Protein AF-A0A942EKC2-F1 (afdb_monomer)

Sequence (382 aa):
MVQIIEGTSPFSSIAKGLGGGLASGFLQGQQKKHELALIDAKEAAKQKNRIALALATGLISEDVAARLTGVSTQESKGKSDLSKEIPETSRQDFSNQILNPRQKEEPTTEQSEQEETALELIYPGLGKQKTEQRKLRRKEFESDRAYNSARSDKYLDELGKSTSGIREREIGIDSSIAAVNSGQLSPLGGSFWADILNIPSLRDQSGATLQAAAKVNLIGALDKVGARPNQFIEKQISSAFAQVGETKESQMAKLNIAKTVLDLDKKELEIAQILSDQYRKDLGYVPANIDSLVRTQMKPYTEKRMEKLAYDLQESREMSQNPEFYNTLQKVYPGTPLTEGKYKVFYHKAKGNTEEERDAKALEMAKKAGYKIVDPSILGIE

Solvent-accessible surface area (backbone atoms only — not comparable to full-atom values): 22042 Å² total; per-residue (Å²): 140,82,86,83,82,84,81,79,68,91,70,70,77,72,66,83,80,54,66,74,72,58,55,50,54,50,52,53,51,51,52,53,51,52,52,49,53,54,50,53,52,52,50,52,51,52,52,51,52,51,47,52,50,35,43,77,69,65,76,42,54,72,69,57,46,29,62,75,69,69,53,82,82,87,80,84,88,82,90,84,86,82,89,78,80,85,76,87,83,79,71,75,81,71,65,80,82,71,79,76,71,89,81,76,70,78,80,67,66,70,72,53,53,58,53,42,57,55,42,36,74,75,38,84,62,62,32,59,55,52,52,51,51,48,52,50,53,48,51,50,48,52,51,52,44,52,56,16,35,61,46,27,50,51,52,52,50,53,49,50,64,71,48,76,49,50,67,62,36,48,54,53,50,55,53,47,52,51,34,42,71,72,66,48,62,72,58,84,40,37,47,56,50,11,64,63,69,70,38,75,74,27,51,85,43,56,53,71,55,47,30,52,50,53,50,51,49,52,49,49,60,28,54,66,37,72,46,76,81,54,69,42,49,57,50,49,50,54,50,35,30,67,45,67,67,76,46,65,46,33,53,48,42,50,49,50,51,52,50,51,52,51,53,49,55,52,49,51,52,53,47,44,50,55,51,41,54,50,29,36,72,76,62,71,42,36,55,53,59,48,67,61,53,37,25,63,67,39,35,67,57,49,54,47,52,51,51,38,47,39,38,58,43,47,49,38,54,53,74,70,42,58,69,75,65,62,67,51,92,65,76,52,56,66,68,30,49,56,42,73,72,59,47,51,51,35,37,77,68,32,84,50,95,47,68,69,53,14,50,54,45,15,54,50,52,39,44,73,28,21,34,29,86,66,65,57,76,61,73,70,65,128

Secondary structure (DSSP, 8-state):
---------TTSSGGGSS-HHHHHHHHHHHHHHHHHHHHHHHHHHHHHHHHHHHHHTTSS-HHHHHHHHT------------------TTSSTTSTTT--S-------HHHHHHHHHHHHHHSTTHHHHHHHHHHHHHHHHHHHHHHHHHHHHHHHHHHHHHHTTHHHHHHHHHHHHHHHHTT------HHHHHHHHT-GGGGG--HHHHHHHHHHHHHHHHHHTT----HHHHHHHHHHHHSTTS-HHHHHHHHHHHHHHHHHHHHHHHHHHHHHHHHHHHHSS--TTHHHHHHHHHHHHHHHHHHHHHHHHHHHHHHTS-HHHHTS-----TTEE--HHHHHHHHHH---SSHHHHHHHHHHHHHHHTEEPPPHHHHT--

Mean predicted aligned error: 16.15 Å

Foldseek 3Di:
DDDDDDDDDPPPPVPPPDPPVVVVVVVVVVVVVVVVVVVVVVVLVVQLVVLVVCVVVVVDDPVVSCVSNVPDDDDDDDDDDDDDDDDPPPPPPPPPPPPDDPAPAQDDDDVVVVVLVVVCVVDPPVSVVVVVVNVVSNVVLVVQQVVFQVQLVVVLVVLVVVCPCLVVLVVLLVVLLVCLVVVVLVFCALVNLCSLLVPVVSNPDDLVVSLVSLLCSLCVLQVLLPHDQDPLLNVLSNVLSVCGSPHSLSSQLSSLSSVLSSVSSVLLNVQLVSQQVVCCVRRVHRGSCSSVVSSVVSNVVNVLSSLLSLQSSLVSVLVPDDVVVSLDLAQDAAARADYPSSLVSLLVVADDPDSVNSSVRSVVSCVVSRHDYDDVVSVVPD

Structure (mmCIF, N/CA/C/O backbone):
data_AF-A0A942EKC2-F1
#
_entry.id   AF-A0A942EKC2-F1
#
loop_
_atom_site.group_PDB
_atom_site.id
_atom_site.type_symbol
_atom_site.label_atom_id
_atom_site.label_alt_id
_atom_site.label_comp_id
_atom_site.label_asym_id
_atom_site.label_entity_id
_atom_site.label_seq_id
_atom_site.pdbx_PDB_ins_code
_atom_site.Cartn_x
_atom_site.Cartn_y
_atom_site.Cartn_z
_atom_site.occupancy
_atom_site.B_iso_or_equiv
_atom_site.auth_seq_id
_atom_site.auth_comp_id
_atom_site.auth_asym_id
_atom_site.auth_atom_id
_atom_site.pdbx_PDB_model_num
ATOM 1 N N . MET A 1 1 ? -41.999 16.767 -61.526 1.00 35.34 1 MET A N 1
ATOM 2 C CA . MET A 1 1 ? -41.629 17.612 -60.371 1.00 35.34 1 MET A CA 1
ATOM 3 C C . MET A 1 1 ? -41.339 16.689 -59.202 1.00 35.34 1 MET A C 1
ATOM 5 O O . MET A 1 1 ? -42.262 16.047 -58.727 1.00 35.34 1 MET A O 1
ATOM 9 N N . VAL A 1 2 ? -40.073 16.554 -58.811 1.00 32.91 2 VAL A N 1
ATOM 10 C CA . VAL A 1 2 ? -39.642 15.768 -57.645 1.00 32.91 2 VAL A CA 1
ATOM 11 C C . VAL A 1 2 ? -38.983 16.757 -56.689 1.00 32.91 2 VAL A C 1
ATOM 13 O O . VAL A 1 2 ? -38.023 17.421 -57.073 1.00 32.91 2 VAL A O 1
ATOM 16 N N . GLN A 1 3 ? -39.554 16.920 -55.496 1.00 33.47 3 GLN A N 1
ATOM 17 C CA . GLN A 1 3 ? -38.991 17.757 -54.436 1.00 33.47 3 GLN A CA 1
ATOM 18 C C . GLN A 1 3 ? -37.871 16.990 -53.731 1.00 33.47 3 GLN A C 1
ATOM 20 O O . GLN A 1 3 ? -38.084 15.889 -53.227 1.00 33.47 3 GLN A O 1
ATOM 25 N N . ILE 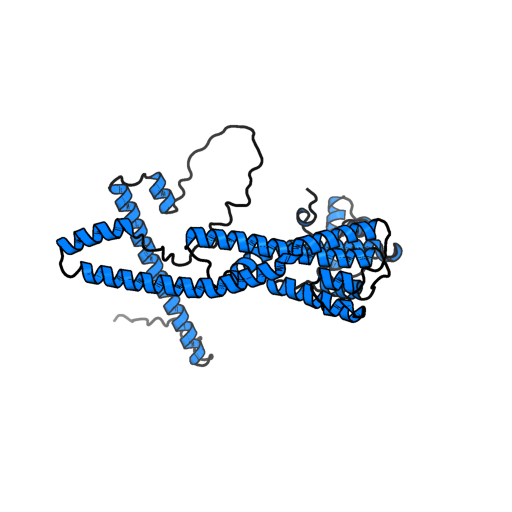A 1 4 ? -36.679 17.584 -53.711 1.00 35.25 4 ILE A N 1
ATOM 26 C CA . ILE A 1 4 ? -35.525 17.117 -52.944 1.00 35.25 4 ILE A CA 1
ATOM 27 C C . ILE A 1 4 ? -35.677 17.674 -51.526 1.00 35.25 4 ILE A C 1
ATOM 29 O O . ILE A 1 4 ? -35.743 18.887 -51.340 1.00 35.25 4 ILE A O 1
ATOM 33 N N . ILE A 1 5 ? -35.765 16.787 -50.535 1.00 40.59 5 ILE A N 1
ATOM 34 C CA . ILE A 1 5 ? -35.738 17.143 -49.114 1.00 40.59 5 ILE A CA 1
ATOM 35 C C . ILE A 1 5 ? -34.271 17.126 -48.678 1.00 40.59 5 ILE A C 1
ATOM 37 O O . ILE A 1 5 ? -33.661 16.062 -48.574 1.00 40.59 5 ILE A O 1
ATOM 41 N N . GLU A 1 6 ? -33.696 18.305 -48.445 1.00 37.12 6 GLU A N 1
ATOM 42 C CA . GLU A 1 6 ? -32.368 18.451 -47.850 1.00 37.12 6 GLU A CA 1
ATOM 43 C C . GLU A 1 6 ? -32.439 18.125 -46.350 1.00 37.12 6 GLU A C 1
ATOM 45 O O . GLU A 1 6 ? -32.974 18.885 -45.543 1.00 37.12 6 GLU A O 1
ATOM 50 N N . GLY A 1 7 ? -31.918 16.955 -45.974 1.00 38.34 7 GLY A N 1
ATOM 51 C CA . GLY A 1 7 ? -31.770 16.543 -44.581 1.00 38.34 7 GLY A CA 1
ATOM 52 C C . GLY A 1 7 ? -30.606 17.276 -43.918 1.00 38.34 7 GLY A C 1
ATOM 53 O O . GLY A 1 7 ? -29.440 17.020 -44.217 1.00 38.34 7 GLY A O 1
ATOM 54 N N . THR A 1 8 ? -30.913 18.179 -42.993 1.00 42.59 8 THR A N 1
ATOM 55 C CA . THR A 1 8 ? -29.926 18.851 -42.147 1.00 42.59 8 THR A CA 1
ATOM 56 C C . THR A 1 8 ? -29.364 17.883 -41.098 1.00 42.59 8 THR A C 1
ATOM 58 O O . THR A 1 8 ? -30.092 17.263 -40.327 1.00 42.59 8 THR A O 1
ATOM 61 N N . SER A 1 9 ? -28.034 17.746 -41.076 1.00 48.81 9 SER A N 1
ATOM 62 C CA . SER A 1 9 ? -27.291 16.948 -40.091 1.00 48.81 9 SER A CA 1
ATOM 63 C C . SER A 1 9 ? -27.548 17.449 -38.655 1.00 48.81 9 SER A C 1
ATOM 65 O O . SER A 1 9 ? -27.400 18.651 -38.406 1.00 48.81 9 SER A O 1
ATOM 67 N N . PRO A 1 10 ? -27.850 16.559 -37.685 1.00 49.25 10 PRO A N 1
ATOM 68 C CA . PRO A 1 10 ? -28.162 16.925 -36.297 1.00 49.25 10 PRO A CA 1
ATOM 69 C C . PRO A 1 10 ? -26.965 17.474 -35.495 1.00 49.25 10 PRO A C 1
ATOM 71 O O . PRO A 1 10 ? -27.105 17.775 -34.314 1.00 49.25 10 PRO A O 1
ATOM 74 N N . PHE A 1 11 ? -25.791 17.641 -36.112 1.00 50.22 11 PHE A N 1
ATOM 75 C CA . PHE A 1 11 ? -24.575 18.104 -35.435 1.00 50.22 11 PHE A CA 1
ATOM 76 C C . PHE A 1 11 ? -24.263 19.597 -35.629 1.00 50.22 11 PHE A C 1
ATOM 78 O O . PHE A 1 11 ? -23.316 20.102 -35.028 1.00 50.22 11 PHE A O 1
ATOM 85 N N . SER A 1 12 ? -25.046 20.335 -36.425 1.00 50.88 12 SER A N 1
ATOM 86 C CA . SER A 1 12 ? -24.750 21.748 -36.725 1.00 50.88 12 SER A CA 1
ATOM 87 C C . SER A 1 12 ? -25.130 22.735 -35.608 1.00 50.88 12 SER A C 1
ATOM 89 O O . SER A 1 12 ? -24.631 23.861 -35.595 1.00 50.88 12 SER A O 1
ATOM 91 N N . SER A 1 13 ? -25.964 22.339 -34.638 1.00 50.69 13 SER A N 1
ATOM 92 C CA . SER A 1 13 ? -26.482 23.254 -33.607 1.00 50.69 13 SER A CA 1
ATOM 93 C C . SER A 1 13 ? -25.617 23.364 -32.344 1.00 50.69 13 SER A C 1
ATOM 95 O O . SER A 1 13 ? -25.754 24.337 -31.606 1.00 50.69 13 SER A O 1
ATOM 97 N N . ILE A 1 14 ? -24.681 22.437 -32.104 1.00 51.53 14 ILE A N 1
ATOM 98 C CA . ILE A 1 14 ? -23.844 22.430 -30.884 1.00 51.53 14 ILE A CA 1
ATOM 99 C C . ILE A 1 14 ? -22.605 23.346 -31.025 1.00 51.53 14 ILE A C 1
ATOM 101 O O . ILE A 1 14 ? -22.010 23.768 -30.035 1.00 51.53 14 ILE A O 1
ATOM 105 N N . ALA A 1 15 ? -22.242 23.749 -32.246 1.00 49.19 15 ALA A N 1
ATOM 106 C CA . ALA A 1 15 ? -20.994 24.467 -32.525 1.00 49.19 15 ALA A CA 1
ATOM 107 C C . ALA A 1 15 ? -21.031 25.998 -32.304 1.00 49.19 15 ALA A C 1
ATOM 109 O O . ALA A 1 15 ? -20.007 26.653 -32.480 1.00 49.19 15 ALA A O 1
ATOM 110 N N . LYS A 1 16 ? -22.166 26.600 -31.914 1.00 51.22 16 LYS A N 1
ATOM 111 C CA . LYS A 1 16 ? -22.275 28.072 -31.773 1.00 51.22 16 LYS A CA 1
ATOM 112 C C . LYS A 1 16 ? -21.856 28.646 -30.409 1.00 51.22 16 LYS A C 1
ATOM 114 O O . LYS A 1 16 ? -21.805 29.864 -30.284 1.00 51.22 16 LYS A O 1
ATOM 119 N N . GLY A 1 17 ? -21.541 27.815 -29.409 1.00 50.84 17 GLY A N 1
ATOM 120 C CA . GLY A 1 17 ? -21.260 28.280 -28.036 1.00 50.84 17 GLY A CA 1
ATOM 121 C C . GLY A 1 17 ? -19.861 27.991 -27.477 1.00 50.84 17 GLY A C 1
ATOM 122 O O . GLY A 1 17 ? -19.524 28.496 -26.411 1.00 50.84 17 GLY A O 1
ATOM 123 N N . LEU A 1 18 ? -19.037 27.194 -28.160 1.00 49.38 18 LEU A N 1
ATOM 124 C CA . LEU A 1 18 ? -17.710 26.789 -27.681 1.00 49.38 18 LEU A CA 1
ATOM 125 C C . LEU A 1 18 ? -16.650 27.339 -28.634 1.00 49.38 18 LEU A C 1
ATOM 127 O O . LEU A 1 18 ? -16.663 27.022 -29.820 1.00 49.38 18 LEU A O 1
ATOM 131 N N . GLY A 1 19 ? -15.763 28.195 -28.116 1.00 48.62 19 GLY A N 1
ATOM 132 C CA . GLY A 1 19 ? -14.742 28.904 -28.892 1.00 48.62 19 GLY A CA 1
ATOM 133 C C . GLY A 1 19 ? -14.014 27.998 -29.891 1.00 48.62 19 GLY A C 1
ATOM 134 O O . GLY A 1 19 ? -13.622 26.877 -29.559 1.00 48.62 19 GLY A O 1
ATOM 135 N N . GLY A 1 20 ? -13.836 28.494 -31.121 1.00 55.72 20 GLY A N 1
ATOM 136 C CA . GLY A 1 20 ? -13.465 27.712 -32.310 1.00 55.72 20 GLY A CA 1
ATOM 137 C C . GLY A 1 20 ? -12.183 26.869 -32.228 1.00 55.72 20 GLY A C 1
ATOM 138 O O . GLY A 1 20 ? -11.977 26.016 -33.086 1.00 55.72 20 GLY A O 1
ATOM 139 N N . GLY A 1 21 ? -11.349 27.043 -31.198 1.00 59.00 21 GLY A N 1
ATOM 140 C CA . GLY A 1 21 ? -10.175 26.201 -30.942 1.00 59.00 21 GLY A CA 1
ATOM 141 C C . GLY A 1 21 ? -10.477 24.844 -30.286 1.00 59.00 21 GLY A C 1
ATOM 142 O O . GLY A 1 21 ? -9.754 23.884 -30.524 1.00 59.00 21 GLY A O 1
ATOM 143 N N . LEU A 1 22 ? -11.548 24.722 -29.489 1.00 54.94 22 LEU A N 1
ATOM 144 C CA . LEU A 1 22 ? -11.901 23.453 -28.825 1.00 54.94 22 LEU A CA 1
ATOM 145 C C . LEU A 1 22 ? -12.729 22.535 -29.733 1.00 54.94 22 LEU A C 1
ATOM 147 O O . LEU A 1 22 ? -12.551 21.317 -29.721 1.00 54.94 22 LEU A O 1
ATOM 151 N N . ALA A 1 23 ? -13.599 23.117 -30.562 1.00 59.97 23 ALA A N 1
ATOM 152 C CA . ALA A 1 23 ? -14.416 22.363 -31.510 1.00 59.97 23 ALA A CA 1
ATOM 153 C C . ALA A 1 23 ? -13.570 21.723 -32.628 1.00 59.97 23 ALA A C 1
ATOM 155 O O . ALA A 1 23 ? -13.831 20.585 -33.021 1.00 59.97 23 ALA A O 1
ATOM 156 N N . SER A 1 24 ? -12.522 22.411 -33.097 1.00 66.44 24 SER A N 1
ATOM 157 C CA . SER A 1 24 ? -11.606 21.880 -34.115 1.00 66.44 24 SER A CA 1
ATOM 158 C C . SER A 1 24 ? -10.766 20.714 -33.583 1.00 66.44 24 SER A C 1
ATOM 160 O O . SER A 1 24 ? -10.676 19.682 -34.247 1.00 66.44 24 SER A O 1
ATOM 162 N N . GLY A 1 25 ? -10.244 20.814 -32.354 1.00 71.94 25 GLY A N 1
ATOM 163 C CA . GLY A 1 25 ? -9.500 19.728 -31.708 1.00 71.94 25 GLY A CA 1
ATOM 164 C C . GLY A 1 25 ? -10.349 18.477 -31.451 1.00 71.94 25 GLY A C 1
ATOM 165 O O . GLY A 1 25 ? -9.883 17.355 -31.657 1.00 71.94 25 GLY A O 1
ATOM 166 N N . PHE A 1 26 ? -11.618 18.646 -31.065 1.00 70.88 26 PHE A N 1
ATOM 167 C CA . PHE A 1 26 ? -12.534 17.520 -30.861 1.00 70.88 26 PHE A CA 1
ATOM 168 C C . PHE A 1 26 ? -12.884 16.805 -32.175 1.00 70.88 26 PHE A C 1
ATOM 170 O O . PHE A 1 26 ? -12.830 15.575 -32.238 1.00 70.88 26 PHE A O 1
ATOM 177 N N . LEU A 1 27 ? -13.187 17.558 -33.240 1.00 72.06 27 LEU A N 1
ATOM 178 C CA . LEU A 1 27 ? -13.478 16.988 -34.561 1.00 72.06 27 LEU A CA 1
ATOM 179 C C . LEU A 1 27 ? -12.258 16.276 -35.158 1.00 72.06 27 LEU A C 1
ATOM 181 O O . LEU A 1 27 ? -12.395 15.164 -35.668 1.00 72.06 27 LEU A O 1
ATOM 185 N N . GLN A 1 28 ? -11.061 16.851 -35.018 1.00 78.25 28 GLN A N 1
ATOM 186 C CA . GLN A 1 28 ? -9.818 16.216 -35.463 1.00 78.25 28 GLN A CA 1
ATOM 187 C C . GLN A 1 28 ? -9.517 14.933 -34.667 1.00 78.25 28 GLN A C 1
ATOM 189 O O . GLN A 1 28 ? -9.069 13.933 -35.231 1.00 78.25 28 GLN A O 1
ATOM 194 N N . GLY A 1 29 ? -9.834 14.915 -33.367 1.00 80.44 29 GLY A N 1
ATOM 195 C CA . GLY A 1 29 ? -9.744 13.718 -32.530 1.00 80.44 29 GLY A CA 1
ATOM 196 C C . GLY A 1 29 ? -10.707 12.603 -32.954 1.00 80.44 29 GLY A C 1
ATOM 197 O O . GLY A 1 29 ? -10.316 11.436 -32.982 1.00 80.44 29 GLY A O 1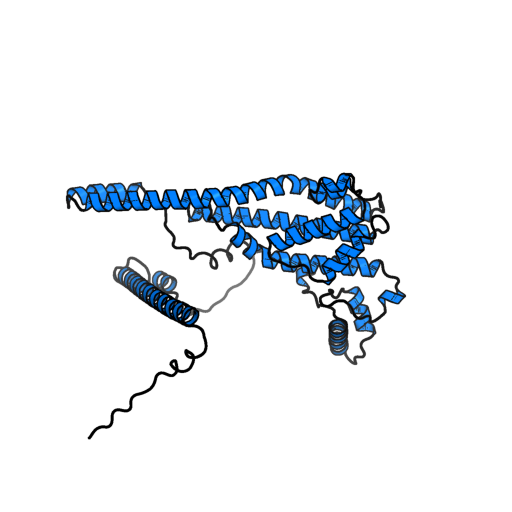
ATOM 198 N N . GLN A 1 30 ? -11.945 12.944 -33.324 1.00 81.75 30 GLN A N 1
ATOM 199 C CA . GLN A 1 30 ? -12.932 11.977 -33.825 1.00 81.75 30 GLN A CA 1
ATOM 200 C C . GLN A 1 30 ? -12.543 11.417 -35.200 1.00 81.75 30 GLN A C 1
ATOM 202 O O . GLN A 1 30 ? -12.619 10.207 -35.407 1.00 81.75 30 GLN A O 1
ATOM 207 N N . GLN A 1 31 ? -12.047 12.262 -36.109 1.00 80.25 31 GLN A N 1
ATOM 208 C CA . GLN A 1 31 ? -11.543 11.818 -37.414 1.00 80.25 31 GLN A CA 1
ATOM 209 C C . GLN A 1 31 ? -10.369 10.845 -37.265 1.00 80.25 31 GLN A C 1
ATOM 211 O O . GLN A 1 31 ? -10.388 9.768 -37.855 1.00 80.25 31 GLN A O 1
ATOM 216 N N . LYS A 1 32 ? -9.404 11.156 -36.391 1.00 83.50 32 LYS A N 1
ATOM 217 C CA . LYS A 1 32 ? -8.255 10.278 -36.134 1.00 83.50 32 LYS A CA 1
ATOM 218 C C . LYS A 1 32 ? -8.663 8.933 -35.523 1.00 83.50 32 LYS A C 1
ATOM 220 O O . LYS A 1 32 ? -8.096 7.903 -35.878 1.00 83.50 32 LYS A O 1
ATOM 225 N N . LYS A 1 33 ? -9.662 8.917 -34.629 1.00 80.88 33 LYS A N 1
ATOM 226 C CA . LYS A 1 33 ? -10.229 7.668 -34.086 1.00 80.88 33 LYS A CA 1
ATOM 227 C C . LYS A 1 33 ? -10.895 6.822 -35.171 1.00 80.88 33 LYS A C 1
ATOM 229 O O . LYS A 1 33 ? -10.713 5.610 -35.184 1.00 80.88 33 LYS A O 1
ATOM 234 N N . HIS A 1 34 ? -11.631 7.453 -36.083 1.00 81.31 34 HIS A N 1
ATOM 235 C CA . HIS A 1 34 ? -12.272 6.757 -37.195 1.00 81.31 34 HIS A CA 1
ATOM 236 C C . HIS A 1 34 ? -11.247 6.200 -38.198 1.00 81.31 34 HIS A C 1
ATOM 238 O O . HIS A 1 34 ? -11.391 5.073 -38.667 1.00 81.31 34 HIS A O 1
ATOM 244 N N . GLU A 1 35 ? -10.179 6.946 -38.494 1.00 83.06 35 GLU A N 1
ATOM 245 C CA . GLU A 1 35 ? -9.072 6.461 -39.329 1.00 83.06 35 GLU A CA 1
ATOM 246 C C . GLU A 1 35 ? -8.353 5.263 -38.703 1.00 83.06 35 GLU A C 1
ATOM 248 O O . GLU A 1 35 ? -8.103 4.280 -39.398 1.00 83.06 35 GLU A O 1
ATOM 253 N N . LEU A 1 36 ? -8.078 5.305 -37.394 1.00 81.12 36 LEU A N 1
ATOM 254 C CA . LEU A 1 36 ? -7.498 4.175 -36.661 1.00 81.12 36 LEU A CA 1
ATOM 255 C C . LEU A 1 36 ? -8.404 2.939 -36.725 1.00 81.12 36 LEU A C 1
ATOM 257 O O . LEU A 1 36 ? -7.941 1.871 -37.109 1.00 81.12 36 LEU A O 1
ATOM 261 N N . ALA A 1 37 ? -9.708 3.100 -36.483 1.00 82.06 37 ALA A N 1
ATOM 262 C CA . ALA A 1 37 ? -10.664 1.996 -36.573 1.00 82.06 37 ALA A CA 1
ATOM 263 C C . ALA A 1 37 ? -10.729 1.372 -37.984 1.00 82.06 37 ALA A C 1
ATOM 265 O O . ALA A 1 37 ? -10.859 0.156 -38.125 1.00 82.06 37 ALA A O 1
ATOM 266 N N . LEU A 1 38 ? -10.608 2.183 -39.043 1.00 83.94 38 LEU A N 1
ATOM 267 C CA . LEU A 1 38 ? -10.547 1.688 -40.423 1.00 83.94 38 LEU A CA 1
ATOM 268 C C . LEU A 1 38 ? -9.246 0.934 -40.730 1.00 83.94 38 LEU A C 1
ATOM 270 O O . LEU A 1 38 ? -9.266 -0.008 -41.526 1.00 83.94 38 LEU A O 1
ATOM 274 N N . ILE A 1 39 ? -8.122 1.348 -40.141 1.00 84.06 39 ILE A N 1
ATOM 275 C CA . ILE A 1 39 ? -6.836 0.651 -40.276 1.00 84.06 39 ILE A CA 1
ATOM 276 C C . ILE A 1 39 ? -6.912 -0.705 -39.570 1.00 84.06 39 ILE A C 1
ATOM 278 O O . ILE A 1 39 ? -6.638 -1.722 -40.210 1.00 84.06 39 ILE A O 1
ATOM 282 N N . ASP A 1 40 ? -7.394 -0.735 -38.328 1.00 80.56 40 ASP A N 1
ATOM 283 C CA . ASP A 1 40 ? -7.539 -1.961 -37.537 1.00 80.56 40 ASP A CA 1
ATOM 284 C C . ASP A 1 40 ? -8.480 -2.963 -38.228 1.00 80.56 40 ASP A C 1
ATOM 286 O O . ASP A 1 40 ? -8.175 -4.151 -38.343 1.00 80.56 40 ASP A O 1
ATOM 290 N N . ALA A 1 41 ? -9.594 -2.484 -38.797 1.00 81.00 41 ALA A N 1
ATOM 291 C CA . ALA A 1 41 ? -10.518 -3.323 -39.560 1.00 81.00 41 ALA A CA 1
ATOM 292 C C . ALA A 1 41 ? -9.875 -3.919 -40.829 1.00 81.00 41 ALA A C 1
ATOM 294 O O . ALA A 1 41 ? -10.106 -5.086 -41.161 1.00 81.00 41 ALA A O 1
ATOM 295 N N . LYS A 1 42 ? -9.043 -3.143 -41.541 1.00 86.75 42 LYS A N 1
ATOM 296 C CA . LYS A 1 42 ? -8.305 -3.626 -42.722 1.00 86.75 42 LYS A CA 1
ATOM 297 C C . LYS A 1 42 ? -7.233 -4.647 -42.347 1.00 86.75 42 LYS A C 1
ATOM 299 O O . LYS A 1 42 ? -7.025 -5.602 -43.098 1.00 86.75 42 LYS A O 1
ATOM 304 N N . GLU A 1 43 ? -6.551 -4.463 -41.222 1.00 82.12 43 GLU A N 1
ATOM 305 C CA . GLU A 1 43 ? -5.551 -5.414 -40.729 1.00 82.12 43 GLU A CA 1
ATOM 306 C C . GLU A 1 43 ? -6.196 -6.722 -40.265 1.00 82.12 43 GLU A C 1
ATOM 308 O O . GLU A 1 43 ? -5.763 -7.792 -40.699 1.00 82.12 43 GLU A O 1
ATOM 313 N N . ALA A 1 44 ? -7.307 -6.651 -39.527 1.00 80.69 44 ALA A N 1
ATOM 314 C CA . ALA A 1 44 ? -8.087 -7.825 -39.141 1.00 80.69 44 ALA A CA 1
ATOM 315 C C . ALA A 1 44 ? -8.586 -8.616 -40.366 1.00 80.69 44 ALA A C 1
ATOM 317 O O . ALA A 1 44 ? -8.515 -9.847 -40.393 1.00 80.69 44 ALA A O 1
ATOM 318 N N . ALA A 1 45 ? -9.036 -7.930 -41.423 1.00 84.06 45 ALA A N 1
ATOM 319 C CA . ALA A 1 45 ? -9.435 -8.578 -42.674 1.00 84.06 45 ALA A CA 1
ATOM 320 C C . ALA A 1 45 ? -8.254 -9.271 -43.381 1.00 84.06 45 ALA A C 1
ATOM 322 O O . ALA A 1 45 ? -8.385 -10.403 -43.851 1.00 84.06 45 ALA A O 1
ATOM 323 N N . LYS A 1 46 ? -7.073 -8.637 -43.416 1.00 87.56 46 LYS A N 1
ATOM 324 C CA . LYS A 1 46 ? -5.852 -9.258 -43.959 1.00 87.56 46 LYS A CA 1
ATOM 325 C C . LYS A 1 46 ? -5.434 -10.490 -43.159 1.00 87.56 46 LYS A C 1
ATOM 327 O O . LYS A 1 46 ? -5.034 -11.486 -43.758 1.00 87.56 46 LYS A O 1
ATOM 332 N N . GLN A 1 47 ? -5.532 -10.437 -41.834 1.00 85.00 47 GLN A 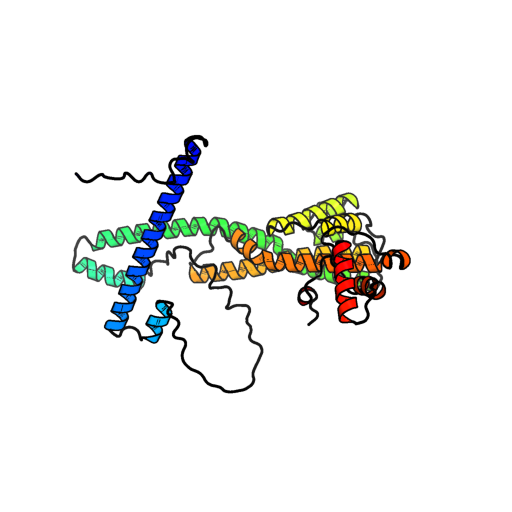N 1
ATOM 333 C CA . GLN A 1 47 ? -5.198 -11.561 -40.963 1.00 85.00 47 GLN A CA 1
ATOM 334 C C . GLN A 1 47 ? -6.145 -12.744 -41.191 1.00 85.00 47 GLN A C 1
ATOM 336 O O . GLN A 1 47 ? -5.675 -13.864 -41.376 1.00 85.00 47 GLN A O 1
ATOM 341 N N . LYS A 1 48 ? -7.457 -12.495 -41.302 1.00 88.25 48 LYS A N 1
ATOM 342 C CA . LYS A 1 48 ? -8.441 -13.531 -41.658 1.00 88.25 48 LYS A CA 1
ATOM 343 C C . LYS A 1 48 ? -8.138 -14.179 -43.010 1.00 88.25 48 LYS A C 1
ATOM 345 O O . LYS A 1 48 ? -8.155 -15.401 -43.107 1.00 88.25 48 LYS A O 1
ATOM 350 N N . ASN A 1 49 ? -7.775 -13.389 -44.023 1.00 87.75 49 ASN A N 1
ATOM 351 C CA . ASN A 1 49 ? -7.398 -13.924 -45.336 1.00 87.75 49 ASN A CA 1
ATOM 352 C C . ASN A 1 49 ? -6.118 -14.775 -45.285 1.00 87.75 49 ASN A C 1
ATOM 354 O O . ASN A 1 49 ? -6.036 -15.787 -45.975 1.00 87.75 49 ASN A O 1
ATOM 358 N N . ARG A 1 50 ? -5.130 -14.404 -44.458 1.00 86.50 50 ARG A N 1
ATOM 359 C CA . ARG A 1 50 ? -3.915 -15.213 -44.249 1.00 86.50 50 ARG A CA 1
ATOM 360 C C . ARG A 1 50 ? -4.225 -16.548 -43.577 1.00 86.50 50 ARG A C 1
ATOM 362 O O . ARG A 1 50 ? -3.713 -17.568 -44.021 1.00 86.50 50 ARG A O 1
ATOM 369 N N . ILE A 1 51 ? -5.076 -16.541 -42.551 1.00 86.50 51 ILE A N 1
ATOM 370 C CA . ILE A 1 51 ? -5.505 -17.762 -41.856 1.00 86.50 51 ILE A CA 1
ATOM 371 C C . ILE A 1 51 ? -6.292 -18.666 -42.814 1.00 86.50 51 ILE A C 1
ATOM 373 O O . ILE A 1 51 ? -6.012 -19.857 -42.891 1.00 86.50 51 ILE A O 1
ATOM 377 N N . ALA A 1 52 ? -7.209 -18.102 -43.607 1.00 86.19 52 ALA A N 1
ATOM 378 C CA . ALA A 1 52 ? -7.964 -18.854 -44.607 1.00 86.19 52 ALA A CA 1
ATOM 379 C C . ALA A 1 52 ? -7.057 -19.475 -45.685 1.00 86.19 52 ALA A C 1
ATOM 381 O O . ALA A 1 52 ? -7.246 -20.631 -46.057 1.00 86.19 52 ALA A O 1
ATOM 382 N N . LEU A 1 53 ? -6.040 -18.742 -46.155 1.00 86.38 53 LEU A N 1
ATOM 383 C CA . LEU A 1 53 ? -5.062 -19.259 -47.115 1.00 86.38 53 LEU A CA 1
ATOM 384 C C . LEU A 1 53 ? -4.198 -20.378 -46.509 1.00 86.38 53 LEU A C 1
ATOM 386 O O . LEU A 1 53 ? -3.963 -21.391 -47.163 1.00 86.38 53 LEU A O 1
ATOM 390 N N . ALA A 1 54 ? -3.744 -20.215 -45.264 1.00 77.19 54 ALA A N 1
ATOM 391 C CA . ALA A 1 54 ? -2.976 -21.234 -44.549 1.00 77.19 54 ALA A CA 1
ATOM 392 C C . ALA A 1 54 ? -3.800 -22.512 -44.311 1.00 77.19 54 ALA A C 1
ATOM 394 O O . ALA A 1 54 ? -3.279 -23.615 -44.450 1.00 77.19 54 ALA A O 1
ATOM 395 N N . LEU A 1 55 ? -5.097 -22.371 -44.020 1.00 86.69 55 LEU A N 1
ATOM 396 C CA . LEU A 1 55 ? -6.018 -23.499 -43.890 1.00 86.69 55 LEU A CA 1
ATOM 397 C C . LEU A 1 55 ? -6.232 -24.208 -45.237 1.00 86.69 55 LEU A C 1
ATOM 399 O O . LEU A 1 55 ? -6.096 -25.423 -45.324 1.00 86.69 55 LEU A O 1
ATOM 403 N N . ALA A 1 56 ? -6.489 -23.453 -46.311 1.00 82.25 56 ALA A N 1
ATOM 404 C CA . ALA A 1 56 ? -6.712 -24.005 -47.652 1.00 82.25 56 ALA A CA 1
ATOM 405 C C . ALA A 1 56 ? -5.476 -24.711 -48.238 1.00 82.25 56 ALA A C 1
ATOM 407 O O . ALA A 1 56 ? -5.604 -25.604 -49.070 1.00 82.25 56 ALA A O 1
ATOM 408 N N . THR A 1 57 ? -4.278 -24.315 -47.804 1.00 85.19 57 THR A N 1
ATOM 409 C CA . THR A 1 57 ? -3.006 -24.945 -48.192 1.00 85.19 57 THR A CA 1
ATOM 410 C C . THR A 1 57 ? -2.601 -26.101 -47.273 1.00 85.19 57 THR A C 1
ATOM 412 O O . THR A 1 57 ? -1.575 -26.731 -47.515 1.00 85.19 57 THR A O 1
ATOM 415 N N . GLY A 1 58 ? -3.392 -26.400 -46.234 1.00 81.56 58 GLY A N 1
ATOM 416 C CA . GLY A 1 58 ? -3.114 -27.466 -45.268 1.00 81.56 58 GLY A CA 1
ATOM 417 C C . GLY A 1 58 ? -1.958 -27.167 -44.307 1.00 81.56 58 GLY A C 1
ATOM 418 O O . GLY A 1 58 ? -1.486 -28.076 -43.630 1.00 81.56 58 GLY A O 1
ATOM 419 N N . LEU A 1 59 ? -1.490 -25.914 -44.236 1.00 78.38 59 LEU A N 1
ATOM 420 C CA . LEU A 1 59 ? -0.397 -25.498 -43.347 1.00 78.38 59 LEU A CA 1
ATOM 421 C C . LEU A 1 59 ? -0.819 -25.440 -41.874 1.00 78.38 59 LEU A C 1
ATOM 423 O O . LEU A 1 59 ? 0.026 -25.539 -40.988 1.00 78.38 59 LEU A O 1
ATOM 427 N N . ILE A 1 60 ? -2.112 -25.260 -41.608 1.00 82.19 60 ILE A N 1
ATOM 428 C CA . ILE A 1 60 ? -2.690 -25.261 -40.262 1.00 82.19 60 ILE A CA 1
ATOM 429 C C . ILE A 1 60 ? -3.962 -26.111 -40.243 1.00 82.19 60 ILE A C 1
ATOM 431 O O . ILE A 1 60 ? -4.666 -26.193 -41.249 1.00 82.19 60 ILE A O 1
ATOM 435 N N . SER A 1 61 ? -4.268 -26.728 -39.100 1.00 90.81 61 SER A N 1
ATOM 436 C CA . SER A 1 61 ? -5.525 -27.455 -38.900 1.00 90.81 61 SER A CA 1
ATOM 437 C C . SER A 1 61 ? -6.702 -26.505 -38.646 1.00 90.81 61 SER A C 1
ATOM 439 O O . SER A 1 61 ? -6.514 -25.354 -38.236 1.00 90.81 61 SER A O 1
ATOM 441 N N . GLU A 1 62 ? -7.928 -26.998 -38.847 1.00 84.94 62 GLU A N 1
ATOM 442 C CA . GLU A 1 62 ? -9.166 -26.250 -38.574 1.00 84.94 62 GLU A CA 1
ATOM 443 C C . GLU A 1 62 ? -9.240 -25.757 -37.118 1.00 84.94 62 GLU A C 1
ATOM 445 O O . GLU A 1 62 ? -9.582 -24.599 -36.882 1.00 84.94 62 GLU A O 1
ATOM 450 N N . ASP A 1 63 ? -8.806 -26.573 -36.151 1.00 84.25 63 ASP A N 1
ATOM 451 C CA . ASP A 1 63 ? -8.755 -26.194 -34.731 1.00 84.25 63 ASP A CA 1
ATOM 452 C C . ASP A 1 63 ? -7.808 -25.015 -34.462 1.00 84.25 63 ASP A C 1
ATOM 454 O O . ASP A 1 63 ? -8.108 -24.120 -33.666 1.00 84.25 63 ASP A O 1
ATOM 458 N N . VAL A 1 64 ? -6.654 -24.985 -35.137 1.00 80.69 64 VAL A N 1
ATOM 459 C CA . VAL A 1 64 ? -5.688 -23.884 -35.015 1.00 80.69 64 VAL A CA 1
ATOM 460 C C . VAL A 1 64 ? -6.245 -22.620 -35.675 1.00 80.69 64 VAL A C 1
ATOM 462 O O . VAL A 1 64 ? -6.133 -21.533 -35.105 1.00 80.69 64 VAL A O 1
ATOM 465 N N . ALA A 1 65 ? -6.918 -22.745 -36.822 1.00 83.44 65 ALA A N 1
ATOM 466 C CA . ALA A 1 65 ? -7.589 -21.625 -37.481 1.00 83.44 65 ALA A CA 1
ATOM 467 C C . ALA A 1 65 ? -8.738 -21.037 -36.632 1.00 83.44 65 ALA A C 1
ATOM 469 O O . ALA A 1 65 ? -8.878 -19.812 -36.552 1.00 83.44 65 ALA A O 1
ATOM 470 N N . ALA A 1 66 ? -9.522 -21.876 -35.945 1.00 81.81 66 ALA A N 1
ATOM 471 C CA . ALA A 1 66 ? -10.598 -21.448 -35.045 1.00 81.81 66 ALA A CA 1
ATOM 472 C C . ALA A 1 66 ? -10.062 -20.655 -33.838 1.00 81.81 66 ALA A C 1
ATOM 474 O O . ALA A 1 66 ? -10.561 -19.569 -33.529 1.00 81.81 66 ALA A O 1
ATOM 475 N N . ARG A 1 67 ? -8.969 -21.128 -33.218 1.00 82.06 67 ARG A N 1
ATOM 476 C CA . ARG A 1 67 ? -8.287 -20.412 -32.122 1.00 82.06 67 ARG A CA 1
ATOM 477 C C . ARG A 1 67 ? -7.715 -19.068 -32.574 1.00 82.06 67 ARG A C 1
ATOM 479 O O . ARG A 1 67 ? -7.894 -18.070 -31.883 1.00 82.06 67 ARG A O 1
ATOM 486 N N . LEU A 1 68 ? -7.081 -19.020 -33.748 1.00 80.31 68 LEU A N 1
ATOM 487 C CA . LEU A 1 68 ? -6.486 -17.792 -34.295 1.00 80.31 68 LEU A CA 1
ATOM 488 C C . LEU A 1 68 ? -7.524 -16.750 -34.738 1.00 80.31 68 LEU A C 1
ATOM 490 O O . LEU A 1 68 ? -7.215 -15.562 -34.789 1.00 80.31 68 LEU A O 1
ATOM 494 N N . THR A 1 69 ? -8.747 -17.172 -35.064 1.00 83.81 69 THR A N 1
ATOM 495 C CA . THR A 1 69 ? -9.846 -16.266 -35.442 1.00 83.81 69 THR A CA 1
ATOM 496 C C . THR A 1 69 ? -10.736 -15.866 -34.264 1.00 83.81 69 THR A C 1
ATOM 498 O O . THR A 1 69 ? -11.632 -15.040 -34.445 1.00 83.81 69 THR A O 1
ATOM 501 N N . GLY A 1 70 ? -10.486 -16.413 -33.067 1.00 76.25 70 GLY A N 1
ATOM 502 C CA . GLY A 1 70 ? -11.294 -16.166 -31.870 1.00 76.25 70 GLY A CA 1
ATOM 503 C C . GLY A 1 70 ? -12.700 -16.770 -31.941 1.00 76.25 70 GLY A C 1
ATOM 504 O O . GLY A 1 70 ? -13.570 -16.392 -31.158 1.00 76.25 70 GLY A O 1
ATOM 505 N N . VAL A 1 71 ? -12.944 -17.691 -32.879 1.00 59.00 71 VAL A N 1
ATOM 506 C CA . VAL A 1 71 ? -14.229 -18.381 -33.017 1.00 59.00 71 VAL A CA 1
ATOM 507 C C . VAL A 1 71 ? -14.198 -19.600 -32.101 1.00 59.00 71 VAL A C 1
ATOM 509 O O . VAL A 1 71 ? -13.663 -20.650 -32.439 1.00 59.00 71 VAL A O 1
ATOM 512 N N . SER A 1 72 ? -14.740 -19.435 -30.898 1.00 43.19 72 SER A N 1
ATOM 513 C CA . SER A 1 72 ? -14.917 -20.516 -29.926 1.00 43.19 72 SER A CA 1
ATOM 514 C C . SER A 1 72 ? -15.973 -21.511 -30.435 1.00 43.19 72 SER A C 1
ATOM 516 O O . SER A 1 72 ? -17.171 -21.234 -30.353 1.00 43.19 72 SER A O 1
ATOM 518 N N . THR A 1 73 ? -15.552 -22.681 -30.917 1.00 43.97 73 THR A N 1
ATOM 519 C CA . THR A 1 73 ? -16.427 -23.845 -31.123 1.00 43.97 73 THR A CA 1
ATOM 520 C C . THR A 1 73 ? -16.699 -24.525 -29.777 1.00 43.97 73 THR A C 1
ATOM 522 O O . THR A 1 73 ? -15.915 -25.339 -29.294 1.00 43.97 73 THR A O 1
ATOM 525 N N . GLN A 1 74 ? -17.813 -24.180 -29.125 1.00 39.78 74 GLN A N 1
ATOM 526 C CA . GLN A 1 74 ? -18.328 -24.972 -28.005 1.00 39.78 74 GLN A CA 1
ATOM 527 C C . GLN A 1 74 ? -19.179 -26.124 -28.541 1.00 39.78 74 GLN A C 1
ATOM 529 O O . GLN A 1 74 ? -20.362 -25.937 -28.790 1.00 39.78 74 GLN A O 1
ATOM 534 N N . GLU A 1 75 ? -18.592 -27.315 -28.658 1.00 38.53 75 GLU A N 1
ATOM 535 C CA . GLU A 1 75 ? -19.329 -28.580 -28.548 1.00 38.53 75 GLU A CA 1
ATOM 536 C C . GLU A 1 75 ? -18.372 -29.748 -28.240 1.00 38.53 75 GLU A C 1
ATOM 538 O O . GLU A 1 75 ? -17.676 -30.257 -29.108 1.00 38.53 75 GLU A O 1
ATOM 543 N N . SER A 1 76 ? -18.323 -30.185 -26.978 1.00 34.19 76 SER A N 1
ATOM 544 C CA . SER A 1 76 ? -18.525 -31.597 -26.610 1.00 34.19 76 SER A CA 1
ATOM 545 C C . SER A 1 76 ? -18.549 -31.768 -25.084 1.00 34.19 76 SER A C 1
ATOM 547 O O . SER A 1 76 ? -17.761 -31.196 -24.334 1.00 34.19 76 SER A O 1
ATOM 549 N N . LYS A 1 77 ? -19.543 -32.534 -24.627 1.00 34.59 77 LYS A N 1
ATOM 550 C CA . LYS A 1 77 ? -19.782 -32.955 -23.243 1.00 34.59 77 LYS A CA 1
ATOM 551 C C . LYS A 1 77 ? -18.947 -34.198 -22.914 1.00 34.59 77 LYS A C 1
ATOM 553 O O . LYS A 1 77 ? -18.926 -35.118 -23.722 1.00 34.59 77 LYS A O 1
ATOM 558 N N . GLY A 1 78 ? -18.505 -34.317 -21.655 1.00 30.39 78 GLY A N 1
ATOM 559 C CA . GLY A 1 78 ? -18.588 -35.597 -20.930 1.00 30.39 78 GLY A CA 1
ATOM 560 C C . GLY A 1 78 ? -17.384 -36.042 -20.086 1.00 30.39 78 GLY A C 1
ATOM 561 O O . GLY A 1 78 ? -16.491 -36.683 -20.610 1.00 30.39 78 GLY A O 1
ATOM 562 N N . LYS A 1 79 ? -17.484 -35.789 -18.767 1.00 32.81 79 LYS A N 1
ATOM 563 C CA . LYS A 1 79 ? -17.118 -36.629 -17.592 1.00 32.81 79 LYS A CA 1
ATOM 564 C C . LYS A 1 79 ? -15.804 -37.446 -17.578 1.00 32.81 79 LYS A C 1
ATOM 566 O O . LYS A 1 79 ? -15.716 -38.436 -18.288 1.00 32.81 79 LYS A O 1
ATOM 571 N N . SER A 1 80 ? -14.959 -37.214 -16.559 1.00 31.34 80 SER A N 1
ATOM 572 C CA . SER A 1 80 ? -14.831 -38.095 -15.366 1.00 31.34 80 SER A CA 1
ATOM 573 C C . SER A 1 80 ? -13.723 -37.647 -14.387 1.00 31.34 80 SER A C 1
ATOM 575 O O . SER A 1 80 ? -12.576 -37.493 -14.784 1.00 31.34 80 SER A O 1
ATOM 577 N N . ASP A 1 81 ? -14.120 -37.481 -13.124 1.00 31.95 81 ASP A N 1
ATOM 578 C CA . ASP A 1 81 ? -13.495 -37.866 -11.846 1.00 31.95 81 ASP A CA 1
ATOM 579 C C . ASP A 1 81 ? -11.996 -37.686 -11.499 1.00 31.95 81 ASP A C 1
ATOM 581 O O . ASP A 1 81 ? -11.090 -38.266 -12.084 1.00 31.95 81 ASP A O 1
ATOM 585 N N . LEU A 1 82 ? -11.861 -37.034 -10.334 1.00 31.55 82 LEU A N 1
ATOM 586 C CA . LEU A 1 82 ? -10.978 -37.273 -9.185 1.00 31.55 82 LEU A CA 1
ATOM 587 C C . LEU A 1 82 ? -9.473 -36.939 -9.220 1.00 31.55 82 LEU A C 1
ATOM 589 O O . LEU A 1 82 ? -8.641 -37.612 -9.817 1.00 31.55 82 LEU A O 1
ATOM 593 N N . SER A 1 83 ? -9.157 -36.039 -8.277 1.00 36.16 83 SER A N 1
ATOM 594 C CA . SER A 1 83 ? -7.954 -35.966 -7.436 1.00 36.16 83 SER A CA 1
ATOM 595 C C . SER A 1 83 ? -6.612 -35.730 -8.125 1.00 36.16 83 SER A C 1
ATOM 597 O O . SER A 1 83 ? -5.993 -36.659 -8.635 1.00 36.16 83 SER A O 1
ATOM 599 N N . LYS A 1 84 ? -6.101 -34.502 -7.974 1.00 34.47 84 LYS A N 1
ATOM 600 C CA . LYS A 1 84 ? -4.792 -34.196 -7.371 1.00 34.47 84 LYS A CA 1
ATOM 601 C C . LYS A 1 84 ? -4.544 -32.689 -7.385 1.00 34.47 84 LYS A C 1
ATOM 603 O O . LYS A 1 84 ? -4.762 -32.048 -8.399 1.00 34.47 84 LYS A O 1
ATOM 608 N N . GLU A 1 85 ? -4.063 -32.224 -6.236 1.00 31.09 85 GLU A N 1
ATOM 609 C CA . GLU A 1 85 ? -3.147 -31.098 -6.035 1.00 31.09 85 GLU A CA 1
ATOM 610 C C . GLU A 1 85 ? -3.577 -29.687 -6.482 1.00 31.09 85 GLU A C 1
ATOM 612 O O . GLU A 1 85 ? -4.086 -29.423 -7.565 1.00 31.09 85 GLU A O 1
ATOM 617 N N . ILE A 1 86 ? -3.344 -28.768 -5.548 1.00 32.41 86 ILE A N 1
ATOM 618 C CA . ILE A 1 86 ? -3.475 -27.316 -5.636 1.00 32.41 86 ILE A CA 1
ATOM 619 C C . ILE A 1 86 ? -2.847 -26.814 -6.945 1.00 32.41 86 ILE A C 1
ATOM 621 O O . ILE A 1 86 ? -1.674 -27.111 -7.182 1.00 32.41 86 ILE A O 1
ATOM 625 N N . PRO A 1 87 ? -3.539 -26.018 -7.778 1.00 35.75 87 PRO A N 1
ATOM 626 C CA . PRO A 1 87 ? -2.858 -25.350 -8.864 1.00 35.75 87 PRO A CA 1
ATOM 627 C C . PRO A 1 87 ? -2.163 -24.095 -8.322 1.00 35.75 87 PRO A C 1
ATOM 629 O O . PRO A 1 87 ? -2.764 -23.263 -7.643 1.00 35.75 87 PRO A O 1
ATOM 632 N N . GLU A 1 88 ? -0.888 -23.934 -8.672 1.00 39.03 88 GLU A N 1
ATOM 633 C CA . GLU A 1 88 ? -0.167 -22.658 -8.652 1.00 39.03 88 GLU A CA 1
ATOM 634 C C . GLU A 1 88 ? -0.796 -21.673 -9.666 1.00 39.03 88 GLU A C 1
ATOM 636 O O . GLU A 1 88 ? -0.186 -21.259 -10.651 1.00 39.03 88 GLU A O 1
ATOM 641 N N . THR A 1 89 ? -2.049 -21.274 -9.463 1.00 37.75 89 THR A N 1
ATOM 642 C CA . THR A 1 89 ? -2.729 -20.253 -10.272 1.00 37.75 89 THR A CA 1
ATOM 643 C C . THR A 1 89 ? -2.436 -18.876 -9.696 1.00 37.75 89 THR A C 1
ATOM 645 O O . THR A 1 89 ? -3.239 -18.277 -8.991 1.00 37.75 89 THR A O 1
ATOM 648 N N . SER A 1 90 ? -1.229 -18.387 -9.965 1.00 44.91 90 SER A N 1
ATOM 649 C CA . SER A 1 90 ? -0.853 -16.981 -9.742 1.00 44.91 90 SER A CA 1
ATOM 650 C C . SER A 1 90 ? 0.019 -16.417 -10.874 1.00 44.91 90 SER A C 1
ATOM 652 O O . SER A 1 90 ? 0.164 -15.208 -11.008 1.00 44.91 90 SER A O 1
ATOM 654 N N . ARG A 1 91 ? 0.560 -17.263 -11.767 1.00 44.34 91 ARG A N 1
ATOM 655 C CA . ARG A 1 91 ? 1.441 -16.815 -12.864 1.00 44.34 91 ARG A CA 1
ATOM 656 C C . ARG A 1 91 ? 0.796 -16.735 -14.249 1.00 44.34 91 ARG A C 1
ATOM 658 O O . ARG A 1 91 ? 1.331 -16.023 -15.089 1.00 44.34 91 ARG A O 1
ATOM 665 N N . GLN A 1 92 ? -0.310 -17.433 -14.517 1.00 40.47 92 GLN A N 1
ATOM 666 C CA . GLN A 1 92 ? -0.802 -17.587 -15.899 1.00 40.47 92 GLN A CA 1
ATOM 667 C C . GLN A 1 92 ? -1.870 -16.572 -16.337 1.00 40.47 92 GLN A C 1
ATOM 669 O O . GLN A 1 92 ? -1.938 -16.262 -17.524 1.00 40.47 92 GLN A O 1
ATOM 674 N N . ASP A 1 93 ? -2.631 -15.973 -15.419 1.00 40.62 93 ASP A N 1
ATOM 675 C CA . ASP A 1 93 ? -3.738 -15.078 -15.804 1.00 40.62 93 ASP A CA 1
ATOM 676 C C . ASP A 1 93 ? -3.322 -13.615 -16.049 1.00 40.62 93 ASP A C 1
ATOM 678 O O . ASP A 1 93 ? -4.093 -12.826 -16.597 1.00 40.62 93 ASP A O 1
ATOM 682 N N . PHE A 1 94 ? -2.085 -13.235 -15.715 1.00 45.38 94 PHE A N 1
ATOM 683 C CA . PHE A 1 94 ? -1.610 -11.850 -15.852 1.00 45.38 94 PHE A CA 1
ATOM 684 C C . PHE A 1 94 ? -1.089 -11.493 -17.251 1.00 45.38 94 PHE A C 1
ATOM 686 O O . PHE A 1 94 ? -0.983 -10.310 -17.581 1.00 45.38 94 PHE A O 1
ATOM 693 N N . SER A 1 95 ? -0.791 -12.479 -18.101 1.00 46.03 95 SER A N 1
ATOM 694 C CA . SER A 1 95 ? -0.145 -12.227 -19.397 1.00 46.03 95 SER A CA 1
ATOM 695 C C . SER A 1 95 ? -1.092 -11.662 -20.465 1.00 46.03 95 SER A C 1
ATOM 697 O O . SER A 1 95 ? -0.638 -10.953 -21.357 1.00 46.03 95 SER A O 1
ATOM 699 N N . ASN A 1 96 ? -2.407 -11.889 -20.374 1.00 44.09 96 ASN A N 1
ATOM 700 C CA . ASN A 1 96 ? -3.310 -11.627 -21.506 1.00 44.09 96 ASN A CA 1
ATOM 701 C C . ASN A 1 96 ? -3.992 -10.245 -21.524 1.00 44.09 96 ASN A C 1
ATOM 703 O O . ASN A 1 96 ? -4.617 -9.910 -22.526 1.00 44.09 96 ASN A O 1
ATOM 707 N N . GLN A 1 97 ? -3.889 -9.421 -20.472 1.00 42.75 97 GLN A N 1
ATOM 708 C CA . GLN A 1 97 ? -4.600 -8.125 -20.419 1.00 42.75 97 GLN A CA 1
ATOM 709 C C . GLN A 1 97 ? -3.738 -6.878 -20.680 1.00 42.75 97 GLN A C 1
ATOM 711 O O . GLN A 1 97 ? -4.293 -5.792 -20.827 1.00 42.75 97 GLN A O 1
ATOM 716 N N . ILE A 1 98 ? -2.407 -6.992 -20.770 1.00 49.75 98 ILE A N 1
ATOM 717 C CA . ILE A 1 98 ? -1.511 -5.814 -20.853 1.00 49.75 98 ILE A CA 1
ATOM 718 C C . ILE A 1 98 ? -0.700 -5.762 -22.165 1.00 49.75 98 ILE A C 1
ATOM 720 O O . ILE A 1 98 ? -0.209 -4.702 -22.556 1.00 49.75 98 ILE A O 1
ATOM 724 N N . LEU A 1 99 ? -0.604 -6.864 -22.909 1.00 45.53 99 LEU A N 1
ATOM 725 C CA . LEU A 1 99 ? 0.225 -6.944 -24.112 1.00 45.53 99 LEU A CA 1
ATOM 726 C C . LEU A 1 99 ? -0.548 -6.528 -25.369 1.00 45.53 99 LEU A C 1
ATOM 728 O O . LEU A 1 99 ? -1.059 -7.357 -26.112 1.00 45.53 99 LEU A O 1
ATOM 732 N N . ASN A 1 100 ? -0.601 -5.221 -25.628 1.00 45.44 100 ASN A N 1
ATOM 733 C CA . ASN A 1 100 ? -0.730 -4.737 -27.004 1.00 45.44 100 ASN A CA 1
ATOM 734 C C . ASN A 1 100 ? 0.110 -3.473 -27.312 1.00 45.44 100 ASN A C 1
ATOM 736 O O . ASN A 1 100 ? -0.404 -2.518 -27.900 1.00 45.44 100 ASN A O 1
ATOM 740 N N . PRO A 1 101 ? 1.404 -3.389 -26.937 1.00 47.19 101 PRO A N 1
ATOM 741 C CA . PRO A 1 101 ? 2.308 -2.486 -27.634 1.00 47.19 101 PRO A CA 1
ATOM 742 C C . PRO A 1 101 ? 2.655 -3.104 -28.996 1.00 47.19 101 PRO A C 1
ATOM 744 O O . PRO A 1 101 ? 2.863 -4.309 -29.093 1.00 47.19 101 PRO A O 1
ATOM 747 N N . ARG A 1 102 ? 2.736 -2.289 -30.058 1.00 47.03 102 ARG A N 1
ATOM 748 C CA . ARG A 1 102 ? 3.319 -2.694 -31.351 1.00 47.03 102 ARG A CA 1
ATOM 749 C C . ARG A 1 102 ? 4.655 -3.405 -31.096 1.00 47.03 102 ARG A C 1
ATOM 751 O O . ARG A 1 102 ? 5.646 -2.738 -30.806 1.00 47.03 102 ARG A O 1
ATOM 758 N N . GLN A 1 103 ? 4.677 -4.731 -31.194 1.00 49.75 103 GLN A N 1
ATOM 759 C CA . GLN A 1 103 ? 5.887 -5.528 -31.032 1.00 49.75 103 GLN A CA 1
ATOM 760 C C . GLN A 1 103 ? 6.791 -5.267 -32.242 1.00 49.75 103 GLN A C 1
ATOM 762 O O . GLN A 1 103 ? 6.524 -5.726 -33.352 1.00 49.75 103 GLN A O 1
ATOM 767 N N . LYS A 1 104 ? 7.839 -4.460 -32.052 1.00 57.31 104 LYS A N 1
ATOM 768 C CA . LYS A 1 104 ? 9.007 -4.474 -32.935 1.00 57.31 104 LYS A CA 1
ATOM 769 C C . LYS A 1 104 ? 9.938 -5.547 -32.373 1.00 57.31 104 LYS A C 1
ATOM 771 O O . LYS A 1 104 ? 10.749 -5.249 -31.504 1.00 57.31 104 LYS A O 1
ATOM 776 N N . GLU A 1 105 ? 9.755 -6.790 -32.807 1.00 57.78 105 GLU A N 1
ATOM 777 C CA . GLU A 1 105 ? 10.702 -7.864 -32.498 1.00 57.78 105 GLU A CA 1
ATOM 778 C C . GLU A 1 105 ? 12.084 -7.527 -33.073 1.00 57.78 105 GLU A C 1
ATOM 780 O O . GLU A 1 105 ? 12.204 -6.846 -34.102 1.00 57.78 105 GLU A O 1
ATOM 785 N N . GLU A 1 106 ? 13.133 -7.988 -32.394 1.00 57.53 106 GLU A N 1
ATOM 786 C CA . GLU A 1 106 ? 14.503 -7.850 -32.873 1.00 57.53 106 GLU A CA 1
ATOM 787 C C . GLU A 1 106 ? 14.624 -8.568 -34.233 1.00 57.53 106 GLU A C 1
ATOM 789 O O . GLU A 1 106 ? 14.213 -9.724 -34.357 1.00 57.53 106 GLU A O 1
ATOM 794 N N . PRO A 1 107 ? 15.128 -7.910 -35.293 1.00 56.50 107 PRO A N 1
ATOM 795 C CA . PRO A 1 107 ? 15.207 -8.532 -36.609 1.00 56.50 107 PRO A CA 1
ATOM 796 C C . PRO A 1 107 ? 16.199 -9.704 -36.577 1.00 56.50 107 PRO A C 1
ATOM 798 O O . PRO A 1 107 ? 17.410 -9.488 -36.605 1.00 56.50 107 PRO A O 1
ATOM 801 N N . THR A 1 108 ? 15.687 -10.939 -36.547 1.00 55.53 108 THR A N 1
ATOM 802 C CA . THR A 1 108 ? 16.473 -12.181 -36.459 1.00 55.53 108 THR A CA 1
ATOM 803 C C . THR A 1 108 ? 17.547 -12.261 -37.540 1.00 55.53 108 THR A C 1
ATOM 805 O O . THR A 1 108 ? 17.256 -12.161 -38.737 1.00 55.53 108 THR A O 1
ATOM 808 N N . THR A 1 109 ? 18.799 -12.425 -37.106 1.00 57.25 109 THR A N 1
ATOM 809 C CA . THR A 1 109 ? 19.986 -12.102 -37.904 1.00 57.25 109 THR A CA 1
ATOM 810 C C . THR A 1 109 ? 20.347 -13.156 -38.952 1.00 57.25 109 THR A C 1
ATOM 812 O O . THR A 1 109 ? 20.697 -12.786 -40.064 1.00 57.25 109 THR A O 1
ATOM 815 N N . GLU A 1 110 ? 20.189 -14.446 -38.649 1.00 55.56 110 GLU A N 1
ATOM 816 C CA . GLU A 1 110 ? 20.822 -15.521 -39.436 1.00 55.56 110 GLU A CA 1
ATOM 817 C C . GLU A 1 110 ? 19.997 -16.020 -40.636 1.00 55.56 110 GLU A C 1
ATOM 819 O O . GLU A 1 110 ? 20.534 -16.174 -41.731 1.00 55.56 110 GLU A O 1
ATOM 824 N N . GLN A 1 111 ? 18.684 -16.232 -40.488 1.00 55.16 111 GLN A N 1
ATOM 825 C CA . GLN A 1 111 ? 17.839 -16.691 -41.608 1.00 55.16 111 GLN A CA 1
ATOM 826 C C . GLN A 1 111 ? 17.611 -15.599 -42.665 1.00 55.16 111 GLN A C 1
ATOM 828 O O . GLN A 1 111 ? 17.470 -15.886 -43.852 1.00 55.16 111 GLN A O 1
ATOM 833 N N . SER A 1 112 ? 17.627 -14.334 -42.246 1.00 57.66 112 SER A N 1
ATOM 834 C CA . SER A 1 112 ? 17.420 -13.191 -43.137 1.00 57.66 112 SER A CA 1
ATOM 835 C C . SER A 1 112 ? 18.657 -12.854 -43.976 1.00 57.66 112 SER A C 1
ATOM 837 O O . SER A 1 112 ? 18.510 -12.367 -45.092 1.00 57.66 112 SER A O 1
ATOM 839 N N . GLU A 1 113 ? 19.872 -13.154 -43.503 1.00 60.72 113 GLU A N 1
ATOM 840 C CA . GLU A 1 113 ? 21.113 -12.954 -44.272 1.00 60.72 113 GLU A CA 1
ATOM 841 C C . GLU A 1 113 ? 21.248 -13.939 -45.450 1.00 60.72 113 GLU A C 1
ATOM 843 O O . GLU A 1 113 ? 21.744 -13.573 -46.522 1.00 60.72 113 GLU A O 1
ATOM 848 N N . GLN A 1 114 ? 20.748 -15.171 -45.295 1.00 62.12 114 GLN A N 1
ATOM 849 C CA . GLN A 1 114 ? 20.734 -16.183 -46.362 1.00 62.12 114 GLN A CA 1
ATOM 850 C C . GLN A 1 114 ? 19.678 -15.887 -47.443 1.00 62.12 114 GLN A C 1
ATOM 852 O O . GLN A 1 114 ? 19.948 -16.038 -48.635 1.00 62.12 114 GLN A O 1
ATOM 857 N N . GLU A 1 115 ? 18.492 -15.402 -47.062 1.00 61.59 115 GLU A N 1
ATOM 858 C CA . GLU A 1 115 ? 17.491 -14.926 -48.031 1.00 61.59 115 GLU A CA 1
ATOM 859 C C . GLU A 1 115 ? 17.940 -13.651 -48.765 1.00 61.59 115 GLU A C 1
ATOM 861 O O . GLU A 1 115 ? 17.638 -13.471 -49.946 1.00 61.59 115 GLU A O 1
ATOM 866 N N . GLU A 1 116 ? 18.673 -12.757 -48.093 1.00 58.56 116 GLU A N 1
ATOM 867 C CA . GLU A 1 116 ? 19.177 -11.508 -48.677 1.00 58.56 116 GLU A CA 1
ATOM 868 C C . GLU A 1 116 ? 20.254 -11.751 -49.739 1.00 58.56 116 GLU A C 1
ATOM 870 O O . GLU A 1 116 ? 20.190 -11.152 -50.817 1.00 58.56 116 GLU A O 1
ATOM 875 N N . THR A 1 117 ? 21.188 -12.672 -49.486 1.00 62.41 117 THR A N 1
ATOM 876 C CA . THR A 1 117 ? 22.195 -13.075 -50.483 1.00 62.41 117 THR A CA 1
ATOM 877 C C . THR A 1 117 ? 21.546 -13.727 -51.704 1.00 62.41 117 THR A C 1
ATOM 879 O O . THR A 1 117 ? 21.922 -13.416 -52.836 1.00 62.41 117 THR A O 1
ATOM 882 N N . ALA A 1 118 ? 20.510 -14.549 -51.506 1.00 62.97 118 ALA A N 1
ATOM 883 C CA . ALA A 1 118 ? 19.736 -15.131 -52.602 1.00 62.97 118 ALA A CA 1
ATOM 884 C C . ALA A 1 118 ? 18.956 -14.074 -53.414 1.00 62.97 118 ALA A C 1
ATOM 886 O O . ALA A 1 118 ? 18.914 -14.142 -54.641 1.00 62.97 118 ALA A O 1
ATOM 8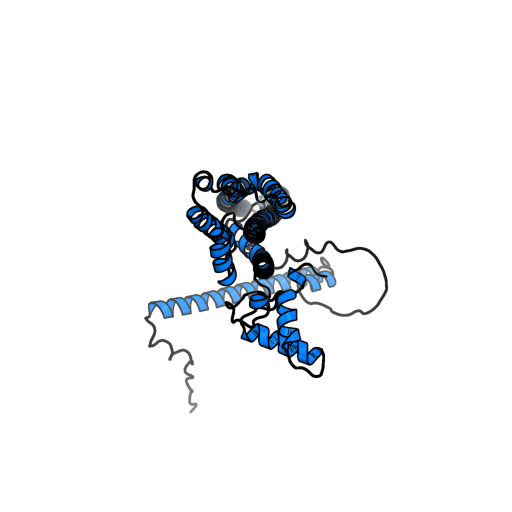87 N N . LEU A 1 119 ? 18.366 -13.066 -52.763 1.00 60.06 119 LEU A N 1
ATOM 888 C CA . LEU A 1 119 ? 17.614 -11.992 -53.426 1.00 60.06 119 LEU A CA 1
ATOM 889 C C . LEU A 1 119 ? 18.505 -11.006 -54.194 1.00 60.06 119 LEU A C 1
ATOM 891 O O . LEU A 1 119 ? 18.085 -10.505 -55.239 1.00 60.06 119 LEU A O 1
ATOM 895 N N . GLU A 1 120 ? 19.715 -10.724 -53.707 1.00 63.72 120 GLU A N 1
ATOM 896 C CA . GLU A 1 120 ? 20.672 -9.848 -54.395 1.00 63.72 120 GLU A CA 1
ATOM 897 C C . GLU A 1 120 ? 21.266 -10.505 -55.653 1.00 63.72 120 GLU A C 1
ATOM 899 O O . GLU A 1 120 ? 21.500 -9.814 -56.645 1.00 63.72 120 GLU A O 1
ATOM 904 N N . LEU A 1 121 ? 21.398 -11.837 -55.659 1.00 63.50 121 LEU A N 1
ATOM 905 C CA . LEU A 1 121 ? 21.762 -12.632 -56.840 1.00 63.50 121 LEU A CA 1
ATOM 906 C C . LEU A 1 121 ? 20.689 -12.608 -57.945 1.00 63.50 121 LEU A C 1
ATOM 908 O O . LEU A 1 121 ? 21.031 -12.712 -59.121 1.00 63.50 121 LEU A O 1
ATOM 912 N N . ILE A 1 122 ? 19.406 -12.467 -57.587 1.00 65.12 122 ILE A N 1
ATOM 913 C CA . ILE A 1 122 ? 18.276 -12.519 -58.535 1.00 65.12 122 ILE A CA 1
ATOM 914 C C . ILE A 1 122 ? 17.850 -11.110 -58.997 1.00 65.12 122 ILE A C 1
ATOM 916 O O . ILE A 1 122 ? 17.490 -10.931 -60.160 1.00 65.12 122 ILE A O 1
ATOM 920 N N . TYR A 1 123 ? 17.910 -10.095 -58.123 1.00 62.97 123 TYR A N 1
ATOM 921 C CA . TYR A 1 123 ? 17.494 -8.716 -58.425 1.00 62.97 123 TYR A CA 1
ATOM 922 C C . TYR A 1 123 ? 18.510 -7.676 -57.910 1.00 62.97 123 TYR A C 1
ATOM 924 O O . TYR A 1 123 ? 18.356 -7.148 -56.798 1.00 62.97 123 TYR A O 1
ATOM 932 N N . PRO A 1 124 ? 19.524 -7.306 -58.715 1.00 56.69 124 PRO A N 1
ATOM 933 C CA . PRO A 1 124 ? 20.514 -6.306 -58.325 1.00 56.69 124 PRO A CA 1
ATOM 934 C C . PRO A 1 124 ? 19.846 -4.932 -58.129 1.00 56.69 124 PRO A C 1
ATOM 936 O O . PRO A 1 124 ? 19.369 -4.308 -59.073 1.00 56.69 124 PRO A O 1
ATOM 939 N N . GLY A 1 125 ? 19.786 -4.464 -56.877 1.00 60.47 125 GLY A N 1
ATOM 940 C CA . GLY A 1 125 ? 19.182 -3.181 -56.476 1.00 60.47 125 GLY A CA 1
ATOM 941 C C . GLY A 1 125 ? 18.050 -3.303 -55.449 1.00 60.47 125 GLY A C 1
ATOM 942 O O . GLY A 1 125 ? 17.956 -2.463 -54.552 1.00 60.47 125 GLY A O 1
ATOM 943 N N . LEU A 1 126 ? 17.252 -4.377 -55.506 1.00 61.09 126 LEU A N 1
ATOM 944 C CA . LEU A 1 126 ? 16.196 -4.648 -54.517 1.00 61.09 126 LEU A CA 1
ATOM 945 C C . LEU A 1 126 ? 16.789 -5.108 -53.173 1.00 61.09 126 LEU A C 1
ATOM 947 O O . LEU A 1 126 ? 16.268 -4.757 -52.114 1.00 61.09 126 LEU A O 1
ATOM 951 N N . GLY A 1 127 ? 17.913 -5.838 -53.230 1.00 63.94 127 GLY A N 1
ATOM 952 C CA . GLY A 1 127 ? 18.719 -6.220 -52.066 1.00 63.94 127 GLY A CA 1
ATOM 953 C C . GLY A 1 127 ? 19.145 -4.994 -51.258 1.00 63.94 127 GLY A C 1
ATOM 954 O O . GLY A 1 127 ? 18.719 -4.846 -50.119 1.00 63.94 127 GLY A O 1
ATOM 955 N N . LYS A 1 128 ? 19.834 -4.034 -51.894 1.00 72.00 128 LYS A N 1
ATOM 956 C CA . LYS A 1 128 ? 20.318 -2.793 -51.254 1.00 72.00 128 LYS A CA 1
ATOM 957 C C . LYS A 1 128 ? 19.223 -1.997 -50.536 1.00 72.00 128 LYS A C 1
ATOM 959 O O . LYS A 1 128 ? 19.457 -1.492 -49.441 1.00 72.00 128 LYS A O 1
ATOM 964 N N . GLN A 1 129 ? 18.024 -1.888 -51.119 1.00 74.88 129 GLN A N 1
ATOM 965 C CA . GLN A 1 129 ? 16.900 -1.201 -50.467 1.00 74.88 129 GLN A CA 1
ATOM 966 C C . GLN A 1 129 ? 16.405 -1.943 -49.219 1.00 74.88 129 GLN A C 1
ATOM 968 O O . GLN A 1 129 ? 16.135 -1.300 -48.203 1.00 74.88 129 GLN A O 1
ATOM 973 N N . LYS A 1 130 ? 16.309 -3.279 -49.262 1.00 75.81 130 LYS A N 1
ATOM 974 C CA . LYS A 1 130 ? 15.951 -4.089 -48.086 1.00 75.81 130 LYS A CA 1
ATOM 975 C C . LYS A 1 130 ? 17.021 -4.005 -46.997 1.00 75.81 130 LYS A C 1
ATOM 977 O O . LYS A 1 130 ? 16.666 -3.824 -45.833 1.00 75.81 130 LYS A O 1
ATOM 982 N N . THR A 1 131 ? 18.305 -4.042 -47.359 1.00 76.19 131 THR A N 1
ATOM 983 C CA . THR A 1 131 ? 19.413 -3.924 -46.400 1.00 76.19 131 THR A CA 1
ATOM 984 C C . THR A 1 131 ? 19.411 -2.561 -45.707 1.00 76.19 131 THR A C 1
ATOM 986 O O . THR A 1 131 ? 19.540 -2.490 -44.488 1.00 76.19 131 THR A O 1
ATOM 989 N N . GLU A 1 132 ? 19.213 -1.465 -46.449 1.00 78.94 132 GLU A N 1
ATOM 990 C CA . GLU A 1 132 ? 19.110 -0.122 -45.862 1.00 78.94 132 GLU A CA 1
ATOM 991 C C . GLU A 1 132 ? 17.861 0.026 -44.980 1.00 78.94 132 GLU A C 1
ATOM 993 O O . GLU A 1 132 ? 17.955 0.553 -43.872 1.00 78.9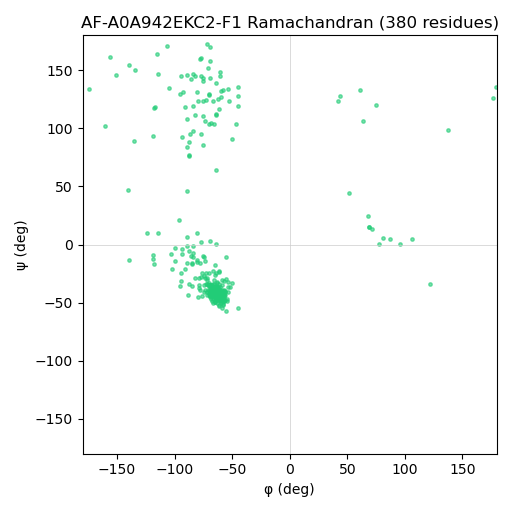4 132 GLU A O 1
ATOM 998 N N . GLN A 1 133 ? 16.708 -0.519 -45.388 1.00 79.62 133 GLN A N 1
ATOM 999 C CA . GLN A 1 133 ? 15.520 -0.559 -44.524 1.00 79.62 133 GLN A CA 1
ATOM 1000 C C . GLN A 1 133 ? 15.765 -1.355 -43.238 1.00 79.62 133 GLN A C 1
ATOM 1002 O O . GLN A 1 133 ? 15.320 -0.940 -42.170 1.00 79.62 133 GLN A O 1
ATOM 1007 N N . ARG A 1 134 ? 16.491 -2.473 -43.307 1.00 77.12 134 ARG A N 1
ATOM 1008 C CA . ARG A 1 134 ? 16.848 -3.279 -42.135 1.00 77.12 134 ARG A CA 1
ATOM 1009 C C . ARG A 1 134 ? 17.825 -2.547 -41.218 1.00 77.12 134 ARG A C 1
ATOM 1011 O O . ARG A 1 134 ? 17.606 -2.537 -40.010 1.00 77.12 134 ARG A O 1
ATOM 1018 N N . LYS A 1 135 ? 18.840 -1.868 -41.766 1.00 83.44 135 LYS A N 1
ATOM 1019 C CA . LYS A 1 135 ? 19.743 -0.995 -40.994 1.00 83.44 135 LYS A CA 1
ATOM 1020 C C . LYS A 1 135 ? 18.981 0.131 -40.302 1.00 83.44 135 LYS A C 1
ATOM 1022 O O . LYS A 1 135 ? 19.244 0.399 -39.135 1.00 83.44 135 LYS A O 1
ATOM 1027 N N . LEU A 1 136 ? 18.038 0.775 -40.992 1.00 83.94 136 LEU A N 1
ATOM 1028 C CA . LEU A 1 136 ? 17.192 1.817 -40.407 1.00 83.94 136 LEU A CA 1
ATOM 1029 C C . LEU A 1 136 ? 16.312 1.256 -39.288 1.00 83.94 136 LEU A C 1
ATOM 1031 O O . LEU A 1 136 ? 16.324 1.802 -38.192 1.00 83.94 136 LEU A O 1
ATOM 1035 N N . ARG A 1 137 ? 15.638 0.121 -39.512 1.00 81.00 137 ARG A N 1
ATOM 1036 C CA . ARG A 1 137 ? 14.838 -0.556 -38.476 1.00 81.00 137 ARG A CA 1
ATOM 1037 C C . ARG A 1 137 ? 15.672 -0.960 -37.267 1.00 81.00 137 ARG A C 1
ATOM 1039 O O . ARG A 1 137 ? 15.217 -0.790 -36.143 1.00 81.00 137 ARG A O 1
ATOM 1046 N N . ARG A 1 138 ? 16.888 -1.463 -37.487 1.00 84.00 138 ARG A N 1
ATOM 1047 C CA . ARG A 1 138 ? 17.819 -1.812 -36.411 1.00 84.00 138 ARG A CA 1
ATOM 1048 C C . ARG A 1 138 ? 18.256 -0.576 -35.629 1.00 84.00 138 ARG A C 1
ATOM 1050 O O . ARG A 1 138 ? 18.201 -0.604 -34.410 1.00 84.00 138 ARG A O 1
ATOM 1057 N N . LYS A 1 139 ? 18.609 0.521 -36.308 1.00 86.88 139 LYS A N 1
ATOM 1058 C CA . LYS A 1 139 ? 18.936 1.800 -35.653 1.00 86.88 139 LYS A CA 1
ATOM 1059 C C . LYS A 1 139 ? 17.761 2.356 -34.850 1.00 86.88 139 LYS A C 1
ATOM 1061 O O . LYS A 1 139 ? 17.964 2.832 -33.740 1.00 86.88 139 LYS A O 1
ATOM 1066 N N . GLU A 1 140 ? 16.547 2.294 -35.395 1.00 84.19 140 GLU A N 1
ATOM 1067 C CA . GLU A 1 140 ? 15.332 2.680 -34.672 1.00 84.19 140 GLU A CA 1
ATOM 1068 C C . GLU A 1 140 ? 15.126 1.808 -33.434 1.00 84.19 140 GLU A C 1
ATOM 1070 O O . GLU A 1 140 ? 14.910 2.342 -32.355 1.00 84.19 140 GLU A O 1
ATOM 1075 N N . PHE A 1 141 ? 15.246 0.485 -33.569 1.00 86.44 141 PHE A N 1
ATOM 1076 C CA . PHE A 1 141 ? 15.123 -0.446 -32.450 1.00 86.44 141 PHE A CA 1
ATOM 1077 C C . PHE A 1 141 ? 16.184 -0.197 -31.373 1.00 86.44 141 PHE A C 1
ATOM 1079 O O . PHE A 1 141 ? 15.848 -0.124 -30.199 1.00 86.44 141 PHE A O 1
ATOM 1086 N N . GLU A 1 142 ? 17.451 -0.017 -31.749 1.00 88.50 142 GLU A N 1
ATOM 1087 C CA . GLU A 1 142 ? 18.544 0.276 -30.813 1.00 88.50 142 GLU A CA 1
ATOM 10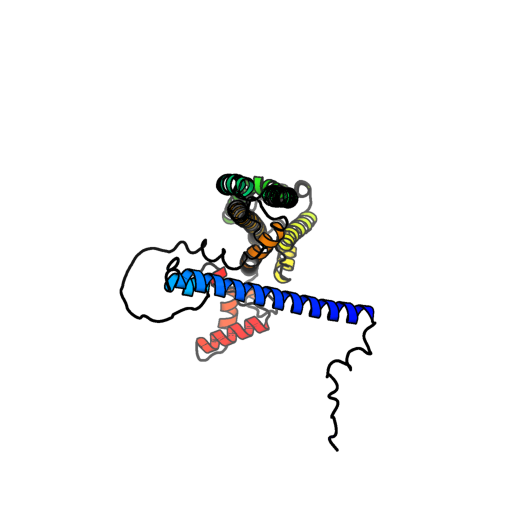88 C C . GLU A 1 142 ? 18.334 1.622 -30.103 1.00 88.50 142 GLU A C 1
ATOM 1090 O O . GLU A 1 142 ? 18.550 1.719 -28.896 1.00 88.50 142 GLU A O 1
ATOM 1095 N N . SER A 1 143 ? 17.854 2.642 -30.823 1.00 89.38 143 SER A N 1
ATOM 1096 C CA . SER A 1 143 ? 17.495 3.944 -30.251 1.00 89.38 143 SER A CA 1
ATOM 1097 C C . SER A 1 143 ? 16.315 3.837 -29.280 1.00 89.38 143 SER A C 1
ATOM 1099 O O . SER A 1 143 ? 16.382 4.365 -28.168 1.00 89.38 143 SER A O 1
ATOM 1101 N N . ASP A 1 144 ? 15.245 3.144 -29.677 1.00 85.38 144 ASP A N 1
ATOM 1102 C CA . ASP A 1 144 ? 14.059 2.914 -28.849 1.00 85.38 144 ASP A CA 1
ATOM 1103 C C . ASP A 1 144 ? 14.441 2.115 -27.594 1.00 85.38 144 ASP A C 1
ATOM 1105 O O . ASP A 1 144 ? 14.089 2.498 -26.477 1.00 85.38 144 ASP A O 1
ATOM 1109 N N . ARG A 1 145 ? 15.224 1.045 -27.750 1.00 90.62 145 ARG A N 1
ATOM 1110 C CA . ARG A 1 145 ? 15.757 0.233 -26.653 1.00 90.62 145 ARG A CA 1
ATOM 1111 C C . ARG A 1 145 ? 16.586 1.074 -25.692 1.00 90.62 145 ARG A C 1
ATOM 1113 O O . ARG A 1 145 ? 16.311 1.052 -24.500 1.00 90.62 145 ARG A O 1
ATOM 1120 N N . ALA A 1 146 ? 17.553 1.843 -26.192 1.00 92.12 146 ALA A N 1
ATOM 1121 C CA . ALA A 1 146 ? 18.409 2.683 -25.356 1.00 92.12 146 ALA A CA 1
ATOM 1122 C C . ALA A 1 146 ? 17.598 3.718 -24.561 1.00 92.12 146 ALA A C 1
ATOM 1124 O O . ALA A 1 146 ? 17.831 3.901 -23.366 1.00 92.12 146 ALA A O 1
ATOM 1125 N N . TYR A 1 147 ? 16.610 4.356 -25.199 1.00 92.06 147 TYR A N 1
ATOM 1126 C CA . TYR A 1 147 ? 15.710 5.295 -24.530 1.00 92.06 147 TYR A CA 1
ATOM 1127 C C . TYR A 1 147 ? 14.894 4.624 -23.419 1.00 92.06 147 TYR A C 1
ATOM 1129 O O . TYR A 1 147 ? 14.790 5.161 -22.312 1.00 92.06 147 TYR A O 1
ATOM 1137 N N . ASN A 1 148 ? 14.313 3.457 -23.713 1.00 91.69 148 ASN A N 1
ATOM 1138 C CA . ASN A 1 148 ? 13.484 2.726 -22.762 1.00 91.69 148 ASN A CA 1
ATOM 1139 C C . ASN A 1 148 ? 14.309 2.208 -21.581 1.00 91.69 148 ASN A C 1
ATOM 1141 O O . ASN A 1 148 ? 13.970 2.522 -20.440 1.00 91.69 148 ASN A O 1
ATOM 1145 N N . SER A 1 149 ? 15.431 1.540 -21.865 1.00 91.00 149 SER A N 1
ATOM 1146 C CA . SER A 1 149 ? 16.366 1.029 -20.863 1.00 91.00 149 SER A CA 1
ATOM 1147 C C . SER A 1 149 ? 16.874 2.130 -19.937 1.00 91.00 149 SER A C 1
ATOM 1149 O O . SER A 1 149 ? 16.774 1.993 -18.727 1.00 91.00 149 SER A O 1
ATOM 1151 N N . ALA A 1 150 ? 17.308 3.280 -20.462 1.00 92.81 150 ALA A N 1
ATOM 1152 C CA . ALA A 1 150 ? 17.828 4.359 -19.617 1.00 92.81 150 ALA A CA 1
ATOM 1153 C C . ALA A 1 150 ? 16.810 4.863 -18.574 1.00 92.81 150 ALA A C 1
ATOM 1155 O O . ALA A 1 150 ? 17.185 5.234 -17.460 1.00 92.81 150 ALA A O 1
ATOM 1156 N N . ARG A 1 151 ? 15.515 4.889 -18.919 1.00 92.38 151 ARG A N 1
ATOM 1157 C CA . ARG A 1 151 ? 14.453 5.281 -17.981 1.00 92.38 151 ARG A CA 1
ATOM 1158 C C . ARG A 1 151 ? 14.072 4.154 -17.031 1.00 92.38 151 ARG A C 1
ATOM 1160 O O . ARG A 1 151 ? 13.934 4.413 -15.836 1.00 92.38 151 ARG A O 1
ATOM 1167 N N . SER A 1 152 ? 13.899 2.938 -17.545 1.00 94.00 152 SER A N 1
ATOM 1168 C CA . SER A 1 152 ? 13.533 1.788 -16.720 1.00 94.00 152 SER A CA 1
ATOM 1169 C C . SER A 1 152 ? 14.627 1.443 -15.718 1.00 94.00 152 SER A C 1
ATOM 1171 O O . SER A 1 152 ? 14.320 1.194 -14.560 1.00 94.00 152 SER A O 1
ATOM 1173 N N . ASP A 1 153 ? 15.894 1.489 -16.130 1.00 93.38 153 ASP A N 1
ATOM 1174 C CA . ASP A 1 153 ? 17.038 1.140 -15.288 1.00 93.38 153 ASP A CA 1
ATOM 1175 C C . ASP A 1 153 ? 17.165 2.126 -14.130 1.00 93.38 153 ASP A C 1
ATOM 1177 O O . ASP A 1 153 ? 17.348 1.709 -12.994 1.00 93.38 153 ASP A O 1
ATOM 1181 N N . LYS A 1 154 ? 16.927 3.423 -14.371 1.00 94.44 154 LYS A N 1
ATOM 1182 C CA . LYS A 1 154 ? 16.872 4.413 -13.289 1.00 94.44 154 LYS A CA 1
ATOM 1183 C C . LYS A 1 154 ? 15.807 4.062 -12.242 1.00 94.44 154 LYS A C 1
ATOM 1185 O O . LYS A 1 154 ? 16.092 4.127 -11.050 1.00 94.44 154 LYS A O 1
ATOM 1190 N N . TYR A 1 155 ? 14.597 3.700 -12.673 1.00 93.44 155 TYR A N 1
ATOM 1191 C CA . TYR A 1 155 ? 13.527 3.291 -11.756 1.00 93.44 155 TYR A CA 1
ATOM 1192 C C . TYR A 1 155 ? 13.892 2.009 -10.992 1.00 93.44 155 TYR A C 1
ATOM 1194 O O . TYR A 1 155 ? 13.749 1.957 -9.772 1.00 93.44 155 TYR A O 1
ATOM 1202 N N . LEU A 1 156 ? 14.405 0.994 -11.692 1.00 93.56 156 LEU A N 1
ATOM 1203 C CA . LEU A 1 156 ? 14.804 -0.280 -11.093 1.00 93.56 156 LEU A CA 1
ATOM 1204 C C . LEU A 1 156 ? 15.974 -0.114 -10.111 1.00 93.56 156 LEU A C 1
ATOM 1206 O O . LEU A 1 156 ? 15.975 -0.749 -9.060 1.00 93.56 156 LEU A O 1
ATOM 1210 N N . ASP A 1 157 ? 16.922 0.776 -10.401 1.00 93.56 157 ASP A N 1
ATOM 1211 C CA . ASP A 1 157 ? 18.032 1.118 -9.509 1.00 93.56 157 ASP A CA 1
ATOM 1212 C C . ASP A 1 157 ? 17.548 1.853 -8.254 1.00 93.56 157 ASP A C 1
ATOM 1214 O O . ASP A 1 157 ? 18.006 1.568 -7.145 1.00 93.56 157 ASP A O 1
ATOM 1218 N N . GLU A 1 158 ? 16.626 2.809 -8.402 1.00 89.69 158 GLU A N 1
ATOM 1219 C CA . GLU A 1 158 ? 16.002 3.506 -7.271 1.00 89.69 158 GLU A CA 1
ATOM 1220 C C . GLU A 1 158 ? 15.228 2.526 -6.377 1.00 89.69 158 GLU A C 1
ATOM 1222 O O . GLU A 1 158 ? 15.362 2.565 -5.150 1.00 89.69 158 GLU A O 1
ATOM 1227 N N . LEU A 1 159 ? 14.491 1.592 -6.983 1.00 88.88 159 LEU A N 1
ATOM 1228 C CA . LEU A 1 159 ? 13.780 0.529 -6.278 1.00 88.88 159 LEU A CA 1
ATOM 1229 C C . LEU A 1 159 ? 14.759 -0.439 -5.589 1.00 88.88 159 LEU A C 1
ATOM 1231 O O . LEU A 1 159 ? 14.583 -0.766 -4.416 1.00 88.88 159 LEU A O 1
ATOM 1235 N N . GLY A 1 160 ? 15.847 -0.825 -6.259 1.00 87.81 160 GLY A N 1
ATOM 1236 C CA . GLY A 1 160 ? 16.932 -1.635 -5.694 1.00 87.81 160 GLY A CA 1
ATOM 1237 C C . GLY A 1 160 ? 17.570 -0.995 -4.456 1.00 87.81 160 GLY A C 1
ATOM 1238 O O . GLY A 1 160 ? 17.761 -1.650 -3.433 1.00 87.81 160 GLY A O 1
ATOM 1239 N N . LYS A 1 161 ? 17.820 0.319 -4.493 1.00 86.94 161 LYS A N 1
ATOM 1240 C CA . LYS A 1 161 ? 18.324 1.078 -3.333 1.00 86.94 161 LYS A CA 1
ATOM 1241 C C . LYS A 1 161 ? 17.296 1.184 -2.208 1.00 86.94 161 LYS A C 1
ATOM 1243 O O . LYS A 1 161 ? 17.655 1.081 -1.042 1.00 86.94 161 LYS A O 1
ATOM 1248 N N . SER A 1 162 ? 16.019 1.380 -2.537 1.00 76.50 162 SER A N 1
ATOM 1249 C CA . SER A 1 162 ? 14.943 1.429 -1.535 1.00 76.50 162 SER A CA 1
ATOM 1250 C C . SER A 1 162 ? 14.718 0.074 -0.852 1.00 76.50 162 SER A C 1
ATOM 1252 O O . SER A 1 162 ? 14.167 0.014 0.249 1.00 76.50 162 SER A O 1
ATOM 1254 N N . THR A 1 163 ? 15.122 -1.019 -1.500 1.00 74.12 163 THR A N 1
ATOM 1255 C CA . THR A 1 163 ? 14.837 -2.388 -1.058 1.00 74.12 163 THR A CA 1
ATOM 1256 C C . THR A 1 163 ? 16.000 -3.055 -0.329 1.00 74.12 163 THR A C 1
ATOM 1258 O O . THR A 1 163 ? 15.768 -4.020 0.400 1.00 74.12 163 THR A O 1
ATOM 1261 N N . SER A 1 164 ? 17.216 -2.499 -0.403 1.00 77.50 164 SER A N 1
ATOM 1262 C CA . SER A 1 164 ? 18.424 -3.034 0.250 1.00 77.50 164 SER A CA 1
ATOM 1263 C C . SER A 1 164 ? 18.389 -3.048 1.787 1.00 77.50 164 SER A C 1
ATOM 1265 O O . SER A 1 164 ? 19.362 -3.460 2.402 1.00 77.50 164 SER A O 1
ATOM 1267 N N . GLY A 1 165 ? 17.292 -2.596 2.404 1.00 81.50 165 GLY A N 1
ATOM 1268 C CA . GLY A 1 165 ? 17.037 -2.669 3.846 1.00 81.50 165 GLY A CA 1
ATOM 1269 C C . GLY A 1 165 ? 15.731 -3.381 4.219 1.00 81.50 165 GLY A C 1
ATOM 1270 O O . GLY A 1 165 ? 15.266 -3.256 5.348 1.00 81.50 165 GLY A O 1
ATOM 1271 N N . ILE A 1 166 ? 15.046 -4.049 3.278 1.00 88.00 166 ILE A N 1
ATOM 1272 C CA . ILE A 1 166 ? 13.746 -4.695 3.552 1.00 88.00 166 ILE A CA 1
ATOM 1273 C C . ILE A 1 166 ? 13.868 -5.752 4.650 1.00 88.00 166 ILE A C 1
ATOM 1275 O O . ILE A 1 166 ? 13.016 -5.808 5.534 1.00 88.00 166 ILE A O 1
ATOM 1279 N N . ARG A 1 167 ? 14.922 -6.571 4.608 1.00 87.00 167 ARG A N 1
ATOM 1280 C CA . ARG A 1 167 ? 15.117 -7.669 5.560 1.00 87.00 167 ARG A CA 1
ATOM 1281 C C . ARG A 1 167 ? 15.393 -7.146 6.967 1.00 87.00 167 ARG A C 1
ATOM 1283 O O . ARG A 1 167 ? 14.844 -7.655 7.936 1.00 87.00 167 ARG A O 1
ATOM 1290 N N . GLU A 1 168 ? 16.218 -6.116 7.084 1.00 82.88 168 GLU A N 1
ATOM 1291 C CA . GLU A 1 168 ? 16.551 -5.463 8.346 1.00 82.88 168 GLU A CA 1
ATOM 1292 C C . GLU A 1 168 ? 15.310 -4.805 8.956 1.00 82.88 168 GLU A C 1
ATOM 1294 O O . GLU A 1 168 ? 15.048 -4.968 10.148 1.00 82.88 168 GLU A O 1
ATOM 1299 N N . ARG A 1 169 ? 14.504 -4.124 8.129 1.00 85.06 169 ARG A N 1
ATOM 1300 C CA . ARG A 1 169 ? 13.220 -3.546 8.550 1.00 85.06 169 ARG A CA 1
ATOM 1301 C C . ARG A 1 169 ? 12.236 -4.614 9.012 1.00 85.06 169 ARG A C 1
ATOM 1303 O O . ARG A 1 169 ? 11.585 -4.418 10.032 1.00 85.06 169 ARG A O 1
ATOM 1310 N N . GLU A 1 170 ? 12.145 -5.735 8.301 1.00 88.62 170 GLU A N 1
ATOM 1311 C CA . GLU A 1 170 ? 11.301 -6.871 8.688 1.00 88.62 170 GLU A CA 1
ATOM 1312 C C . GLU A 1 170 ? 11.688 -7.416 10.060 1.00 88.62 170 GLU A C 1
ATOM 1314 O O . GLU A 1 170 ? 10.859 -7.438 10.966 1.00 88.62 170 GLU A O 1
ATOM 1319 N N . ILE A 1 171 ? 12.966 -7.759 10.242 1.00 83.38 171 ILE A N 1
ATOM 1320 C CA . ILE A 1 171 ? 13.487 -8.271 11.514 1.00 83.38 171 ILE A CA 1
ATOM 1321 C C . ILE A 1 171 ? 13.246 -7.257 12.641 1.00 83.38 171 ILE A C 1
ATOM 1323 O O . ILE A 1 171 ? 12.842 -7.637 13.740 1.00 83.38 171 ILE A O 1
ATOM 1327 N N . GLY A 1 172 ? 13.465 -5.965 12.377 1.00 80.88 172 GLY A N 1
ATOM 1328 C CA . GLY A 1 172 ? 13.226 -4.894 13.343 1.00 80.88 172 GLY A CA 1
ATOM 1329 C C . GLY A 1 172 ? 11.757 -4.772 13.757 1.00 80.88 172 GLY A C 1
ATOM 1330 O O . GLY A 1 172 ? 11.463 -4.650 14.950 1.00 80.88 172 GLY A O 1
ATOM 1331 N N . ILE A 1 173 ? 10.833 -4.842 12.794 1.00 87.00 173 ILE A N 1
ATOM 1332 C CA . ILE A 1 173 ? 9.386 -4.808 13.043 1.00 87.00 173 ILE A CA 1
ATOM 1333 C C . ILE A 1 173 ? 8.951 -6.047 13.827 1.00 87.00 173 ILE A C 1
ATOM 1335 O O . ILE A 1 173 ? 8.295 -5.899 14.856 1.00 87.00 173 ILE A O 1
ATOM 1339 N N . ASP A 1 174 ? 9.344 -7.247 13.400 1.00 87.69 174 ASP A N 1
ATOM 1340 C CA . ASP A 1 174 ? 8.929 -8.500 14.040 1.00 87.69 174 ASP A CA 1
ATOM 1341 C C . ASP A 1 174 ? 9.473 -8.623 15.469 1.00 87.69 174 ASP A C 1
ATOM 1343 O O . ASP A 1 174 ? 8.731 -8.962 16.395 1.00 87.69 174 ASP A O 1
ATOM 1347 N N . SER A 1 175 ? 10.742 -8.256 15.679 1.00 82.62 175 SER A N 1
ATOM 1348 C CA . SER A 1 175 ? 11.347 -8.173 17.014 1.00 82.62 175 SER A CA 1
ATOM 1349 C C . SER A 1 175 ? 10.583 -7.202 17.920 1.00 82.62 175 SER A C 1
ATOM 1351 O O . SER A 1 175 ? 10.316 -7.491 19.087 1.00 82.62 175 SER A O 1
ATOM 1353 N N . SER A 1 176 ? 10.139 -6.073 17.369 1.00 83.75 176 SER A N 1
ATOM 1354 C CA . SER A 1 176 ? 9.395 -5.065 18.129 1.00 83.75 176 SER A CA 1
ATOM 1355 C C . SER A 1 176 ? 7.965 -5.479 18.433 1.00 83.75 176 SER A C 1
ATOM 1357 O O . SER A 1 176 ? 7.471 -5.193 19.521 1.00 83.75 176 SER A O 1
ATOM 1359 N N . ILE A 1 177 ? 7.308 -6.201 17.523 1.00 86.38 177 ILE A N 1
ATOM 1360 C CA . ILE A 1 177 ? 6.011 -6.829 17.796 1.00 86.38 177 ILE A CA 1
ATOM 1361 C C . ILE A 1 177 ? 6.157 -7.819 18.959 1.00 86.38 177 ILE A C 1
ATOM 1363 O O . ILE A 1 177 ? 5.344 -7.803 19.884 1.00 86.38 177 ILE A O 1
ATOM 1367 N N . ALA A 1 178 ? 7.209 -8.643 18.965 1.00 84.75 178 ALA A N 1
ATOM 1368 C CA . ALA A 1 178 ? 7.480 -9.570 20.064 1.00 84.75 178 ALA A CA 1
ATOM 1369 C C . ALA A 1 178 ? 7.759 -8.840 21.395 1.00 84.75 178 ALA A C 1
ATOM 1371 O O . ALA A 1 178 ? 7.200 -9.208 22.433 1.00 84.75 178 ALA A O 1
ATOM 1372 N N . ALA A 1 179 ? 8.556 -7.767 21.372 1.00 83.44 179 ALA A N 1
ATOM 1373 C CA . ALA A 1 179 ? 8.832 -6.932 22.542 1.00 83.44 179 ALA A CA 1
ATOM 1374 C C . ALA A 1 179 ? 7.545 -6.315 23.123 1.00 83.44 179 ALA A C 1
ATOM 1376 O O . ALA A 1 179 ? 7.236 -6.501 24.300 1.00 83.44 179 ALA A O 1
ATOM 1377 N N . VAL A 1 180 ? 6.724 -5.680 22.284 1.00 84.12 180 VAL A N 1
ATOM 1378 C CA . VAL A 1 180 ? 5.447 -5.083 22.706 1.00 84.12 180 VAL A CA 1
ATOM 1379 C C . VAL A 1 180 ? 4.485 -6.147 23.252 1.00 84.12 180 VAL A C 1
ATOM 1381 O O . VAL A 1 180 ? 3.813 -5.923 24.261 1.00 84.12 180 VAL A O 1
ATOM 1384 N N . ASN A 1 181 ? 4.444 -7.336 22.647 1.00 85.00 181 ASN A N 1
ATOM 1385 C CA . ASN A 1 181 ? 3.599 -8.436 23.116 1.00 85.00 181 ASN A CA 1
ATOM 1386 C C . ASN A 1 181 ? 4.051 -9.032 24.452 1.00 85.00 181 ASN A C 1
ATOM 1388 O O . ASN A 1 181 ? 3.195 -9.384 25.263 1.00 85.00 181 ASN A O 1
ATOM 1392 N N . SER A 1 182 ? 5.359 -9.086 24.705 1.00 84.94 182 SER A N 1
ATOM 1393 C CA . SER A 1 182 ? 5.944 -9.527 25.980 1.00 84.94 182 SER A CA 1
ATOM 1394 C C . SER A 1 182 ? 5.873 -8.478 27.100 1.00 84.94 182 SER A C 1
ATOM 1396 O O . SER A 1 182 ? 6.351 -8.725 28.205 1.00 84.94 182 SER A O 1
ATOM 1398 N N . GLY A 1 183 ? 5.269 -7.312 26.844 1.00 80.19 183 GLY A N 1
ATOM 1399 C CA . GLY A 1 183 ? 5.167 -6.224 27.820 1.00 80.19 183 GLY A CA 1
ATOM 1400 C C . GLY A 1 183 ? 6.433 -5.371 27.931 1.00 80.19 183 GLY A C 1
ATOM 1401 O O . GLY A 1 183 ? 6.484 -4.463 28.761 1.00 80.19 183 GLY A O 1
ATOM 1402 N N . GLN A 1 184 ? 7.440 -5.602 27.081 1.00 76.44 184 GLN A N 1
ATOM 1403 C CA . GLN A 1 184 ? 8.569 -4.692 26.930 1.00 76.44 184 GLN A CA 1
ATOM 1404 C C . GLN A 1 184 ? 8.116 -3.475 26.122 1.00 76.44 184 GLN A C 1
ATOM 1406 O O . GLN A 1 184 ? 8.260 -3.398 24.907 1.00 76.44 184 GLN A O 1
ATOM 1411 N N . LEU A 1 185 ? 7.558 -2.499 26.835 1.00 63.91 185 LEU A N 1
ATOM 1412 C CA . LEU A 1 185 ? 7.118 -1.220 26.277 1.00 63.91 185 LEU A CA 1
ATOM 1413 C C . LEU A 1 185 ? 8.266 -0.224 26.090 1.00 63.91 185 LEU A C 1
ATOM 1415 O O . LEU A 1 185 ? 7.991 0.949 25.829 1.00 63.91 185 LEU A O 1
ATOM 1419 N N . SER A 1 186 ? 9.525 -0.674 26.247 1.00 57.94 186 SER A N 1
ATOM 1420 C CA . SER A 1 186 ? 10.713 0.168 26.083 1.00 57.94 186 SER A CA 1
ATOM 1421 C C . SER A 1 186 ? 10.525 0.989 24.815 1.00 57.94 186 SER A C 1
ATOM 1423 O O . SER A 1 186 ? 10.244 0.402 23.763 1.00 57.94 186 SER A O 1
ATOM 1425 N N . PRO A 1 187 ? 10.514 2.327 24.924 1.00 52.53 187 PRO A N 1
ATOM 1426 C CA . PRO A 1 187 ? 9.936 3.155 23.894 1.00 52.53 187 PRO A CA 1
ATOM 1427 C C . PRO A 1 187 ? 10.739 2.900 22.634 1.00 52.53 187 PRO A C 1
ATOM 1429 O O . PRO A 1 187 ? 11.940 3.153 22.607 1.00 52.53 187 PRO A O 1
ATOM 1432 N N . LEU A 1 188 ? 10.067 2.362 21.616 1.00 64.81 188 LEU A N 1
ATOM 1433 C CA . LEU A 1 188 ? 10.531 2.356 20.239 1.00 64.81 188 LEU A CA 1
ATOM 1434 C C . LEU A 1 188 ? 10.920 3.802 19.910 1.00 64.81 188 LEU A C 1
ATOM 1436 O O . LEU A 1 188 ? 10.058 4.628 19.599 1.00 64.81 188 LEU A O 1
ATOM 1440 N N . GLY A 1 189 ? 12.188 4.130 20.156 1.00 62.94 189 GLY A N 1
ATOM 1441 C CA . GLY A 1 189 ? 12.677 5.498 20.208 1.00 62.94 189 GLY A CA 1
ATOM 1442 C C . GLY A 1 189 ? 12.716 6.107 18.818 1.00 62.94 189 GLY A C 1
ATOM 1443 O O . GLY A 1 189 ? 12.523 5.414 17.817 1.00 62.94 189 GLY A O 1
ATOM 1444 N N . GLY A 1 190 ? 13.005 7.405 18.738 1.00 63.66 190 GLY A N 1
ATOM 1445 C CA . GLY A 1 190 ? 13.157 8.088 17.451 1.00 63.66 190 GLY A CA 1
ATOM 1446 C C . GLY A 1 190 ? 14.132 7.368 16.510 1.00 63.66 190 GLY A C 1
ATOM 1447 O O . GLY A 1 190 ? 13.850 7.236 15.323 1.00 63.66 190 GLY A O 1
ATOM 1448 N N . SER A 1 191 ? 15.209 6.786 17.050 1.00 62.03 191 SER A N 1
ATOM 1449 C CA . SER A 1 191 ? 16.190 5.994 16.298 1.00 62.03 191 SER A CA 1
ATOM 1450 C C . SER A 1 191 ? 15.614 4.743 15.634 1.00 62.03 191 SER A C 1
ATOM 1452 O O . SER A 1 191 ? 15.849 4.524 14.451 1.00 62.03 191 SER A O 1
ATOM 1454 N N . PHE A 1 192 ? 14.803 3.967 16.352 1.00 71.56 192 PHE A N 1
ATOM 1455 C CA . PHE A 1 192 ? 14.139 2.787 15.799 1.00 71.56 192 PHE A CA 1
ATOM 1456 C C . PHE A 1 192 ? 13.231 3.155 14.620 1.00 71.56 192 PHE A C 1
ATOM 1458 O O . PHE A 1 192 ? 13.267 2.531 13.559 1.00 71.56 192 PHE A O 1
ATOM 1465 N N . TRP A 1 193 ? 12.442 4.218 14.789 1.00 69.75 193 TRP A N 1
ATOM 1466 C CA . TRP A 1 193 ? 11.572 4.707 13.726 1.00 69.75 193 TRP A CA 1
ATOM 1467 C C . TRP A 1 193 ? 12.361 5.297 12.566 1.00 69.75 193 TRP A C 1
ATOM 1469 O O . TRP A 1 193 ? 11.959 5.093 11.428 1.00 69.75 193 TRP A O 1
ATOM 1479 N N . ALA A 1 194 ? 13.484 5.970 12.821 1.00 68.62 194 ALA A N 1
ATOM 1480 C CA . ALA A 1 194 ? 14.374 6.466 11.778 1.00 68.62 194 ALA A CA 1
ATOM 1481 C C . ALA A 1 194 ? 14.847 5.347 10.856 1.00 68.62 194 ALA A C 1
ATOM 1483 O O . ALA A 1 194 ? 14.824 5.510 9.638 1.00 68.62 194 ALA A O 1
ATOM 1484 N N . ASP A 1 195 ? 15.221 4.213 11.439 1.00 67.81 195 ASP A N 1
ATOM 1485 C CA . ASP A 1 195 ? 15.761 3.081 10.698 1.00 67.81 195 ASP A CA 1
ATOM 1486 C C . ASP A 1 195 ? 14.654 2.335 9.932 1.00 67.81 195 ASP A C 1
ATOM 1488 O O . ASP A 1 195 ? 14.820 2.011 8.757 1.00 67.81 195 ASP A O 1
ATOM 1492 N N . ILE A 1 196 ? 13.475 2.145 10.535 1.00 70.38 196 ILE A N 1
ATOM 1493 C CA . ILE A 1 196 ? 12.339 1.475 9.872 1.00 70.38 196 ILE A CA 1
ATOM 1494 C C . ILE A 1 196 ? 11.724 2.307 8.760 1.00 70.38 196 ILE A C 1
ATOM 1496 O O . ILE A 1 196 ? 11.357 1.796 7.702 1.00 70.38 196 ILE A O 1
ATOM 1500 N N . LEU A 1 197 ? 11.571 3.598 9.010 1.00 67.44 197 LEU A N 1
ATOM 1501 C CA . LEU A 1 197 ? 10.985 4.520 8.055 1.00 67.44 197 LEU A CA 1
ATOM 1502 C C . LEU A 1 197 ? 12.033 5.020 7.053 1.00 67.44 197 LEU A C 1
ATOM 1504 O O . LEU A 1 197 ? 11.672 5.670 6.079 1.00 67.44 197 LEU A O 1
ATOM 1508 N N . ASN A 1 198 ? 13.313 4.697 7.253 1.00 68.50 198 ASN A N 1
ATOM 1509 C CA . ASN A 1 198 ? 14.424 5.242 6.481 1.00 68.50 198 ASN A CA 1
ATOM 1510 C C . ASN A 1 198 ? 14.386 6.785 6.431 1.00 68.50 198 ASN A C 1
ATOM 1512 O O . ASN A 1 198 ? 14.552 7.407 5.383 1.00 68.50 198 ASN A O 1
ATOM 1516 N N . ILE A 1 199 ? 14.118 7.410 7.584 1.00 67.69 199 ILE A N 1
ATOM 1517 C CA . ILE A 1 199 ? 14.108 8.866 7.763 1.00 67.69 199 ILE A CA 1
ATOM 1518 C C . ILE A 1 199 ? 15.172 9.217 8.806 1.00 67.69 199 ILE A C 1
ATOM 1520 O O . ILE A 1 199 ? 14.873 9.234 10.002 1.00 67.69 199 ILE A O 1
ATOM 1524 N N . PRO A 1 200 ? 16.407 9.547 8.384 1.00 64.06 200 PRO A N 1
ATOM 1525 C CA . PRO A 1 200 ? 17.508 9.845 9.300 1.00 64.06 200 PRO A CA 1
ATOM 1526 C C . PRO A 1 200 ? 17.195 10.951 10.315 1.00 64.06 200 PRO A C 1
ATOM 1528 O O . PRO A 1 200 ? 17.692 10.909 11.437 1.00 64.06 200 PRO A O 1
ATOM 1531 N N . SER A 1 201 ? 16.335 11.913 9.958 1.00 63.91 201 SER A N 1
ATOM 1532 C CA . SER A 1 201 ? 15.963 13.019 10.847 1.00 63.91 201 SER A CA 1
ATOM 1533 C C . SER A 1 201 ? 15.201 12.575 12.096 1.00 63.91 201 SER A C 1
ATOM 1535 O O . SER A 1 201 ? 15.147 13.335 13.054 1.00 63.91 201 SER A O 1
ATOM 1537 N N . LEU A 1 202 ? 14.642 11.360 12.121 1.00 66.19 202 LEU A N 1
ATOM 1538 C CA . LEU A 1 202 ? 13.911 10.841 13.278 1.00 66.19 202 LEU A CA 1
ATOM 1539 C C . LEU A 1 202 ? 14.805 10.437 14.452 1.00 66.19 202 LEU A C 1
ATOM 1541 O O . LEU A 1 202 ? 14.289 10.286 15.557 1.00 66.19 202 LEU A O 1
ATOM 1545 N N . ARG A 1 203 ? 16.125 10.303 14.255 1.00 62.78 203 ARG A N 1
ATOM 1546 C CA . ARG A 1 203 ? 17.054 9.886 15.320 1.00 62.78 203 ARG A CA 1
ATOM 1547 C C . ARG A 1 203 ? 17.126 10.883 16.483 1.00 62.78 203 ARG A C 1
ATOM 1549 O O . ARG A 1 203 ? 17.217 10.446 17.625 1.00 62.78 203 ARG A O 1
ATOM 1556 N N . ASP A 1 204 ? 16.981 12.177 16.197 1.00 61.22 204 ASP A N 1
ATOM 1557 C CA . ASP A 1 204 ? 17.183 13.271 17.165 1.00 61.22 204 ASP A CA 1
ATOM 1558 C C . ASP A 1 204 ? 15.893 14.056 17.485 1.00 61.22 204 ASP A C 1
ATOM 1560 O O . ASP A 1 204 ? 15.930 15.128 18.090 1.00 61.22 204 ASP A O 1
ATOM 1564 N N . GLN A 1 205 ? 14.733 13.569 17.035 1.00 55.12 205 GLN A N 1
ATOM 1565 C CA . GLN A 1 205 ? 13.518 14.375 16.890 1.00 55.12 205 GLN A CA 1
ATOM 1566 C C . GLN A 1 205 ? 12.371 13.967 17.834 1.00 55.12 205 GLN A C 1
ATOM 1568 O O . GLN A 1 205 ? 12.186 12.800 18.171 1.00 55.12 205 GLN A O 1
ATOM 1573 N N . SER A 1 206 ? 11.576 14.958 18.260 1.00 59.69 206 SER A N 1
ATOM 1574 C CA . SER A 1 206 ? 10.443 14.807 19.188 1.00 59.69 206 SER A CA 1
ATOM 1575 C C . SER A 1 206 ? 9.249 14.047 18.572 1.00 59.69 206 SER A C 1
ATOM 1577 O O . SER A 1 206 ? 9.182 13.813 17.361 1.00 59.69 206 SER A O 1
ATOM 1579 N N . GLY A 1 207 ? 8.256 13.674 19.390 1.00 57.88 207 GLY A N 1
ATOM 1580 C CA . GLY A 1 207 ? 7.073 12.919 18.938 1.00 57.88 207 GLY A CA 1
ATOM 1581 C C . GLY A 1 207 ? 6.260 13.592 17.817 1.00 57.88 207 GLY A C 1
ATOM 1582 O O . GLY A 1 207 ? 5.737 12.905 16.944 1.00 57.88 207 GLY A O 1
ATOM 1583 N N . ALA A 1 208 ? 6.218 14.929 17.758 1.00 58.16 208 ALA A N 1
ATOM 1584 C CA . ALA A 1 208 ? 5.504 15.663 16.703 1.00 58.16 208 ALA A CA 1
ATOM 1585 C C . ALA A 1 208 ? 6.178 15.530 15.322 1.00 58.16 208 ALA A C 1
ATOM 1587 O O . ALA A 1 208 ? 5.513 15.382 14.295 1.00 58.16 208 ALA A O 1
ATOM 1588 N N . THR A 1 209 ? 7.509 15.529 15.287 1.00 64.50 209 THR A N 1
ATOM 1589 C CA . THR A 1 209 ? 8.294 15.255 14.075 1.00 64.50 209 THR A CA 1
ATOM 1590 C C . THR A 1 209 ? 8.172 13.796 13.634 1.00 64.50 209 THR A C 1
ATOM 1592 O O . THR A 1 209 ? 8.036 13.537 12.440 1.00 64.50 209 THR A O 1
ATOM 1595 N N . LEU A 1 210 ? 8.096 12.857 14.586 1.00 65.12 210 LEU A N 1
ATOM 1596 C CA . LEU A 1 210 ? 7.792 11.444 14.330 1.00 65.12 210 LEU A CA 1
ATOM 1597 C C . LEU A 1 210 ? 6.431 11.270 13.637 1.00 65.12 210 LEU A C 1
ATOM 1599 O O . LEU A 1 210 ? 6.322 10.552 12.645 1.00 65.12 210 LEU A O 1
ATOM 1603 N N . GLN A 1 211 ? 5.405 11.974 14.124 1.00 66.19 211 GLN A N 1
ATOM 1604 C CA . GLN A 1 211 ? 4.069 11.994 13.527 1.00 66.19 211 GLN A CA 1
ATOM 1605 C C . GLN A 1 211 ? 4.083 12.515 12.089 1.00 66.19 211 GLN A C 1
ATOM 1607 O O . GLN A 1 211 ? 3.496 11.895 11.198 1.00 66.19 211 GLN A O 1
ATOM 1612 N N . ALA A 1 212 ? 4.741 13.654 11.855 1.00 70.06 212 ALA A N 1
ATOM 1613 C CA . ALA A 1 212 ? 4.834 14.249 10.527 1.00 70.06 212 ALA A CA 1
ATOM 1614 C C . ALA A 1 212 ? 5.558 13.311 9.552 1.00 70.06 212 ALA A C 1
ATOM 1616 O O . ALA A 1 212 ? 5.060 13.059 8.460 1.00 70.06 212 ALA A O 1
ATOM 1617 N N . ALA A 1 213 ? 6.680 12.739 9.976 1.00 66.56 213 ALA A N 1
ATOM 1618 C CA . ALA A 1 213 ? 7.487 11.815 9.194 1.00 66.56 213 ALA A CA 1
ATOM 1619 C C . ALA A 1 213 ? 6.747 10.515 8.851 1.00 66.56 213 ALA A C 1
ATOM 1621 O O . ALA A 1 213 ? 6.735 10.105 7.695 1.00 66.56 213 ALA A O 1
ATOM 1622 N N . ALA A 1 214 ? 6.073 9.890 9.818 1.00 67.31 214 ALA A N 1
ATOM 1623 C CA . ALA A 1 214 ? 5.295 8.681 9.571 1.00 67.31 214 ALA A CA 1
ATOM 1624 C C . ALA A 1 214 ? 4.122 8.932 8.622 1.00 67.31 214 ALA A C 1
ATOM 1626 O O . ALA A 1 214 ? 3.857 8.123 7.734 1.00 67.31 214 ALA A O 1
ATOM 1627 N N . LYS A 1 215 ? 3.455 10.084 8.763 1.00 72.50 215 LYS A N 1
ATOM 1628 C CA . LYS A 1 215 ? 2.429 10.515 7.816 1.00 72.50 215 LYS A CA 1
ATOM 1629 C C . LYS A 1 215 ? 3.023 10.739 6.425 1.00 72.50 215 LYS A C 1
ATOM 1631 O O . LYS A 1 215 ? 2.453 10.242 5.464 1.00 72.50 215 LYS A O 1
ATOM 1636 N N . VAL A 1 216 ? 4.149 11.444 6.309 1.00 78.38 216 VAL A N 1
ATOM 1637 C CA . VAL A 1 216 ? 4.837 11.684 5.027 1.00 78.38 216 VAL A CA 1
ATOM 1638 C C . VAL A 1 216 ? 5.255 10.374 4.377 1.00 78.38 216 VAL A C 1
ATOM 1640 O O . VAL A 1 216 ? 5.068 10.222 3.179 1.00 78.38 216 VAL A O 1
ATOM 1643 N N . ASN A 1 217 ? 5.745 9.408 5.146 1.00 74.12 217 ASN A N 1
ATOM 1644 C CA . ASN A 1 217 ? 6.137 8.117 4.603 1.00 74.12 217 ASN A CA 1
ATOM 1645 C C . ASN A 1 217 ? 4.967 7.250 4.189 1.00 74.12 217 ASN A C 1
ATOM 1647 O O . ASN A 1 217 ? 5.028 6.654 3.120 1.00 74.12 217 ASN A O 1
ATOM 1651 N N . LEU A 1 218 ? 3.902 7.177 4.990 1.00 74.25 218 LEU A N 1
ATOM 1652 C CA . LEU A 1 218 ? 2.725 6.435 4.564 1.00 74.25 218 LEU A CA 1
ATOM 1653 C C . LEU A 1 218 ? 2.089 7.106 3.346 1.00 74.25 218 LEU A C 1
ATOM 1655 O O . LEU A 1 218 ? 1.780 6.424 2.380 1.00 74.25 218 LEU A O 1
ATOM 1659 N N . ILE A 1 219 ? 1.931 8.433 3.357 1.00 79.44 219 ILE A N 1
ATOM 1660 C CA . ILE A 1 219 ? 1.424 9.170 2.195 1.00 79.44 219 ILE A CA 1
ATOM 1661 C C . ILE A 1 219 ? 2.346 8.962 0.999 1.00 79.44 219 ILE A C 1
ATOM 1663 O O . ILE A 1 219 ? 1.846 8.674 -0.072 1.00 79.44 219 ILE A O 1
ATOM 1667 N N . GLY A 1 220 ? 3.665 9.011 1.169 1.00 80.19 220 GLY A N 1
ATOM 1668 C CA . GLY A 1 220 ? 4.628 8.761 0.100 1.00 80.19 220 GLY A CA 1
ATOM 1669 C C . GLY A 1 220 ? 4.526 7.342 -0.458 1.00 80.19 220 GLY A C 1
ATOM 1670 O O . GLY A 1 220 ? 4.490 7.166 -1.672 1.00 80.19 220 GLY A O 1
ATOM 1671 N N . ALA A 1 221 ? 4.414 6.330 0.405 1.00 76.81 221 ALA A N 1
ATOM 1672 C CA . ALA A 1 221 ? 4.201 4.942 0.001 1.00 76.81 221 ALA A CA 1
ATOM 1673 C C . ALA A 1 221 ? 2.870 4.761 -0.747 1.00 76.81 221 ALA A C 1
ATOM 1675 O O . ALA A 1 221 ? 2.803 4.006 -1.712 1.00 76.81 221 ALA A O 1
ATOM 1676 N N . LEU A 1 222 ? 1.824 5.487 -0.348 1.00 76.75 222 LEU A N 1
ATOM 1677 C CA . LEU A 1 222 ? 0.506 5.439 -0.982 1.00 76.75 222 LEU A CA 1
ATOM 1678 C C . LEU A 1 222 ? 0.433 6.238 -2.289 1.00 76.75 222 LEU A C 1
ATOM 1680 O O . LEU A 1 222 ? -0.129 5.757 -3.272 1.00 76.75 222 LEU A O 1
ATOM 1684 N N . ASP A 1 223 ? 1.068 7.405 -2.338 1.00 80.62 223 ASP A N 1
ATOM 1685 C CA . ASP A 1 223 ? 1.193 8.247 -3.526 1.00 80.62 223 ASP A CA 1
ATOM 1686 C C . ASP A 1 223 ? 1.974 7.518 -4.623 1.00 80.62 223 ASP A C 1
ATOM 1688 O O . ASP A 1 223 ? 1.619 7.622 -5.802 1.00 80.62 223 ASP A O 1
ATOM 1692 N N . LYS A 1 224 ? 2.993 6.724 -4.251 1.00 76.81 224 LYS A N 1
ATOM 1693 C CA . LYS A 1 224 ? 3.692 5.837 -5.191 1.00 76.81 224 LYS A CA 1
ATOM 1694 C C . LYS A 1 224 ? 2.704 4.923 -5.901 1.00 76.81 224 LYS A C 1
ATOM 1696 O O . LYS A 1 224 ? 2.706 4.890 -7.121 1.00 76.81 224 LYS A O 1
ATOM 1701 N N . VAL A 1 225 ? 1.804 4.268 -5.177 1.00 72.62 225 VAL A N 1
ATOM 1702 C CA . VAL A 1 225 ? 0.825 3.314 -5.733 1.00 72.62 225 VAL A CA 1
ATOM 1703 C C . VAL A 1 225 ? -0.496 3.964 -6.177 1.00 72.62 225 VAL A C 1
ATOM 1705 O O . VAL A 1 225 ? -1.432 3.271 -6.569 1.00 72.62 225 VAL A O 1
ATOM 1708 N N . GLY A 1 226 ? -0.586 5.299 -6.152 1.00 72.50 226 GLY A N 1
ATOM 1709 C CA . GLY A 1 226 ? -1.768 6.055 -6.577 1.00 72.50 226 GLY A CA 1
ATOM 1710 C C . GLY A 1 226 ? -2.992 5.892 -5.669 1.00 72.50 226 GLY A C 1
ATOM 1711 O O . GLY A 1 226 ? -4.105 6.235 -6.075 1.00 72.50 226 GLY A O 1
ATOM 1712 N N . ALA A 1 227 ? -2.810 5.372 -4.456 1.00 81.44 227 ALA A N 1
ATOM 1713 C CA . ALA A 1 227 ? -3.867 5.251 -3.464 1.00 81.44 227 ALA A CA 1
ATOM 1714 C C . ALA A 1 227 ? -3.841 6.462 -2.528 1.00 81.44 227 ALA A C 1
ATOM 1716 O O . ALA A 1 227 ? -2.783 6.971 -2.181 1.00 81.44 227 ALA A O 1
ATOM 1717 N N . ARG A 1 228 ? -5.010 6.921 -2.075 1.00 82.00 228 ARG A N 1
ATOM 1718 C CA . ARG A 1 228 ? -5.096 7.881 -0.967 1.00 82.00 228 ARG A CA 1
ATOM 1719 C C . ARG A 1 228 ? -5.565 7.150 0.286 1.00 82.00 228 ARG A C 1
ATOM 1721 O O . ARG A 1 228 ? -6.521 6.376 0.184 1.00 82.00 228 ARG A O 1
ATOM 1728 N N . PRO A 1 229 ? -4.941 7.376 1.455 1.00 81.25 229 PRO A N 1
ATOM 1729 C CA . PRO A 1 229 ? -5.452 6.813 2.695 1.00 81.25 229 PRO A CA 1
ATOM 1730 C C . PRO A 1 229 ? -6.869 7.337 2.947 1.00 81.25 229 PRO A C 1
ATOM 1732 O O . PRO A 1 229 ? -7.197 8.481 2.625 1.00 81.25 229 PRO A O 1
ATOM 1735 N N . ASN A 1 230 ? -7.735 6.498 3.518 1.00 84.12 230 ASN A N 1
ATOM 1736 C CA . ASN A 1 230 ? -9.041 6.980 3.952 1.00 84.12 230 ASN A CA 1
ATOM 1737 C C . ASN A 1 230 ? -8.871 7.920 5.165 1.00 84.12 230 ASN A C 1
ATOM 1739 O O . ASN A 1 230 ? -7.878 7.865 5.897 1.00 84.12 230 ASN A O 1
ATOM 1743 N N . GLN A 1 231 ? -9.859 8.786 5.401 1.00 84.19 231 GLN A N 1
ATOM 1744 C CA . GLN A 1 231 ? -9.796 9.762 6.498 1.00 84.19 231 GLN A CA 1
ATOM 1745 C C . GLN A 1 231 ? -9.632 9.095 7.872 1.00 84.19 231 GLN A C 1
ATOM 1747 O O . GLN A 1 231 ? -9.015 9.670 8.767 1.00 84.19 231 GLN A O 1
ATOM 1752 N N . PHE A 1 232 ? -10.172 7.885 8.045 1.00 86.88 232 PHE A N 1
ATOM 1753 C CA . PHE A 1 232 ? -10.026 7.119 9.277 1.00 86.88 232 PHE A CA 1
ATOM 1754 C C . PHE A 1 232 ? -8.553 6.797 9.566 1.00 86.88 232 PHE A C 1
ATOM 1756 O O . PHE A 1 232 ? -8.065 7.132 10.642 1.00 86.88 232 PHE A O 1
ATOM 1763 N N . ILE A 1 233 ? -7.832 6.230 8.598 1.00 85.06 233 ILE A N 1
ATOM 1764 C CA . ILE A 1 233 ? -6.411 5.884 8.706 1.00 85.06 233 ILE A CA 1
ATOM 1765 C C . ILE A 1 233 ? -5.578 7.139 8.982 1.00 85.06 233 ILE A C 1
ATOM 1767 O O . ILE A 1 233 ? -4.763 7.134 9.899 1.00 85.06 233 ILE A O 1
ATOM 1771 N N . GLU A 1 234 ? -5.830 8.249 8.279 1.00 84.94 234 GLU A N 1
ATOM 1772 C CA . GLU A 1 234 ? -5.136 9.521 8.541 1.00 84.94 234 GLU A CA 1
ATOM 1773 C C . GLU A 1 234 ? -5.308 10.009 9.987 1.00 84.94 234 GLU A C 1
ATOM 1775 O O . GLU A 1 234 ? -4.352 10.478 10.620 1.00 84.94 234 GLU A O 1
ATOM 1780 N N . LYS A 1 235 ? -6.528 9.897 10.527 1.00 85.19 235 LYS A N 1
ATOM 1781 C CA . LYS A 1 235 ? -6.816 10.238 11.922 1.00 85.19 235 LYS A CA 1
ATOM 1782 C C . LYS A 1 235 ? -6.137 9.271 12.886 1.00 85.19 235 LYS A C 1
ATOM 1784 O O . LYS A 1 235 ? -5.561 9.750 13.858 1.00 85.19 235 LYS A O 1
ATOM 1789 N N . GLN A 1 236 ? -6.145 7.968 12.598 1.00 83.00 236 GLN A N 1
ATOM 1790 C CA . GLN A 1 236 ? -5.491 6.963 13.442 1.00 83.00 236 GLN A CA 1
ATOM 1791 C C . GLN A 1 236 ? -3.972 7.130 13.485 1.00 83.00 236 GLN A C 1
ATOM 1793 O O . GLN A 1 236 ? -3.385 7.050 14.557 1.00 83.00 236 GLN A O 1
ATOM 1798 N N . ILE A 1 237 ? -3.326 7.442 12.359 1.00 81.19 237 ILE A N 1
ATOM 1799 C CA . ILE A 1 237 ? -1.894 7.781 12.337 1.00 81.19 237 ILE A CA 1
ATOM 1800 C C . ILE A 1 237 ? -1.650 9.010 13.204 1.00 81.19 237 ILE A C 1
ATOM 1802 O O . ILE A 1 237 ? -0.740 9.032 14.025 1.00 81.19 237 ILE A O 1
ATOM 1806 N N . SER A 1 238 ? -2.495 10.030 13.064 1.00 80.94 238 SER A N 1
ATOM 1807 C CA . SER A 1 238 ? -2.338 11.257 13.840 1.00 80.94 238 SER A CA 1
ATOM 1808 C C . SER A 1 238 ? -2.476 11.006 15.345 1.00 80.94 238 SER A C 1
ATOM 1810 O O . SER A 1 238 ? -1.715 11.580 16.115 1.00 80.94 238 SER A O 1
ATOM 1812 N N . SER A 1 239 ? -3.396 10.134 15.774 1.00 79.00 239 SER A N 1
ATOM 1813 C CA . SER A 1 239 ? -3.566 9.789 17.190 1.00 79.00 239 SER A CA 1
ATOM 1814 C C . SER A 1 239 ? -2.482 8.846 17.715 1.00 79.00 239 SER A C 1
ATOM 1816 O O . SER A 1 239 ? -1.926 9.110 18.777 1.00 79.00 239 SER A O 1
ATOM 1818 N N . ALA A 1 240 ? -2.129 7.793 16.970 1.00 72.56 240 ALA A N 1
ATOM 1819 C CA . ALA A 1 240 ? -1.117 6.817 17.384 1.00 72.56 240 ALA A CA 1
ATOM 1820 C C . ALA A 1 240 ? 0.259 7.473 17.566 1.00 72.56 240 ALA A C 1
ATOM 1822 O O . ALA A 1 240 ? 0.995 7.174 18.505 1.00 72.56 240 ALA A O 1
ATOM 1823 N N . PHE A 1 241 ? 0.604 8.418 16.692 1.00 70.00 241 PHE A N 1
ATOM 1824 C CA . PHE A 1 241 ? 1.856 9.159 16.790 1.00 70.00 241 PHE A CA 1
ATOM 1825 C C . PHE A 1 241 ? 1.799 10.363 17.740 1.00 70.00 241 PHE A C 1
ATOM 1827 O O . PHE A 1 241 ? 2.855 10.883 18.072 1.00 70.00 241 PHE A O 1
ATOM 1834 N N . ALA A 1 242 ? 0.627 10.789 18.219 1.00 70.00 242 ALA A N 1
ATOM 1835 C CA . ALA A 1 242 ? 0.540 11.760 19.313 1.00 70.00 242 ALA A CA 1
ATOM 1836 C C . ALA A 1 242 ? 0.790 11.095 20.680 1.00 70.00 242 ALA A C 1
ATOM 1838 O O . ALA A 1 242 ? 1.418 11.688 21.550 1.00 70.00 242 ALA A O 1
ATOM 1839 N N . GLN A 1 243 ? 0.360 9.842 20.849 1.00 64.69 243 GLN A N 1
ATOM 1840 C CA . GLN A 1 243 ? 0.489 9.058 22.087 1.00 64.69 243 GLN A CA 1
ATOM 1841 C C . GLN A 1 243 ? 1.809 8.267 22.146 1.00 64.69 243 GLN A C 1
ATOM 1843 O O . GLN A 1 243 ? 1.824 7.058 22.403 1.00 64.69 243 GLN A O 1
ATOM 1848 N N . VAL A 1 244 ? 2.940 8.900 21.812 1.00 53.09 244 VAL A N 1
ATOM 1849 C CA . VAL A 1 244 ? 4.231 8.197 21.723 1.00 53.09 244 VAL A CA 1
ATOM 1850 C C . VAL A 1 244 ? 4.675 7.657 23.078 1.00 53.09 244 VAL A C 1
ATOM 1852 O O . VAL A 1 244 ? 5.074 8.420 23.943 1.00 53.09 244 VAL A O 1
ATOM 1855 N N . GLY A 1 245 ? 4.695 6.325 23.204 1.00 53.91 245 GLY A N 1
ATOM 1856 C CA . GLY A 1 245 ? 5.319 5.627 24.330 1.00 53.91 245 GLY A CA 1
ATOM 1857 C C . GLY A 1 245 ? 4.378 5.236 25.468 1.00 53.91 245 GLY A C 1
ATOM 1858 O O . GLY A 1 245 ? 4.848 4.632 26.423 1.00 53.91 245 GLY A O 1
ATOM 1859 N N . GLU A 1 246 ? 3.080 5.536 25.379 1.00 68.44 246 GLU A N 1
ATOM 1860 C CA . GLU A 1 246 ? 2.201 5.440 26.555 1.00 68.44 246 GLU A CA 1
ATOM 1861 C C . GLU A 1 246 ? 1.448 4.108 26.687 1.00 68.44 246 GLU A C 1
ATOM 1863 O O . GLU A 1 246 ? 1.205 3.668 27.808 1.00 68.44 246 GLU A O 1
ATOM 1868 N N . THR A 1 247 ? 1.097 3.431 25.584 1.00 79.81 247 THR A N 1
ATOM 1869 C CA . THR A 1 247 ? 0.305 2.186 25.649 1.00 79.81 247 THR A CA 1
ATOM 1870 C C . THR A 1 247 ? 0.773 1.113 24.666 1.00 79.81 247 THR A C 1
ATOM 1872 O O . THR A 1 247 ? 1.352 1.412 23.615 1.00 79.81 247 THR A O 1
ATOM 1875 N N . LYS A 1 248 ? 0.495 -0.157 24.996 1.00 83.38 248 LYS A N 1
ATOM 1876 C CA . LYS A 1 248 ? 0.765 -1.316 24.129 1.00 83.38 248 LYS A CA 1
ATOM 1877 C C . LYS A 1 248 ? 0.080 -1.151 22.772 1.00 83.38 248 LYS A C 1
ATOM 1879 O O . LYS A 1 248 ? 0.672 -1.425 21.732 1.00 83.38 248 LYS A O 1
ATOM 1884 N N . GLU A 1 249 ? -1.148 -0.650 22.782 1.00 82.38 249 GLU A N 1
ATOM 1885 C CA . GLU A 1 249 ? -2.004 -0.497 21.609 1.00 82.38 249 GLU A CA 1
ATOM 1886 C C . GLU A 1 249 ? -1.486 0.610 20.688 1.00 82.38 249 GLU A C 1
ATOM 1888 O O . GLU A 1 249 ? -1.462 0.432 19.472 1.00 82.38 249 GLU A O 1
ATOM 1893 N N . SER A 1 250 ? -0.987 1.716 21.252 1.00 79.62 250 SER A N 1
ATOM 1894 C CA . SER A 1 250 ? -0.323 2.775 20.482 1.00 79.62 250 SER A CA 1
ATOM 1895 C C . SER A 1 250 ? 0.933 2.246 19.782 1.00 79.62 250 SER A C 1
ATOM 1897 O O . SER A 1 250 ? 1.138 2.502 18.594 1.00 79.62 250 SER A O 1
ATOM 1899 N N . GLN A 1 251 ? 1.754 1.446 20.474 1.00 81.75 251 GLN A N 1
ATOM 1900 C CA . GLN A 1 251 ? 2.939 0.839 19.859 1.00 81.75 251 GLN A CA 1
ATOM 1901 C C . GLN A 1 251 ? 2.563 -0.167 18.763 1.00 81.75 251 GLN A C 1
ATOM 1903 O O . GLN A 1 251 ? 3.130 -0.109 17.671 1.00 81.75 251 GLN A O 1
ATOM 1908 N N . MET A 1 252 ? 1.565 -1.025 19.002 1.00 85.69 252 MET A N 1
ATOM 1909 C CA . MET A 1 252 ? 1.058 -1.959 17.990 1.00 85.69 252 MET A CA 1
ATOM 1910 C C . MET A 1 252 ? 0.497 -1.238 16.765 1.00 85.69 252 MET A C 1
ATOM 1912 O O . MET A 1 252 ? 0.806 -1.622 15.640 1.00 85.69 252 MET A O 1
ATOM 1916 N N . ALA A 1 253 ? -0.252 -0.149 16.952 1.00 85.06 253 ALA A N 1
ATOM 1917 C CA . ALA A 1 253 ? -0.777 0.648 15.850 1.00 85.06 253 ALA A CA 1
ATOM 1918 C C . ALA A 1 253 ? 0.345 1.171 14.941 1.00 85.06 253 ALA A C 1
ATOM 1920 O O . ALA A 1 253 ? 0.263 1.066 13.715 1.00 85.06 253 ALA A O 1
ATOM 1921 N N . LYS A 1 254 ? 1.434 1.684 15.523 1.00 82.62 254 LYS A N 1
ATOM 1922 C CA . LYS A 1 254 ? 2.583 2.147 14.738 1.00 82.62 254 LYS A CA 1
ATOM 1923 C C . LYS A 1 254 ? 3.307 1.000 14.039 1.00 82.62 254 LYS A C 1
ATOM 1925 O O . LYS A 1 254 ? 3.694 1.150 12.882 1.00 82.62 254 LYS A O 1
ATOM 1930 N N . LEU A 1 255 ? 3.487 -0.134 14.718 1.00 86.50 255 LEU A N 1
ATOM 1931 C CA . LEU A 1 255 ? 4.115 -1.319 14.129 1.00 86.50 255 LEU A CA 1
ATOM 1932 C C . LEU A 1 255 ? 3.286 -1.866 12.962 1.00 86.50 255 LEU A C 1
ATOM 1934 O O . LEU A 1 255 ? 3.856 -2.208 11.932 1.00 86.50 255 LEU A O 1
ATOM 1938 N N . ASN A 1 256 ? 1.956 -1.847 13.059 1.00 89.62 256 ASN A N 1
ATOM 1939 C CA . ASN A 1 256 ? 1.059 -2.224 11.965 1.00 89.62 256 ASN A CA 1
ATOM 1940 C C . ASN A 1 256 ? 1.182 -1.274 10.763 1.00 89.62 256 ASN A C 1
ATOM 1942 O O . ASN A 1 256 ? 1.187 -1.729 9.615 1.00 89.62 256 ASN A O 1
ATOM 1946 N N . ILE A 1 257 ? 1.343 0.033 11.008 1.00 87.44 257 ILE A N 1
ATOM 1947 C CA . ILE A 1 257 ? 1.616 1.021 9.951 1.00 87.44 257 ILE A CA 1
ATOM 1948 C C . ILE A 1 257 ? 2.959 0.721 9.275 1.00 87.44 257 ILE A C 1
ATOM 1950 O O . ILE A 1 257 ? 3.009 0.614 8.051 1.00 87.44 257 ILE A O 1
ATOM 1954 N N . ALA A 1 258 ? 4.033 0.531 10.048 1.00 86.06 258 ALA A N 1
ATOM 1955 C CA . ALA A 1 258 ? 5.347 0.190 9.501 1.00 86.06 258 ALA A CA 1
ATOM 1956 C C . ALA A 1 258 ? 5.334 -1.121 8.713 1.00 86.06 258 ALA A C 1
ATOM 1958 O O . ALA A 1 258 ? 5.868 -1.174 7.607 1.00 86.06 258 ALA A O 1
ATOM 1959 N N . LYS A 1 259 ? 4.677 -2.155 9.246 1.00 91.06 259 LYS A N 1
ATOM 1960 C CA . LYS A 1 259 ? 4.517 -3.444 8.572 1.00 91.06 259 LYS A CA 1
ATOM 1961 C C . LYS A 1 259 ? 3.785 -3.288 7.246 1.00 91.06 259 LYS A C 1
ATOM 1963 O O . LYS A 1 259 ? 4.207 -3.845 6.244 1.00 91.06 259 LYS A O 1
ATOM 1968 N N . THR A 1 260 ? 2.731 -2.477 7.218 1.00 90.56 260 THR A N 1
ATOM 1969 C CA . THR A 1 260 ? 1.989 -2.198 5.985 1.00 90.56 260 THR A CA 1
ATOM 1970 C C . THR A 1 260 ? 2.861 -1.505 4.941 1.00 90.56 260 THR A C 1
ATOM 1972 O O . THR A 1 260 ? 2.849 -1.917 3.787 1.00 90.56 260 THR A O 1
ATOM 1975 N N . VAL A 1 261 ? 3.652 -0.498 5.328 1.00 88.62 261 VAL A N 1
ATOM 1976 C CA . VAL A 1 261 ? 4.596 0.166 4.408 1.00 88.62 261 VAL A CA 1
ATOM 1977 C C . VAL A 1 261 ? 5.627 -0.829 3.872 1.00 88.62 261 VAL A C 1
ATOM 1979 O O . VAL A 1 261 ? 5.854 -0.881 2.667 1.00 88.62 261 VAL A O 1
ATOM 1982 N N . LEU A 1 262 ? 6.198 -1.662 4.744 1.00 89.81 262 LEU A N 1
ATOM 1983 C CA . LEU A 1 262 ? 7.153 -2.692 4.346 1.00 89.81 262 LEU A CA 1
ATOM 1984 C C . LEU A 1 262 ? 6.542 -3.703 3.363 1.00 89.81 262 LEU A C 1
ATOM 1986 O O . LEU A 1 262 ? 7.178 -4.062 2.376 1.00 89.81 262 LEU A O 1
ATOM 1990 N N . ASP A 1 263 ? 5.310 -4.146 3.611 1.00 92.50 263 ASP A N 1
ATOM 1991 C CA . ASP A 1 263 ? 4.606 -5.088 2.741 1.00 92.50 263 ASP A CA 1
ATOM 1992 C C . ASP A 1 263 ? 4.297 -4.488 1.363 1.00 92.50 263 ASP A C 1
ATOM 1994 O O . ASP A 1 263 ? 4.304 -5.210 0.365 1.00 92.50 263 ASP A O 1
ATOM 1998 N N . LEU A 1 264 ? 4.025 -3.179 1.297 1.00 91.81 264 LEU A N 1
ATOM 1999 C CA . LEU A 1 264 ? 3.861 -2.458 0.034 1.00 91.81 264 LEU A CA 1
ATOM 2000 C C . LEU A 1 264 ? 5.190 -2.370 -0.725 1.00 91.81 264 LEU A C 1
ATOM 2002 O O . LEU A 1 264 ? 5.217 -2.716 -1.903 1.00 91.81 264 LEU A O 1
ATOM 2006 N N . ASP A 1 265 ? 6.284 -1.995 -0.055 1.00 90.38 265 ASP A N 1
ATOM 2007 C CA . ASP A 1 265 ? 7.622 -1.931 -0.663 1.00 90.38 265 ASP A CA 1
ATOM 2008 C C . ASP A 1 265 ? 8.062 -3.305 -1.210 1.00 90.38 265 ASP A C 1
ATOM 2010 O O . ASP A 1 265 ? 8.589 -3.410 -2.319 1.00 90.38 265 ASP A O 1
ATOM 2014 N N . LYS A 1 266 ? 7.821 -4.380 -0.445 1.00 92.88 266 LYS A N 1
ATOM 2015 C CA . LYS A 1 266 ? 8.102 -5.763 -0.863 1.00 92.88 266 LYS A CA 1
ATOM 2016 C C . LYS A 1 266 ? 7.332 -6.142 -2.119 1.00 92.88 266 LYS A C 1
ATOM 2018 O O . LYS A 1 266 ? 7.914 -6.700 -3.049 1.00 92.88 266 LYS A O 1
ATOM 2023 N N . LYS A 1 267 ? 6.030 -5.846 -2.143 1.00 94.00 267 LYS A N 1
ATOM 2024 C CA . LYS A 1 267 ? 5.184 -6.208 -3.279 1.00 94.00 267 LYS A CA 1
ATOM 2025 C C . LYS A 1 267 ? 5.508 -5.379 -4.520 1.00 94.00 267 LYS A C 1
ATOM 2027 O O . LYS A 1 267 ? 5.471 -5.920 -5.622 1.00 94.00 267 LYS A O 1
ATOM 2032 N N . GLU A 1 268 ? 5.882 -4.110 -4.347 1.00 93.00 268 GLU A N 1
ATOM 2033 C CA . GLU A 1 268 ? 6.353 -3.257 -5.442 1.00 93.00 268 GLU A CA 1
ATOM 2034 C C . GLU A 1 268 ? 7.602 -3.859 -6.102 1.00 93.00 268 GLU A C 1
ATOM 2036 O O . GLU A 1 268 ? 7.636 -4.000 -7.325 1.00 93.00 268 GLU A O 1
ATOM 2041 N N . LEU A 1 269 ? 8.589 -4.287 -5.302 1.00 93.62 269 LEU A N 1
ATOM 2042 C CA . LEU A 1 269 ? 9.790 -4.959 -5.807 1.00 93.62 269 LEU A CA 1
ATOM 2043 C C . LEU A 1 269 ? 9.461 -6.254 -6.555 1.00 93.62 269 LEU A C 1
ATOM 2045 O O . LEU A 1 269 ? 9.970 -6.465 -7.654 1.00 93.62 269 LEU A O 1
ATOM 2049 N N . GLU A 1 270 ? 8.615 -7.105 -5.973 1.00 94.75 270 GLU A N 1
ATOM 2050 C CA . GLU A 1 270 ? 8.207 -8.375 -6.582 1.00 94.75 270 GLU A CA 1
ATOM 2051 C C . GLU A 1 270 ? 7.566 -8.149 -7.962 1.00 94.75 270 GLU A C 1
ATOM 2053 O O . GLU A 1 270 ? 7.965 -8.765 -8.949 1.00 94.75 270 GLU A O 1
ATOM 2058 N N . ILE A 1 271 ? 6.611 -7.218 -8.053 1.00 95.62 271 ILE A N 1
ATOM 2059 C CA . ILE A 1 271 ? 5.922 -6.885 -9.306 1.00 95.62 271 ILE A CA 1
ATOM 2060 C C . ILE A 1 271 ? 6.896 -6.295 -10.331 1.00 95.62 271 ILE A C 1
ATOM 2062 O O . ILE A 1 271 ? 6.861 -6.676 -11.503 1.00 95.62 271 ILE A O 1
ATOM 2066 N N . ALA A 1 272 ? 7.782 -5.388 -9.911 1.00 95.75 272 ALA A N 1
ATOM 2067 C CA . ALA A 1 272 ? 8.776 -4.791 -10.798 1.00 95.75 272 ALA A CA 1
ATOM 2068 C C . ALA A 1 272 ? 9.740 -5.837 -11.373 1.00 95.75 272 ALA A C 1
ATOM 2070 O O . ALA A 1 272 ? 10.057 -5.776 -12.561 1.00 95.75 272 ALA A O 1
ATOM 2071 N N . GLN A 1 273 ? 10.168 -6.814 -10.567 1.00 95.69 273 GLN A N 1
ATOM 2072 C CA . GLN A 1 273 ? 11.010 -7.924 -11.021 1.00 95.69 273 GLN A CA 1
ATOM 2073 C C . GLN A 1 273 ? 10.275 -8.808 -12.031 1.00 95.69 273 GLN A C 1
ATOM 2075 O O . GLN A 1 273 ? 10.791 -9.023 -13.125 1.00 95.69 273 GLN A O 1
ATOM 2080 N N . ILE A 1 274 ? 9.046 -9.235 -11.717 1.00 96.56 274 ILE A N 1
ATOM 2081 C CA . ILE A 1 274 ? 8.226 -10.062 -12.616 1.00 96.56 274 ILE A CA 1
ATOM 2082 C C . ILE A 1 274 ? 8.030 -9.368 -13.969 1.00 96.56 274 ILE A C 1
ATOM 2084 O O . ILE A 1 274 ? 8.263 -9.973 -15.015 1.00 96.56 274 ILE A O 1
ATOM 2088 N N . LEU A 1 275 ? 7.638 -8.090 -13.960 1.00 96.31 275 LEU A N 1
ATOM 2089 C CA . LEU A 1 275 ? 7.424 -7.323 -15.186 1.00 96.31 275 LEU A CA 1
ATOM 2090 C C . LEU A 1 275 ? 8.727 -7.102 -15.960 1.00 96.31 275 LEU A C 1
ATOM 2092 O O . LEU A 1 275 ? 8.744 -7.254 -17.178 1.00 96.31 275 LEU A O 1
ATOM 2096 N N . SER A 1 276 ? 9.816 -6.752 -15.274 1.00 96.00 276 SER A N 1
ATOM 2097 C CA . SER A 1 276 ? 11.133 -6.562 -15.891 1.00 96.00 276 SER A CA 1
ATOM 2098 C C . SER A 1 276 ? 11.604 -7.832 -16.602 1.00 96.00 276 SER A C 1
ATOM 2100 O O . SER A 1 276 ? 12.003 -7.773 -17.766 1.00 96.00 276 SER A O 1
ATOM 2102 N N . ASP A 1 277 ? 11.502 -8.985 -15.940 1.00 96.38 277 ASP A N 1
ATOM 2103 C CA . ASP A 1 277 ? 11.906 -10.275 -16.500 1.00 96.38 277 ASP A CA 1
ATOM 2104 C C . ASP A 1 277 ? 11.021 -10.675 -17.684 1.00 96.38 277 ASP A C 1
ATOM 2106 O O . ASP A 1 277 ? 11.535 -11.107 -18.720 1.00 96.38 277 ASP A O 1
ATOM 2110 N N . GLN A 1 278 ? 9.706 -10.461 -17.574 1.00 95.38 278 GLN A N 1
ATOM 2111 C CA . GLN A 1 278 ? 8.767 -10.704 -18.666 1.00 95.38 278 GLN A CA 1
ATOM 2112 C C . GLN A 1 278 ? 9.098 -9.838 -19.891 1.00 95.38 278 GLN A C 1
ATOM 2114 O O . GLN A 1 278 ? 9.242 -10.360 -20.992 1.00 95.38 278 GLN A O 1
ATOM 2119 N N . TYR A 1 279 ? 9.307 -8.530 -19.719 1.00 95.50 279 TYR A N 1
ATOM 2120 C CA . TYR A 1 279 ? 9.625 -7.641 -20.839 1.00 95.50 279 TYR A CA 1
ATOM 2121 C C . TYR A 1 279 ? 11.010 -7.888 -21.438 1.00 95.50 279 TYR A C 1
ATOM 2123 O O . TYR A 1 279 ? 11.172 -7.815 -22.654 1.00 95.50 279 TYR A O 1
ATOM 2131 N N . ARG A 1 280 ? 12.012 -8.235 -20.625 1.00 92.94 280 ARG A N 1
ATOM 2132 C CA . ARG A 1 280 ? 13.325 -8.644 -21.146 1.00 92.94 280 ARG A CA 1
ATOM 2133 C C . ARG A 1 280 ? 13.218 -9.904 -21.997 1.00 92.94 280 ARG A C 1
ATOM 2135 O O . ARG A 1 280 ? 13.879 -9.973 -23.027 1.00 92.94 280 ARG A O 1
ATOM 2142 N N . LYS A 1 281 ? 12.383 -10.862 -21.592 1.00 93.12 281 LYS A N 1
ATOM 2143 C CA . LYS A 1 281 ? 12.132 -12.090 -22.350 1.00 93.12 281 LYS A CA 1
ATOM 2144 C C . LYS A 1 281 ? 11.354 -11.829 -23.644 1.00 93.12 281 LYS A C 1
ATOM 2146 O O . LYS A 1 281 ? 11.725 -12.376 -24.676 1.00 93.12 281 LYS A O 1
ATOM 2151 N N . ASP A 1 282 ? 10.316 -10.998 -23.586 1.00 91.12 282 ASP A N 1
ATOM 2152 C CA . ASP A 1 282 ? 9.375 -10.809 -24.698 1.00 91.12 282 ASP A CA 1
ATOM 2153 C C . ASP A 1 282 ? 9.833 -9.731 -25.701 1.00 91.12 282 ASP A C 1
ATOM 2155 O O . ASP A 1 282 ? 9.564 -9.843 -26.894 1.00 91.12 282 ASP A O 1
ATOM 2159 N N . LEU A 1 283 ? 10.512 -8.675 -25.236 1.00 88.94 283 LEU A N 1
ATOM 2160 C CA . LEU A 1 283 ? 10.905 -7.506 -26.043 1.00 88.94 283 LEU A CA 1
ATOM 2161 C C . LEU A 1 283 ? 12.425 -7.289 -26.127 1.00 88.94 283 LEU A C 1
ATOM 2163 O O . LEU A 1 283 ? 12.881 -6.455 -26.908 1.00 88.94 283 LEU A O 1
ATOM 2167 N N . GLY A 1 284 ? 13.223 -7.968 -25.297 1.00 89.12 284 GLY A N 1
ATOM 2168 C CA . GLY A 1 284 ? 14.670 -7.729 -25.185 1.00 89.12 284 GLY A CA 1
ATOM 2169 C C . GLY A 1 284 ? 15.054 -6.478 -24.378 1.00 89.12 284 GLY A C 1
ATOM 2170 O O . GLY A 1 284 ? 16.243 -6.176 -24.221 1.00 89.12 284 GLY A O 1
ATOM 2171 N N . TYR A 1 285 ? 14.074 -5.735 -23.853 1.00 92.12 285 TYR A N 1
ATOM 2172 C CA . TYR A 1 285 ? 14.274 -4.543 -23.025 1.00 92.12 285 TYR A CA 1
ATOM 2173 C C . TYR A 1 285 ? 13.064 -4.260 -22.129 1.00 92.12 285 TYR A C 1
ATOM 2175 O O . TYR A 1 285 ? 11.964 -4.737 -22.386 1.00 92.12 285 TYR A O 1
ATOM 2183 N N . VAL A 1 286 ? 13.264 -3.460 -21.079 1.00 95.19 286 VAL A N 1
ATOM 2184 C CA . VAL A 1 286 ? 12.192 -3.027 -20.171 1.00 95.19 286 VAL A CA 1
ATOM 2185 C C . VAL A 1 286 ? 11.643 -1.683 -20.660 1.00 95.19 286 VAL A C 1
ATOM 2187 O O . VAL A 1 286 ? 12.434 -0.787 -20.959 1.00 95.19 286 VAL A O 1
ATOM 2190 N N . PRO A 1 287 ? 10.318 -1.509 -20.786 1.00 94.38 287 PRO A N 1
ATOM 2191 C CA . PRO A 1 287 ? 9.749 -0.273 -21.307 1.00 94.38 287 PRO A CA 1
ATOM 2192 C C . PRO A 1 287 ? 9.901 0.896 -20.319 1.00 94.38 287 PRO A C 1
ATOM 2194 O O . PRO A 1 287 ? 9.887 0.720 -19.101 1.00 94.38 287 PRO A O 1
ATOM 2197 N N . ALA A 1 288 ? 9.978 2.121 -20.846 1.00 94.44 288 ALA A N 1
ATOM 2198 C CA . ALA A 1 288 ? 10.177 3.341 -20.057 1.00 94.44 288 ALA A CA 1
ATOM 2199 C C . ALA A 1 288 ? 9.064 3.626 -19.033 1.00 94.44 288 ALA A C 1
ATOM 2201 O O . ALA A 1 288 ? 9.294 4.375 -18.089 1.00 94.44 288 ALA A O 1
ATOM 2202 N N . ASN A 1 289 ? 7.860 3.087 -19.246 1.00 95.38 289 ASN A N 1
ATOM 2203 C CA . ASN A 1 289 ? 6.683 3.265 -18.390 1.00 95.38 289 ASN A CA 1
ATOM 2204 C C . ASN A 1 289 ? 6.489 2.110 -17.390 1.00 95.38 289 ASN A C 1
ATOM 2206 O O . ASN A 1 289 ? 5.368 1.879 -16.929 1.00 95.38 289 ASN A O 1
ATOM 2210 N N . ILE A 1 290 ? 7.553 1.357 -17.089 1.00 95.88 290 ILE A N 1
ATOM 2211 C CA . ILE A 1 290 ? 7.525 0.251 -16.125 1.00 95.88 290 ILE A CA 1
ATOM 2212 C C . ILE A 1 290 ? 6.969 0.686 -14.763 1.00 95.88 290 ILE A C 1
ATOM 2214 O O . ILE A 1 290 ? 6.183 -0.044 -14.170 1.00 95.88 290 ILE A O 1
ATOM 2218 N N . ASP A 1 291 ? 7.272 1.906 -14.319 1.00 94.38 291 ASP A N 1
ATOM 2219 C CA . ASP A 1 291 ? 6.753 2.489 -13.082 1.00 94.38 291 ASP A CA 1
ATOM 2220 C C . ASP A 1 291 ? 5.214 2.540 -13.074 1.00 94.38 291 ASP A C 1
ATOM 2222 O O . ASP A 1 291 ? 4.571 2.067 -12.140 1.00 94.38 291 ASP A O 1
ATOM 2226 N N . SER A 1 292 ? 4.594 3.038 -14.144 1.00 93.88 292 SER A N 1
ATOM 2227 C CA . SER A 1 292 ? 3.137 3.099 -14.289 1.00 93.88 292 SER A CA 1
ATOM 2228 C C . SER A 1 292 ? 2.506 1.708 -14.326 1.00 93.88 292 SER A C 1
ATOM 2230 O O . SER A 1 292 ? 1.394 1.519 -13.823 1.00 93.88 292 SER A O 1
ATOM 2232 N N . LEU A 1 293 ? 3.189 0.734 -14.930 1.00 94.75 293 LEU A N 1
ATOM 2233 C CA . LEU A 1 293 ? 2.713 -0.646 -15.002 1.00 94.75 293 LEU A CA 1
ATOM 2234 C C . LEU A 1 293 ? 2.740 -1.303 -13.620 1.00 94.75 293 LEU A C 1
ATOM 2236 O O . LEU A 1 293 ? 1.735 -1.881 -13.206 1.00 94.75 293 LEU A O 1
ATOM 2240 N N . VAL A 1 294 ? 3.834 -1.121 -12.873 1.00 95.06 294 VAL A N 1
ATOM 2241 C CA . VAL A 1 294 ? 3.959 -1.578 -11.482 1.00 95.06 294 VAL A CA 1
ATOM 2242 C C . VAL A 1 294 ? 2.858 -0.965 -10.618 1.00 95.06 294 VAL A C 1
ATOM 2244 O O . VAL A 1 294 ? 2.133 -1.693 -9.945 1.00 95.06 294 VAL A O 1
ATOM 2247 N N . ARG A 1 295 ? 2.645 0.355 -10.693 1.00 93.00 295 ARG A N 1
ATOM 2248 C CA . ARG A 1 295 ? 1.577 1.047 -9.942 1.00 93.00 295 ARG A CA 1
ATOM 2249 C C . ARG A 1 295 ? 0.188 0.498 -10.244 1.00 93.00 295 ARG A C 1
ATOM 2251 O O . ARG A 1 295 ? -0.623 0.321 -9.337 1.00 93.00 295 ARG A O 1
ATOM 2258 N N . THR A 1 296 ? -0.079 0.210 -11.515 1.00 93.62 296 THR A N 1
ATOM 2259 C CA . THR A 1 296 ? -1.363 -0.352 -11.947 1.00 93.62 296 THR A CA 1
ATOM 2260 C C . THR A 1 296 ? -1.595 -1.726 -11.323 1.00 93.62 296 THR A C 1
ATOM 2262 O O . THR A 1 296 ? -2.685 -1.985 -10.817 1.00 93.62 296 THR A O 1
ATOM 2265 N N . GLN A 1 297 ? -0.568 -2.581 -11.296 1.00 94.06 297 GLN A N 1
ATOM 2266 C CA . GLN A 1 297 ? -0.656 -3.903 -10.671 1.00 94.06 297 GLN A CA 1
ATOM 2267 C C . GLN A 1 297 ? -0.662 -3.854 -9.134 1.00 94.06 297 GLN A C 1
ATOM 2269 O O . GLN A 1 297 ? -1.280 -4.705 -8.498 1.00 94.06 297 GLN A O 1
ATOM 2274 N N . MET A 1 298 ? -0.033 -2.844 -8.528 1.00 94.38 298 MET A N 1
ATOM 2275 C CA . MET A 1 298 ? -0.023 -2.641 -7.076 1.00 94.38 298 MET A CA 1
ATOM 2276 C C . MET A 1 298 ? -1.390 -2.249 -6.520 1.00 94.38 298 MET A C 1
ATOM 2278 O O . MET A 1 298 ? -1.741 -2.673 -5.421 1.00 94.38 298 MET A O 1
ATOM 2282 N N . LYS A 1 299 ? -2.181 -1.473 -7.268 1.00 91.94 299 LYS A N 1
ATOM 2283 C CA . LYS A 1 299 ? -3.458 -0.910 -6.806 1.00 91.94 299 LYS A CA 1
ATOM 2284 C C . LYS A 1 299 ? -4.377 -1.898 -6.053 1.00 91.94 299 LYS A C 1
ATOM 2286 O O . LYS A 1 299 ? -4.732 -1.583 -4.915 1.00 91.94 299 LYS A O 1
ATOM 2291 N N . PRO A 1 300 ? -4.741 -3.082 -6.594 1.00 92.25 300 PRO A N 1
ATOM 2292 C CA . PRO A 1 300 ? -5.606 -4.026 -5.878 1.00 92.25 300 PRO A CA 1
ATOM 2293 C C . PRO A 1 300 ? -4.976 -4.550 -4.580 1.00 92.25 300 PRO A C 1
ATOM 2295 O O . PRO A 1 300 ? -5.671 -4.738 -3.582 1.00 92.25 300 PRO A O 1
ATOM 2298 N N . TYR A 1 301 ? -3.659 -4.769 -4.568 1.00 93.00 301 TYR A N 1
ATOM 2299 C CA . TYR A 1 301 ? -2.944 -5.193 -3.367 1.00 93.00 301 TYR A CA 1
ATOM 2300 C C . TYR A 1 301 ? -2.927 -4.084 -2.311 1.00 93.00 301 TYR A C 1
ATOM 2302 O O . TYR A 1 301 ? -3.209 -4.338 -1.140 1.00 93.00 301 TYR A O 1
ATOM 2310 N N . THR A 1 302 ? -2.665 -2.842 -2.726 1.00 91.38 302 THR A N 1
ATOM 2311 C CA . THR A 1 302 ? -2.693 -1.679 -1.840 1.00 91.38 302 THR A CA 1
ATOM 2312 C C . THR A 1 302 ? -4.061 -1.486 -1.207 1.00 91.38 302 THR A C 1
ATOM 2314 O O . THR A 1 302 ? -4.139 -1.312 0.004 1.00 91.38 302 THR A O 1
ATOM 2317 N N . GLU A 1 303 ? -5.140 -1.540 -1.988 1.00 90.50 303 GLU A N 1
ATOM 2318 C CA . GLU A 1 303 ? -6.503 -1.378 -1.471 1.00 90.50 303 GLU A CA 1
ATOM 2319 C C . GLU A 1 303 ? -6.815 -2.423 -0.390 1.00 90.50 303 GLU A C 1
ATOM 2321 O O . GLU A 1 303 ? -7.231 -2.058 0.713 1.00 90.50 303 GLU A O 1
ATOM 2326 N N . LYS A 1 304 ? -6.502 -3.701 -0.651 1.00 92.12 304 LYS A N 1
ATOM 2327 C CA . LYS A 1 304 ? -6.662 -4.787 0.330 1.00 92.12 304 LYS A CA 1
ATOM 2328 C C . LYS A 1 304 ? -5.805 -4.576 1.577 1.00 92.12 304 LYS A C 1
ATOM 2330 O O . LYS A 1 304 ? -6.295 -4.715 2.697 1.00 92.12 304 LYS A O 1
ATOM 2335 N N . ARG A 1 305 ? -4.527 -4.215 1.413 1.00 92.12 305 ARG A N 1
ATOM 2336 C CA . ARG A 1 305 ? -3.617 -4.021 2.552 1.00 92.12 305 ARG A CA 1
ATOM 2337 C C . ARG A 1 305 ? -4.029 -2.828 3.413 1.00 92.12 305 ARG A C 1
ATOM 2339 O O . ARG A 1 305 ? -3.933 -2.915 4.633 1.00 92.12 305 ARG A O 1
ATOM 2346 N N . MET A 1 306 ? -4.528 -1.755 2.804 1.00 90.44 306 MET A N 1
ATOM 2347 C CA . MET A 1 306 ? -5.013 -0.568 3.512 1.00 90.44 306 MET A CA 1
ATOM 2348 C C . MET A 1 306 ? -6.321 -0.814 4.254 1.00 90.44 306 MET A C 1
ATOM 2350 O O . MET A 1 306 ? -6.516 -0.280 5.344 1.00 90.44 306 MET A O 1
ATOM 2354 N N . GLU A 1 307 ? -7.203 -1.640 3.699 1.00 91.94 307 GLU A N 1
ATOM 2355 C CA . GLU A 1 307 ? -8.402 -2.087 4.399 1.00 91.94 307 GLU A CA 1
ATOM 2356 C C . GLU A 1 307 ? -8.057 -2.959 5.610 1.00 91.94 307 GLU A C 1
ATOM 2358 O O . GLU A 1 307 ? -8.580 -2.714 6.698 1.00 91.94 307 GLU A O 1
ATOM 2363 N N . LYS A 1 308 ? -7.098 -3.882 5.461 1.00 92.50 308 LYS A N 1
ATOM 2364 C CA . LYS A 1 308 ? -6.561 -4.658 6.586 1.00 92.50 308 LYS A CA 1
ATOM 2365 C C . LYS A 1 308 ? -5.933 -3.761 7.653 1.00 92.50 308 LYS A C 1
ATOM 2367 O O . LYS A 1 308 ? -6.279 -3.874 8.820 1.00 92.50 308 LYS A O 1
ATOM 2372 N N . LEU A 1 309 ? -5.080 -2.813 7.257 1.00 91.88 309 LEU A N 1
ATOM 2373 C CA . LEU A 1 309 ? -4.487 -1.852 8.189 1.00 91.88 309 LEU A CA 1
ATOM 2374 C C . LEU A 1 309 ? -5.566 -1.072 8.947 1.00 91.88 309 LEU A C 1
ATOM 2376 O O . LEU A 1 309 ? -5.464 -0.895 10.157 1.00 91.88 309 LEU A O 1
ATOM 2380 N N . ALA A 1 310 ? -6.603 -0.597 8.255 1.00 92.25 310 ALA A N 1
ATOM 2381 C CA . ALA A 1 310 ? -7.701 0.096 8.910 1.00 92.25 310 ALA A CA 1
ATOM 2382 C C . ALA A 1 310 ? -8.378 -0.800 9.957 1.00 92.25 310 ALA A C 1
ATOM 2384 O O . ALA A 1 310 ? -8.705 -0.313 11.040 1.00 92.25 310 ALA A O 1
ATOM 2385 N N . TYR A 1 311 ? -8.606 -2.077 9.631 1.00 93.62 311 TYR A N 1
ATOM 2386 C CA . TYR A 1 311 ? -9.219 -3.044 10.539 1.00 93.62 311 TYR A CA 1
ATOM 2387 C C . TYR A 1 311 ? -8.354 -3.235 11.788 1.00 93.62 311 TYR A C 1
ATOM 2389 O O . TYR A 1 311 ? -8.833 -2.993 12.894 1.00 93.62 311 TYR A O 1
ATOM 2397 N N . ASP A 1 312 ? -7.066 -3.534 11.604 1.00 91.31 312 ASP A N 1
ATOM 2398 C CA . ASP A 1 312 ? -6.105 -3.767 12.689 1.00 91.31 312 ASP A CA 1
ATOM 2399 C C . ASP A 1 312 ? -5.986 -2.538 13.619 1.00 91.31 312 ASP A C 1
ATOM 2401 O O . ASP A 1 312 ? -5.893 -2.654 14.847 1.00 91.31 312 ASP A O 1
ATOM 2405 N N . LEU A 1 313 ? -6.014 -1.327 13.046 1.00 90.69 313 LEU A N 1
ATOM 2406 C CA . LEU A 1 313 ? -5.998 -0.071 13.804 1.00 90.69 313 LEU A CA 1
ATOM 2407 C C . LEU A 1 313 ? -7.288 0.143 14.600 1.00 90.69 313 LEU A C 1
ATOM 2409 O O . LEU A 1 313 ? -7.237 0.609 15.740 1.00 90.69 313 LEU A O 1
ATOM 2413 N N . GLN A 1 314 ? -8.442 -0.171 14.010 1.00 91.06 314 GLN A N 1
ATOM 2414 C CA . GLN A 1 314 ? -9.724 -0.045 14.693 1.00 91.06 314 GLN A CA 1
ATOM 2415 C C . GLN A 1 314 ? -9.843 -1.058 15.833 1.00 91.06 314 GLN A C 1
ATOM 2417 O O . GLN A 1 314 ? -10.257 -0.679 16.924 1.00 91.06 314 GLN A O 1
ATOM 2422 N N . GLU A 1 315 ? -9.430 -2.304 15.616 1.00 89.62 315 GLU A N 1
ATOM 2423 C CA . GLU A 1 315 ? -9.408 -3.341 16.647 1.00 89.62 315 GLU A CA 1
ATOM 2424 C C . GLU A 1 315 ? -8.508 -2.942 17.825 1.00 89.62 315 GLU A C 1
ATOM 2426 O O . GLU A 1 315 ? -8.948 -2.949 18.976 1.00 89.62 315 GLU A O 1
ATOM 2431 N N . SER A 1 316 ? -7.289 -2.472 17.544 1.00 85.81 316 SER A N 1
ATOM 2432 C CA . SER A 1 316 ? -6.361 -1.990 18.580 1.00 85.81 316 SER A CA 1
ATOM 2433 C C . SER A 1 316 ? -6.964 -0.842 19.400 1.00 85.81 316 SER A C 1
ATOM 2435 O O . SER A 1 316 ? -6.861 -0.807 20.626 1.00 85.81 316 SER A O 1
ATOM 2437 N N . ARG A 1 317 ? -7.644 0.094 18.726 1.00 85.81 317 ARG A N 1
ATOM 2438 C CA . ARG A 1 317 ? -8.328 1.224 19.367 1.00 85.81 317 ARG A CA 1
ATOM 2439 C C . ARG A 1 317 ? -9.516 0.786 20.224 1.00 85.81 317 ARG A C 1
ATOM 2441 O O . ARG A 1 317 ? -9.854 1.455 21.199 1.00 85.81 317 ARG A O 1
ATOM 2448 N N . GLU A 1 318 ? -10.209 -0.266 19.824 1.00 86.94 318 GLU A N 1
ATOM 2449 C CA . GLU A 1 318 ? -11.339 -0.814 20.565 1.00 86.94 318 GLU A CA 1
ATOM 2450 C C . GLU A 1 318 ? -10.885 -1.523 21.837 1.00 86.94 318 GLU A C 1
ATOM 2452 O O . GLU A 1 318 ? -11.481 -1.301 22.888 1.00 86.94 318 GLU A O 1
ATOM 2457 N N . MET A 1 319 ? -9.786 -2.277 21.764 1.00 82.81 319 MET A N 1
ATOM 2458 C CA . MET A 1 319 ? -9.165 -2.913 22.929 1.00 82.81 319 MET A CA 1
ATOM 2459 C C . MET A 1 319 ? -8.658 -1.893 23.956 1.00 82.81 319 MET A C 1
ATOM 2461 O O . MET A 1 319 ? -8.711 -2.156 25.154 1.00 82.81 319 MET A O 1
ATOM 2465 N N . SER A 1 320 ? -8.207 -0.714 23.511 1.00 81.50 320 SER A N 1
ATOM 2466 C CA . SER A 1 320 ? -7.734 0.345 24.411 1.00 81.50 320 SER A CA 1
ATOM 2467 C C . SER A 1 320 ? -8.858 1.180 25.037 1.00 81.50 320 SER A C 1
ATOM 2469 O O . SER A 1 320 ? -8.599 2.000 25.918 1.00 81.50 320 SER A O 1
ATOM 2471 N N . GLN A 1 321 ? -10.092 1.083 24.533 1.00 82.31 321 GLN A N 1
ATOM 2472 C CA . GLN A 1 321 ? -11.201 1.902 25.022 1.00 82.31 321 GLN A CA 1
ATOM 2473 C C . GLN A 1 321 ? -11.821 1.309 26.284 1.00 82.31 321 GLN A C 1
ATOM 2475 O O . GLN A 1 321 ? -11.962 0.100 26.433 1.00 82.31 321 GLN A O 1
ATOM 2480 N N . ASN A 1 322 ? -12.270 2.189 27.181 1.00 80.31 322 ASN A N 1
ATOM 2481 C CA . ASN A 1 322 ? -13.062 1.779 28.335 1.00 80.31 322 ASN A CA 1
ATOM 2482 C C . ASN A 1 322 ? -14.336 1.032 27.853 1.00 80.31 322 ASN A C 1
ATOM 2484 O O . ASN A 1 322 ? -15.020 1.542 26.954 1.00 80.31 322 ASN A O 1
ATOM 2488 N N . PRO A 1 323 ? -14.679 -0.136 28.442 1.00 82.06 323 PRO A N 1
ATOM 2489 C CA . PRO A 1 323 ? -15.844 -0.941 28.064 1.00 82.06 323 PRO A CA 1
ATOM 2490 C C . PRO A 1 323 ? -17.161 -0.161 27.974 1.00 82.06 323 PRO A C 1
ATOM 2492 O O . PRO A 1 323 ? -18.006 -0.451 27.126 1.00 82.06 323 PRO A O 1
ATOM 2495 N N . GLU A 1 324 ? -17.346 0.857 28.816 1.00 79.88 324 GLU A N 1
ATOM 2496 C CA . GLU A 1 324 ? -18.539 1.704 28.781 1.00 79.88 324 GLU A CA 1
ATOM 2497 C C . GLU A 1 324 ? -18.639 2.477 27.465 1.00 79.88 324 GLU A C 1
ATOM 2499 O O . GLU A 1 324 ? -19.680 2.457 26.806 1.00 79.88 324 GLU A O 1
ATOM 2504 N N . PHE A 1 325 ? -17.533 3.088 27.030 1.00 76.31 325 PHE A N 1
ATOM 2505 C CA . PHE A 1 325 ? -17.455 3.797 25.754 1.00 76.31 325 PHE A CA 1
ATOM 2506 C C . PHE A 1 325 ? -17.568 2.832 24.577 1.00 76.31 325 PHE A C 1
ATOM 2508 O O . PHE A 1 325 ? -18.301 3.112 23.624 1.00 76.31 325 PHE A O 1
ATOM 2515 N N . TYR A 1 326 ? -16.924 1.670 24.675 1.00 81.88 326 TYR A N 1
ATOM 2516 C CA . TYR A 1 326 ? -16.973 0.631 23.654 1.00 81.88 326 TYR A CA 1
ATOM 2517 C C . TYR A 1 326 ? -18.404 0.176 23.339 1.00 81.88 326 TYR A C 1
ATOM 2519 O O . TYR A 1 326 ? -18.780 0.018 22.175 1.00 81.88 326 TYR A O 1
ATOM 2527 N N . ASN A 1 327 ? -19.246 0.059 24.363 1.00 84.31 327 ASN A N 1
ATOM 2528 C CA . ASN A 1 327 ? -20.631 -0.366 24.206 1.00 84.31 327 ASN A CA 1
ATOM 2529 C C . ASN A 1 327 ? -21.550 0.724 23.631 1.00 84.31 327 ASN A C 1
ATOM 2531 O O . ASN A 1 327 ? -22.688 0.429 23.258 1.00 84.31 327 ASN A O 1
ATOM 2535 N N . THR A 1 328 ? -21.117 1.982 23.514 1.00 85.75 328 THR A N 1
ATOM 2536 C CA . THR A 1 328 ? -21.959 3.054 22.954 1.00 85.75 328 THR A CA 1
ATOM 2537 C C . THR A 1 328 ? -22.060 3.003 21.421 1.00 85.75 328 THR A C 1
ATOM 2539 O O . THR A 1 328 ? -21.119 2.634 20.711 1.00 85.75 328 THR A O 1
ATOM 2542 N N . LEU A 1 329 ? -23.238 3.369 20.894 1.00 83.50 329 LEU A N 1
ATOM 2543 C CA . LEU A 1 329 ? -23.493 3.506 19.454 1.00 83.50 329 LEU A CA 1
ATOM 2544 C C . LEU A 1 329 ? -23.123 4.925 19.013 1.00 83.50 329 LEU A C 1
ATOM 2546 O O . LEU A 1 329 ? -23.987 5.785 18.863 1.00 83.50 329 LEU A O 1
ATOM 2550 N N . GLN A 1 330 ? -21.827 5.188 18.879 1.00 85.81 330 GLN A N 1
ATOM 2551 C CA . GLN A 1 330 ? -21.333 6.485 18.423 1.00 85.81 330 GLN A CA 1
ATOM 2552 C C . GLN A 1 330 ? -21.217 6.523 16.902 1.00 85.81 330 GLN A C 1
ATOM 2554 O O . GLN A 1 330 ? -20.885 5.525 16.260 1.00 85.81 330 GLN A O 1
ATOM 2559 N N . LYS A 1 331 ? -21.467 7.703 16.331 1.00 91.44 331 LYS A N 1
ATOM 2560 C CA . LYS A 1 331 ? -21.173 7.971 14.926 1.00 91.44 331 LYS A CA 1
ATOM 2561 C C . LYS A 1 331 ? -19.656 8.034 14.749 1.00 91.44 331 LYS A C 1
ATOM 2563 O O . LYS A 1 331 ? -18.982 8.769 15.468 1.00 91.44 331 LYS A O 1
ATOM 2568 N N . VAL A 1 332 ? -19.139 7.279 13.791 1.00 90.50 332 VAL A N 1
ATOM 2569 C CA . VAL A 1 332 ? -17.717 7.229 13.445 1.00 90.50 332 VAL A CA 1
ATOM 2570 C C . VAL A 1 332 ? -17.451 7.953 12.130 1.00 90.50 332 VAL A C 1
ATOM 2572 O O . VAL A 1 332 ? -18.371 8.367 11.418 1.00 90.50 332 VAL A O 1
ATOM 2575 N N . TYR A 1 333 ? -16.172 8.137 11.807 1.00 89.75 333 TYR A N 1
ATOM 2576 C CA . TYR A 1 333 ? -15.790 8.669 10.506 1.00 89.75 333 TYR A CA 1
ATOM 2577 C C . TYR A 1 333 ? -16.209 7.697 9.394 1.00 89.75 333 TYR A C 1
ATOM 2579 O O . TYR A 1 333 ? -16.030 6.485 9.557 1.00 89.75 333 TYR A O 1
ATOM 2587 N N . PRO A 1 334 ? -16.725 8.196 8.259 1.00 88.25 334 PRO A N 1
ATOM 2588 C CA . PRO A 1 334 ? -17.044 7.348 7.120 1.00 88.25 334 PRO A CA 1
ATOM 2589 C C . PRO A 1 334 ? -15.841 6.503 6.688 1.00 88.25 334 PRO A C 1
ATOM 2591 O O . PRO A 1 334 ? -14.726 7.012 6.565 1.00 88.25 334 PRO A O 1
ATOM 2594 N N . GLY A 1 335 ? -16.075 5.211 6.455 1.00 87.38 335 GLY A N 1
ATOM 2595 C CA . GLY A 1 335 ? -15.028 4.273 6.042 1.00 87.38 335 GLY A CA 1
ATOM 2596 C C . GLY A 1 335 ? -14.257 3.623 7.196 1.00 87.38 335 GLY A C 1
ATOM 2597 O O . GLY A 1 335 ? -13.317 2.878 6.930 1.00 87.38 335 GLY A O 1
ATOM 2598 N N . THR A 1 336 ? -14.647 3.874 8.451 1.00 92.81 336 THR A N 1
ATOM 2599 C CA . THR A 1 336 ? -14.143 3.119 9.613 1.00 92.81 336 THR A CA 1
ATOM 2600 C C . THR A 1 336 ? -14.548 1.648 9.472 1.00 92.81 336 THR A C 1
ATOM 2602 O O . THR A 1 336 ? -15.736 1.389 9.303 1.00 92.81 336 THR A O 1
ATOM 2605 N N . PRO A 1 337 ? -13.632 0.676 9.522 1.00 94.62 337 PRO A N 1
ATOM 2606 C CA . PRO A 1 337 ? -13.995 -0.729 9.357 1.00 94.62 337 PRO A CA 1
ATOM 2607 C C . PRO A 1 337 ? -14.795 -1.254 10.550 1.00 94.62 337 PRO A C 1
ATOM 2609 O O . PRO A 1 337 ? -14.559 -0.863 11.692 1.00 94.62 337 PRO A O 1
ATOM 2612 N N . LEU A 1 338 ? -15.767 -2.122 10.276 1.00 94.94 338 LEU A N 1
ATOM 2613 C CA . LEU A 1 338 ? -16.531 -2.831 11.296 1.00 94.94 338 LEU A CA 1
ATOM 2614 C C . LEU A 1 338 ? -15.740 -4.054 11.769 1.00 94.94 338 LEU A C 1
ATOM 2616 O O . LEU A 1 338 ? -15.576 -5.008 11.014 1.00 94.94 338 LEU A O 1
ATOM 2620 N N . THR A 1 339 ? -15.269 -4.018 13.010 1.00 94.25 339 THR A N 1
ATOM 2621 C CA . THR A 1 339 ? -14.618 -5.154 13.675 1.00 94.25 339 THR A CA 1
ATOM 2622 C C . THR A 1 339 ? -15.645 -6.168 14.171 1.00 94.25 339 THR A C 1
ATOM 2624 O O . THR A 1 339 ? -16.814 -5.834 14.399 1.00 94.25 339 THR A O 1
ATOM 2627 N N . GLU A 1 340 ? -15.203 -7.402 14.412 1.00 93.06 340 GLU A N 1
ATOM 2628 C CA . GLU A 1 340 ? -16.055 -8.450 14.982 1.00 93.06 340 GLU A CA 1
ATOM 2629 C C . GLU A 1 340 ? -16.607 -8.056 16.361 1.00 93.06 340 GLU A C 1
ATOM 2631 O O . GLU A 1 340 ? -17.798 -8.204 16.644 1.00 93.06 340 GLU A O 1
ATOM 2636 N N . GLY A 1 341 ? -15.757 -7.501 17.226 1.00 91.50 341 GLY A N 1
ATOM 2637 C CA . GLY A 1 341 ? -16.188 -7.067 18.548 1.00 91.50 341 GLY A CA 1
ATOM 2638 C C . GLY A 1 341 ? -17.273 -5.989 18.460 1.00 91.50 341 GLY A C 1
ATOM 2639 O O . GLY A 1 341 ? -18.304 -6.074 19.135 1.00 91.50 341 GLY A O 1
ATOM 2640 N N . LYS A 1 342 ? -17.094 -4.989 17.585 1.00 94.00 342 LYS A N 1
ATOM 2641 C CA . LYS A 1 342 ? -18.078 -3.915 17.449 1.00 94.00 342 LYS A CA 1
ATOM 2642 C C . LYS A 1 342 ? -19.358 -4.417 16.798 1.00 94.00 342 LYS A C 1
ATOM 2644 O O . LYS A 1 342 ? -20.443 -3.993 17.201 1.00 94.00 342 LYS A O 1
ATOM 2649 N N . TYR A 1 343 ? -19.253 -5.349 15.853 1.00 94.81 343 TYR A N 1
ATOM 2650 C CA . TYR A 1 343 ? -20.404 -6.049 15.296 1.00 94.81 343 TYR A CA 1
ATOM 2651 C C . TYR A 1 343 ? -21.252 -6.698 16.395 1.00 94.81 343 TYR A C 1
ATOM 2653 O O . TYR A 1 343 ? -22.458 -6.459 16.434 1.00 94.81 343 TYR A O 1
ATOM 2661 N N . LYS A 1 344 ? -20.638 -7.405 17.355 1.00 94.00 344 LYS A N 1
ATOM 2662 C CA . LYS A 1 344 ? -21.355 -8.003 18.498 1.00 94.00 344 LYS A CA 1
ATOM 2663 C C . LYS A 1 344 ? -22.129 -6.956 19.304 1.00 94.00 344 LYS A C 1
ATOM 2665 O O . LYS A 1 344 ? -23.281 -7.187 19.667 1.00 94.00 344 LYS A O 1
ATOM 2670 N N . VAL A 1 345 ? -21.557 -5.768 19.522 1.00 93.56 345 VAL A N 1
ATOM 2671 C CA . VAL A 1 345 ? -22.256 -4.654 20.197 1.00 93.56 345 VAL A CA 1
ATOM 2672 C C . VAL A 1 345 ? -23.498 -4.207 19.415 1.00 93.56 345 VAL A C 1
ATOM 2674 O O . VAL A 1 345 ? -24.554 -3.984 20.012 1.00 93.56 345 VAL A O 1
ATOM 2677 N N . PHE A 1 346 ? -23.402 -4.078 18.087 1.00 95.00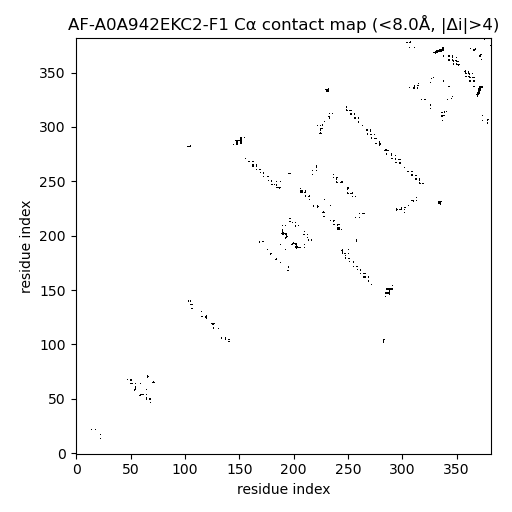 346 PHE A N 1
ATOM 2678 C CA . PHE A 1 346 ? -24.556 -3.756 17.241 1.00 95.00 346 PHE A CA 1
ATOM 2679 C C . PHE A 1 346 ? -25.598 -4.877 17.252 1.00 95.00 346 PHE A C 1
ATOM 2681 O O . PHE A 1 346 ? -26.785 -4.597 17.416 1.00 95.00 346 PHE A O 1
ATOM 2688 N N . TYR A 1 347 ? -25.155 -6.129 17.146 1.00 95.62 347 TYR A N 1
ATOM 2689 C CA . TYR A 1 347 ? -26.002 -7.315 17.159 1.00 95.62 347 TYR A CA 1
ATOM 2690 C C . TYR A 1 347 ? -26.822 -7.419 18.448 1.00 95.62 347 TYR A C 1
ATOM 2692 O O . TYR A 1 347 ? -28.041 -7.559 18.391 1.00 95.62 347 TYR A O 1
ATOM 2700 N N . HIS A 1 348 ? -26.200 -7.237 19.617 1.00 94.31 348 HIS A N 1
ATOM 2701 C CA . HIS A 1 348 ? -26.907 -7.257 20.903 1.00 94.31 348 HIS A CA 1
ATOM 2702 C C . HIS A 1 348 ? -27.932 -6.126 21.064 1.00 94.31 348 HIS A C 1
ATOM 2704 O O . HIS A 1 348 ? -28.882 -6.258 21.835 1.00 94.31 348 HIS A O 1
ATOM 2710 N N . LYS A 1 349 ? -27.755 -5.008 20.353 1.00 93.19 349 LYS A N 1
ATOM 2711 C CA . LYS A 1 349 ? -28.680 -3.865 20.389 1.00 93.19 349 LYS A CA 1
ATOM 2712 C C . LYS A 1 349 ? -29.776 -3.939 19.331 1.00 93.19 349 LYS A C 1
ATOM 2714 O O . LYS A 1 349 ? -30.808 -3.281 19.485 1.00 93.19 349 LYS A O 1
ATOM 2719 N N . ALA A 1 350 ? -29.569 -4.709 18.270 1.00 94.50 350 ALA A N 1
ATOM 2720 C CA . ALA A 1 350 ? -30.551 -4.900 17.220 1.00 94.50 350 ALA A CA 1
ATOM 2721 C C . ALA A 1 350 ? -31.736 -5.734 17.739 1.00 94.50 350 ALA A C 1
ATOM 2723 O O . ALA A 1 350 ? -31.577 -6.810 18.313 1.00 94.50 350 ALA A O 1
ATOM 2724 N N . LYS A 1 351 ? -32.961 -5.241 17.524 1.00 92.75 351 LYS A N 1
ATOM 2725 C CA . LYS A 1 351 ? -34.193 -5.982 17.839 1.00 92.75 351 LYS A CA 1
ATOM 2726 C C . LYS A 1 351 ? -34.633 -6.782 16.614 1.00 92.75 351 LYS A C 1
ATOM 2728 O O . LYS A 1 351 ? -34.972 -6.183 15.593 1.00 92.75 351 LYS A O 1
ATOM 2733 N N . GLY A 1 352 ? -34.679 -8.105 16.715 1.00 89.50 352 GLY A N 1
ATOM 2734 C CA . GLY A 1 352 ? -35.102 -9.004 15.635 1.00 89.50 352 GLY A CA 1
ATOM 2735 C C . GLY A 1 352 ? -35.715 -10.284 16.190 1.00 89.50 352 GLY A C 1
ATOM 2736 O O . GLY A 1 352 ? -35.292 -10.738 17.261 1.00 8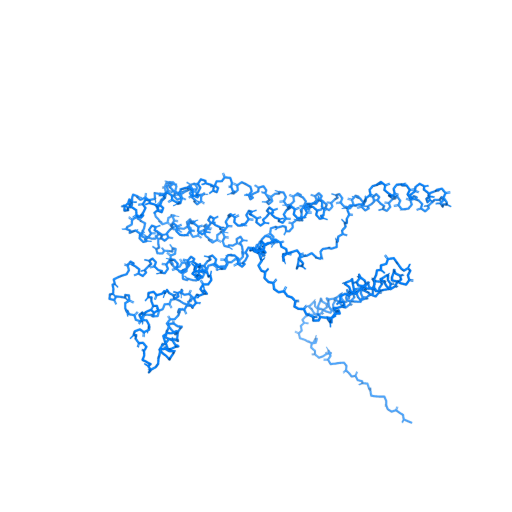9.50 352 GLY A O 1
ATOM 2737 N N . ASN A 1 353 ? -36.714 -10.812 15.479 1.00 91.50 353 ASN A N 1
ATOM 2738 C CA . ASN A 1 353 ? -37.403 -12.046 15.857 1.00 91.50 353 ASN A CA 1
ATOM 2739 C C . ASN A 1 353 ? -36.620 -13.283 15.397 1.00 91.50 353 ASN A C 1
ATOM 2741 O O . ASN A 1 353 ? -36.678 -14.318 16.055 1.00 91.50 353 ASN A O 1
ATOM 2745 N N . THR A 1 354 ? -35.859 -13.154 14.308 1.00 95.94 354 THR A N 1
ATOM 2746 C CA . THR A 1 354 ? -34.926 -14.168 13.803 1.00 95.94 354 THR A CA 1
ATOM 2747 C C . THR A 1 354 ? -33.482 -13.671 13.880 1.00 95.94 354 THR A C 1
ATOM 2749 O O . THR A 1 354 ? -33.224 -12.475 14.060 1.00 95.94 354 THR A O 1
ATOM 2752 N N . GLU A 1 355 ? -32.533 -14.599 13.761 1.00 94.94 355 GLU A N 1
ATOM 2753 C CA . GLU A 1 355 ? -31.101 -14.295 13.703 1.00 94.94 355 GLU A CA 1
ATOM 2754 C C . GLU A 1 355 ? -30.757 -13.461 12.462 1.00 94.94 355 GLU A C 1
ATOM 2756 O O . GLU A 1 355 ? -30.172 -12.391 12.596 1.00 94.94 355 GLU A O 1
ATOM 2761 N N . GLU A 1 356 ? -31.260 -13.855 11.289 1.00 95.06 356 GLU A N 1
ATOM 2762 C CA . GLU A 1 356 ? -31.065 -13.136 10.022 1.00 95.06 356 GLU A CA 1
ATOM 2763 C C . GLU A 1 356 ? -31.597 -11.693 10.066 1.00 95.06 356 GLU A C 1
ATOM 2765 O O . GLU A 1 356 ? -30.942 -10.757 9.603 1.00 95.06 356 GLU A O 1
ATOM 2770 N N . GLU A 1 357 ? -32.776 -11.474 10.662 1.00 95.19 357 GLU A N 1
ATOM 2771 C CA . GLU A 1 357 ? -33.319 -10.124 10.841 1.00 95.19 357 GLU A CA 1
ATOM 2772 C C . GLU A 1 357 ? -32.450 -9.279 11.773 1.00 95.19 357 GLU A C 1
ATOM 2774 O O . GLU A 1 357 ? -32.327 -8.063 11.586 1.00 95.19 357 GLU A O 1
ATOM 2779 N N . ARG A 1 358 ? -31.896 -9.901 12.819 1.00 95.69 358 ARG A N 1
ATOM 2780 C CA . ARG A 1 358 ? -31.038 -9.221 13.787 1.00 95.69 358 ARG A CA 1
ATOM 2781 C C . ARG A 1 358 ? -29.702 -8.851 13.151 1.00 95.69 358 ARG A C 1
ATOM 2783 O O . ARG A 1 358 ? -29.288 -7.704 13.307 1.00 95.69 358 ARG A O 1
ATOM 2790 N N . ASP A 1 359 ? -29.107 -9.759 12.384 1.00 95.81 359 ASP A N 1
ATOM 2791 C CA . ASP A 1 359 ? -27.896 -9.526 11.593 1.00 95.81 359 ASP A CA 1
ATOM 2792 C C . ASP A 1 359 ? -28.093 -8.376 10.602 1.00 95.81 359 ASP A C 1
ATOM 2794 O O . ASP A 1 359 ? -27.348 -7.393 10.621 1.00 95.81 359 ASP A O 1
ATOM 2798 N N . ALA A 1 360 ? -29.153 -8.427 9.788 1.00 96.06 360 ALA A N 1
ATOM 2799 C CA . ALA A 1 360 ? -29.447 -7.384 8.808 1.00 96.06 360 ALA A CA 1
ATOM 2800 C C . ALA A 1 360 ? -29.598 -6.003 9.469 1.00 96.06 360 ALA A C 1
ATOM 2802 O O . ALA A 1 360 ? -29.020 -5.015 9.003 1.00 96.06 360 ALA A O 1
ATOM 2803 N N . LYS A 1 361 ? -30.316 -5.931 10.599 1.00 96.56 361 LYS A N 1
ATOM 2804 C CA . LYS A 1 361 ? -30.487 -4.690 11.371 1.00 96.56 361 LYS A CA 1
ATOM 2805 C C . LYS A 1 361 ? -29.186 -4.221 12.014 1.00 96.56 361 LYS A C 1
ATOM 2807 O O . LYS A 1 361 ? -28.924 -3.020 12.017 1.00 96.56 361 LYS A O 1
ATOM 2812 N N . ALA A 1 362 ? -28.361 -5.127 12.534 1.00 96.38 362 ALA A N 1
ATOM 2813 C CA . ALA A 1 362 ? -27.062 -4.792 13.111 1.00 96.38 362 ALA A CA 1
ATOM 2814 C C . ALA A 1 362 ? -26.133 -4.171 12.059 1.00 96.38 362 ALA A C 1
ATOM 2816 O O . ALA A 1 362 ? -25.553 -3.107 12.290 1.00 96.38 362 ALA A O 1
ATOM 2817 N N . LEU A 1 363 ? -26.067 -4.778 10.871 1.00 96.19 363 LEU A N 1
ATOM 2818 C CA . LEU A 1 363 ? -25.301 -4.262 9.739 1.00 96.19 363 LEU A CA 1
ATOM 2819 C C . LEU A 1 363 ? -25.846 -2.917 9.243 1.00 9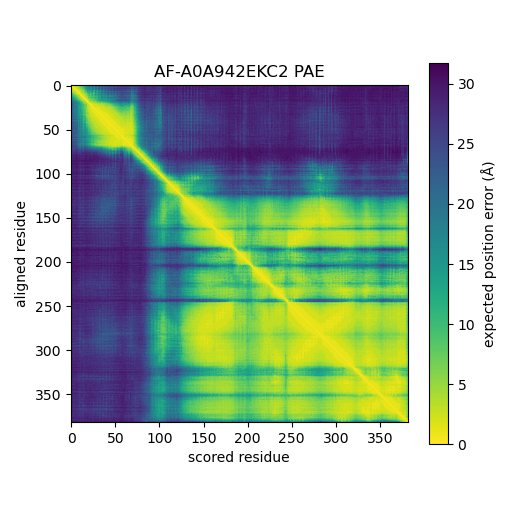6.19 363 LEU A C 1
ATOM 2821 O O . LEU A 1 363 ? -25.070 -2.013 8.929 1.00 96.19 363 LEU A O 1
ATOM 2825 N N . GLU A 1 364 ? -27.168 -2.739 9.202 1.00 96.56 364 GLU A N 1
ATOM 2826 C CA . GLU A 1 364 ? -27.784 -1.459 8.845 1.00 96.56 364 GLU A CA 1
ATOM 2827 C C . GLU A 1 364 ? -27.451 -0.362 9.872 1.00 96.56 364 GLU A C 1
ATOM 2829 O O . GLU A 1 364 ? -27.084 0.754 9.496 1.00 96.56 364 GLU A O 1
ATOM 2834 N N . MET A 1 365 ? -27.523 -0.675 11.170 1.00 95.94 365 MET A N 1
ATOM 2835 C CA . MET A 1 365 ? -27.143 0.239 12.250 1.00 95.94 365 MET A CA 1
ATOM 2836 C C . MET A 1 365 ? -25.661 0.621 12.172 1.00 95.94 365 MET A C 1
ATOM 2838 O O . MET A 1 365 ? -25.331 1.801 12.308 1.00 95.94 365 MET A O 1
ATOM 2842 N N . ALA A 1 366 ? -24.778 -0.342 11.897 1.00 95.81 366 ALA A N 1
ATOM 2843 C CA . ALA A 1 366 ? -23.352 -0.097 11.711 1.00 95.81 366 ALA A CA 1
ATOM 2844 C C . ALA A 1 366 ? -23.090 0.828 10.510 1.00 95.81 366 ALA A C 1
ATOM 2846 O O . ALA A 1 366 ? -22.394 1.838 10.644 1.00 95.81 366 ALA A O 1
ATOM 2847 N N . LYS A 1 367 ? -23.726 0.563 9.360 1.00 95.81 367 LYS A N 1
ATOM 2848 C CA . LYS A 1 367 ? -23.642 1.436 8.175 1.00 95.81 367 LYS A CA 1
ATOM 2849 C C . LYS A 1 367 ? -24.128 2.855 8.478 1.00 95.81 367 LYS A C 1
ATOM 2851 O O . LYS A 1 367 ? -23.444 3.817 8.136 1.00 95.81 367 LYS A O 1
ATOM 2856 N N . LYS A 1 368 ? -25.265 3.005 9.171 1.00 95.69 368 LYS A N 1
ATOM 2857 C CA . LYS A 1 368 ? -25.798 4.318 9.593 1.00 95.69 368 LYS A CA 1
ATOM 2858 C C . LYS A 1 368 ? -24.847 5.066 10.528 1.00 95.69 368 LYS A C 1
ATOM 2860 O O . LYS A 1 368 ? -24.762 6.292 10.459 1.00 95.69 368 LYS A O 1
ATOM 2865 N N . ALA A 1 369 ? -24.115 4.345 11.373 1.00 94.56 369 ALA A N 1
ATOM 2866 C CA . ALA A 1 369 ? -23.094 4.921 12.238 1.00 94.56 369 ALA A CA 1
ATOM 2867 C C . ALA A 1 369 ? -21.806 5.316 11.485 1.00 94.56 369 ALA A C 1
ATOM 2869 O O . ALA A 1 369 ? -20.999 6.048 12.050 1.00 94.56 369 ALA A O 1
ATOM 2870 N N . GLY A 1 370 ? -21.635 4.915 10.219 1.00 93.50 370 GLY A N 1
ATOM 2871 C CA . GLY A 1 370 ? -20.488 5.265 9.371 1.00 93.50 370 GLY A CA 1
ATOM 2872 C C . GLY A 1 370 ? -19.483 4.131 9.149 1.00 93.50 370 GLY A C 1
ATOM 2873 O O . GLY A 1 370 ? -18.445 4.364 8.523 1.00 93.50 370 GLY A O 1
ATOM 2874 N N . TYR A 1 371 ? -19.777 2.923 9.640 1.00 95.38 371 TYR A N 1
ATOM 2875 C CA . TYR A 1 371 ? -18.892 1.773 9.488 1.00 95.38 371 TYR A CA 1
ATOM 2876 C C . TYR A 1 371 ? -18.937 1.184 8.070 1.00 95.38 371 TYR A C 1
ATOM 2878 O O . TYR A 1 371 ? -19.995 1.102 7.439 1.00 95.38 371 TYR A O 1
ATOM 2886 N N . LYS A 1 372 ? -17.780 0.730 7.588 1.00 95.25 372 LYS A N 1
ATOM 2887 C CA . LYS A 1 372 ? -17.601 -0.061 6.370 1.00 95.25 372 LYS A CA 1
ATOM 2888 C C . LYS A 1 372 ? -17.560 -1.542 6.747 1.00 95.25 372 LYS A C 1
ATOM 2890 O O . LYS A 1 372 ? -16.795 -1.927 7.627 1.00 95.25 372 LYS A O 1
ATOM 2895 N N . ILE A 1 373 ? -18.364 -2.362 6.076 1.00 93.88 373 ILE A N 1
ATOM 2896 C CA . ILE A 1 373 ? -18.271 -3.823 6.187 1.00 93.88 373 ILE A CA 1
ATOM 2897 C C . ILE A 1 373 ? -17.042 -4.261 5.395 1.00 93.88 373 ILE A C 1
ATOM 2899 O O . ILE A 1 373 ? -16.932 -3.923 4.216 1.00 93.88 373 ILE A O 1
ATOM 2903 N N . VAL A 1 374 ? -16.131 -4.956 6.068 1.00 90.81 374 VAL A N 1
ATOM 2904 C CA . VAL A 1 374 ? -14.885 -5.451 5.481 1.00 90.81 374 VAL A CA 1
ATOM 2905 C C . VAL A 1 374 ? -15.139 -6.801 4.820 1.00 90.81 374 VAL A C 1
ATOM 2907 O O . VAL A 1 374 ? -15.921 -7.604 5.327 1.00 90.81 374 VAL A O 1
ATOM 2910 N N . ASP A 1 375 ? -14.499 -7.034 3.678 1.00 88.81 375 ASP A N 1
ATOM 2911 C CA . ASP A 1 375 ? -14.512 -8.334 3.010 1.00 88.81 375 ASP A CA 1
ATOM 2912 C C . ASP A 1 375 ? -13.762 -9.372 3.876 1.00 88.81 375 ASP A C 1
ATOM 2914 O O . ASP A 1 375 ? -12.589 -9.144 4.197 1.00 88.81 375 ASP A O 1
ATOM 2918 N N . PRO A 1 376 ? -14.390 -10.503 4.256 1.00 86.38 376 PRO A N 1
ATOM 2919 C CA . PRO A 1 376 ? -13.755 -11.537 5.077 1.00 86.38 376 PRO A CA 1
ATOM 2920 C C . PRO A 1 376 ? -12.423 -12.048 4.513 1.00 86.38 376 PRO A C 1
ATOM 2922 O O . PRO A 1 376 ? -11.498 -12.328 5.276 1.00 86.38 376 PRO A O 1
ATOM 2925 N N . SER A 1 377 ? -12.277 -12.083 3.182 1.00 86.31 377 SER A N 1
ATOM 2926 C CA . SER A 1 377 ? -11.044 -12.531 2.518 1.00 86.31 377 SER A CA 1
ATOM 2927 C C . SER A 1 377 ? -9.825 -11.667 2.861 1.00 86.31 377 SER A C 1
ATOM 2929 O O . SER A 1 377 ? -8.687 -12.130 2.798 1.00 86.31 377 SER A O 1
ATOM 2931 N N . ILE A 1 378 ? -10.040 -10.412 3.266 1.00 83.31 378 ILE A N 1
ATOM 2932 C CA . ILE A 1 378 ? -8.972 -9.486 3.662 1.00 83.31 378 ILE A CA 1
ATOM 2933 C C . ILE A 1 378 ? -8.412 -9.849 5.044 1.00 83.31 378 ILE A C 1
ATOM 2935 O O . ILE A 1 378 ? -7.240 -9.585 5.329 1.00 83.31 378 ILE A O 1
ATOM 2939 N N . LEU A 1 379 ? -9.223 -10.481 5.894 1.00 80.44 379 LEU A N 1
ATOM 2940 C CA . LEU A 1 379 ? -8.832 -10.875 7.246 1.00 80.44 379 LEU A CA 1
ATOM 2941 C C . LEU A 1 379 ? -8.020 -12.177 7.262 1.00 80.44 379 LEU A C 1
ATOM 2943 O O . LEU A 1 379 ? -7.340 -12.450 8.248 1.00 80.44 379 LEU A O 1
ATOM 2947 N N . GLY A 1 380 ? -8.022 -12.943 6.164 1.00 74.12 380 GLY A N 1
ATOM 2948 C CA . GLY A 1 380 ? -7.396 -14.268 6.117 1.00 74.12 380 GLY A CA 1
ATOM 2949 C C . GLY A 1 380 ? -8.122 -15.295 6.991 1.00 74.12 380 GLY A C 1
ATOM 2950 O O . GLY A 1 380 ? -7.498 -16.239 7.466 1.00 74.12 380 GLY A O 1
ATOM 2951 N N . ILE A 1 381 ? -9.414 -15.065 7.241 1.00 56.41 381 ILE A N 1
ATOM 2952 C CA . ILE A 1 381 ? -10.326 -16.006 7.886 1.00 56.41 381 ILE A CA 1
ATOM 2953 C C . ILE A 1 381 ? -11.002 -16.761 6.734 1.00 56.41 381 ILE A C 1
ATOM 2955 O O . ILE A 1 381 ? -11.953 -16.245 6.146 1.00 56.41 381 ILE A O 1
ATOM 2959 N N . GLU A 1 382 ? -10.434 -17.906 6.349 1.00 38.91 382 GLU A N 1
ATOM 2960 C CA . GLU A 1 382 ? -11.088 -18.886 5.463 1.00 38.91 382 GLU A CA 1
ATOM 2961 C C . GLU A 1 382 ? -11.916 -19.888 6.268 1.00 38.91 382 GLU A C 1
ATOM 2963 O O . GLU A 1 382 ? -11.432 -20.331 7.339 1.00 38.91 382 GLU A O 1
#

pLDDT: mean 76.47, std 17.89, range [30.39, 96.56]

Radius of gyration: 30.88 Å; Cα contacts (8 Å, |Δi|>4): 315; chains: 1; bounding box: 64×67×89 Å